Protein AF-0000000086955865 (afdb_homodimer)

Solvent-accessible surface area (backbone atoms only — not comparable to full-atom values): 24052 Å² total; per-residue (Å²): 135,79,81,76,78,78,77,76,78,74,77,73,74,69,71,71,73,63,79,75,82,38,57,42,62,41,65,78,74,35,73,35,49,59,71,34,80,43,72,36,37,38,31,37,49,95,51,57,62,37,54,72,44,47,26,42,66,85,66,43,75,52,41,70,83,42,80,60,44,20,36,39,87,72,57,57,42,32,38,32,40,40,33,45,42,84,50,69,84,70,41,42,48,32,36,41,36,34,41,34,88,88,68,51,70,34,76,37,72,47,60,34,39,48,28,37,68,68,40,70,53,84,82,53,74,42,67,49,76,45,40,47,57,39,74,48,76,40,60,52,54,66,42,36,38,70,72,48,47,68,44,47,31,42,90,93,30,52,33,82,71,43,83,69,48,46,40,75,43,83,86,42,23,38,36,31,48,60,32,45,71,85,67,39,44,63,35,35,40,37,35,33,35,72,95,74,72,41,76,36,77,45,70,30,39,39,44,55,40,78,57,85,130,134,79,81,75,80,78,78,76,80,75,75,74,74,70,71,72,74,64,80,75,80,38,58,42,61,42,64,79,73,36,73,34,50,60,69,35,78,44,71,36,36,37,30,38,48,96,50,57,61,39,56,71,46,47,26,41,65,87,67,44,74,52,41,69,85,41,80,59,43,20,37,39,88,73,56,56,40,33,37,33,40,38,34,46,41,84,49,69,83,68,41,42,50,33,36,41,37,34,42,35,88,89,68,50,70,36,76,38,73,46,61,34,39,48,29,39,69,68,41,70,52,81,83,54,72,42,68,49,76,44,40,46,57,38,73,47,77,43,59,52,55,66,44,37,38,70,74,49,46,71,44,49,32,43,90,93,31,53,33,83,72,42,84,71,50,48,40,76,44,82,86,42,23,40,35,30,47,60,32,47,72,85,66,39,44,64,35,33,40,38,35,33,35,74,93,74,71,41,76,38,77,45,70,30,38,38,45,56,41,77,58,83,130

Organism: NCBI:txid35019

pLDDT: mean 88.0, std 14.41, range [31.03, 98.81]

Nearest PDB structures (foldseek):
  1qz1-assembly1_A-2  TM=8.028E-01  e=8.408E-19  Rattus norvegicus
  1epf-assembly1_A  TM=7.818E-01  e=1.696E-18  Rattus norvegicus
  2xy2-assembly1_A  TM=8.234E-01  e=2.262E-17  Homo sapiens
  1ya5-assembly1_B  TM=4.597E-01  e=4.326E-14  Homo sapiens
  7ok5-assembly1_A  TM=5.515E-01  e=6.202E-12  Mus musculus

InterPro domains:
  IPR003598 Immunoglobulin subtype 2 [SM00408] (131-196)
  IPR003599 Immunoglobulin domain subtype [SM00409] (27-115)
  IPR003599 Immunoglobulin domain subtype [SM00409] (125-209)
  IPR007110 Immunoglobulin-like domain [PS50835] (118-200)
  IPR013098 Immunoglobulin I-set [PF07679] (119-197)
  IPR013783 Immunoglobulin-like fold [G3DSA:2.60.40.10] (21-111)
  IPR013783 Immunoglobulin-like fold [G3DSA:2.60.40.10] (112-210)
  IPR036179 Immunoglobulin-like domain superfamily [SSF48726] (25-195)
  IPR050958 Cell Adhesion and Cytoskeletal Organization [PTHR45080] (31-205)

Radius of gyration: 32.23 Å; Cα contacts (8 Å, |Δi|>4): 957; chains: 2; bounding box: 70×123×67 Å

Secondary structure (DSSP, 8-state):
----------------------EEEESS--EEETTSEEEEEEEETTS--EEEEEE-TTSPBP-TT-SSEEEEEEETTEEEEEEE--SGGG-EEEEEEEEETTS-EEEEEEEEEEEEEEEE-TT---EEEEETT--EEEE--EEEESPPEEEEEETTEEGGG--SSEEEEGGGEEEE-S--GGG-EEEEEEEEEGGGTEEEEEEEEEEEEPPP-/----------------------EEEESS--EEETTSEEEEEEEETTS--EEEEEE-TTSPBP-TT-SSEEEEEEETTEEEEEEE--SGGG-EEEEEEEEETTS-EEEEEEEEEEEEEEEE-TT---EEEEETT--EEEE--EEEESPPEEEEEETTEEGGG--SSEEEEGGGEEEE-S--GGG-EEEEEEEEEGGGTEEEEEEEEEEEEPPP-

Foldseek 3Di:
DDPPPPPPPPPPPPPPPPDPWEKDKPPQDQEDEAQDKDKIKIFTPPDAFWDKWKAAQVGDTADQPDPQKHKDDDDRGMIMIMGHHHDQVRWAKMKMKTAHPVRDIYMDIHGHGYWYAKDWDPPFQQEDEEEAQDKDKGATHIDIVVFWDKFKDDPNDTVVPVPDQWDQDPRRMIIGGRDDQVNFDKMKIWTADVVVGGIDIDIHGYHYDYDDD/DDDPPPPPPPPPPPPPPPDPWEKDKPPQDQEDEAQDKDKIKIFTPPDAFWDKWKAAQVGHTADQPDPQKHKDDDDRGMIMIMGHHHDQVRWAKMKMKIAHPVRDIYMDIHGHGYWYAKDWDPPFQQEDEDEAQDKDKGATHIDIVVFWDKFKDDPNDTVVPVPDQWDQDPRRMIIGGRDDQVNFDKMKIWTADVVVGGIDIDIHGYHYDYDDD

Structure (mmCIF, N/CA/C/O backbone):
data_AF-0000000086955865-model_v1
#
loop_
_entity.id
_entity.type
_entity.pdbx_description
1 polymer 'Neural cell adhesion molecule 1-like'
#
loop_
_atom_site.group_PDB
_atom_site.id
_atom_site.type_symbol
_atom_site.label_atom_id
_atom_site.label_alt_id
_atom_site.label_comp_id
_atom_site.label_asym_id
_atom_site.label_entity_id
_atom_site.label_seq_id
_atom_site.pdbx_PDB_ins_code
_atom_site.Cartn_x
_atom_site.Cartn_y
_atom_site.Cartn_z
_atom_site.occupancy
_atom_site.B_iso_or_equiv
_atom_site.auth_seq_id
_atom_site.auth_comp_id
_atom_site.auth_asym_id
_atom_site.auth_atom_id
_atom_site.pdbx_PDB_model_num
ATOM 1 N N . MET A 1 1 ? 32.344 75.438 33.469 1 31.03 1 MET A N 1
ATOM 2 C CA . MET A 1 1 ? 31.125 75.25 32.688 1 31.03 1 MET A CA 1
ATOM 3 C C . MET A 1 1 ? 31.141 73.875 31.984 1 31.03 1 MET A C 1
ATOM 5 O O . MET A 1 1 ? 31.938 73.688 31.062 1 31.03 1 MET A O 1
ATOM 9 N N . GLY A 1 2 ? 31.031 72.75 32.719 1 37.47 2 GLY A N 1
ATOM 10 C CA . GLY A 1 2 ? 31.172 71.375 32.375 1 37.47 2 GLY A CA 1
ATOM 11 C C . GLY A 1 2 ? 30.094 70.875 31.422 1 37.47 2 GLY A C 1
ATOM 12 O O . GLY A 1 2 ? 28.922 71.25 31.578 1 37.47 2 GLY A O 1
ATOM 13 N N . ALA A 1 3 ? 30.516 70.75 30.109 1 49.88 3 ALA A N 1
ATOM 14 C CA . ALA A 1 3 ? 29.625 70.25 29.062 1 49.88 3 ALA A CA 1
ATOM 15 C C . ALA A 1 3 ? 28.953 68.938 29.469 1 49.88 3 ALA A C 1
ATOM 17 O O . ALA A 1 3 ? 29.641 68 29.812 1 49.88 3 ALA A O 1
ATOM 18 N N . GLY A 1 4 ? 27.719 69 30.094 1 42.34 4 GLY A N 1
ATOM 19 C CA . GLY A 1 4 ? 26.891 67.875 30.391 1 42.34 4 GLY A CA 1
ATOM 20 C C . GLY A 1 4 ? 26.609 67 29.172 1 42.34 4 GLY A C 1
ATOM 21 O O . GLY A 1 4 ? 26.125 67.5 28.156 1 42.34 4 GLY A O 1
ATOM 22 N N . HIS A 1 5 ? 27.453 65.938 28.969 1 50.09 5 HIS A N 1
ATOM 23 C CA . HIS A 1 5 ? 27.219 65 27.906 1 50.09 5 HIS A CA 1
ATOM 24 C C . HIS A 1 5 ? 25.844 64.375 28.031 1 50.09 5 HIS A C 1
ATOM 26 O O . HIS A 1 5 ? 25.516 63.781 29.078 1 50.09 5 HIS A O 1
ATOM 32 N N . PHE A 1 6 ? 24.797 65 27.438 1 50.72 6 PHE A N 1
ATOM 33 C CA . PHE A 1 6 ? 23.484 64.375 27.312 1 50.72 6 PHE A CA 1
ATOM 34 C C . PHE A 1 6 ? 23.594 63.031 26.641 1 50.72 6 PHE A C 1
ATOM 36 O O . PHE A 1 6 ? 24.031 62.906 25.5 1 50.72 6 PHE A O 1
ATOM 43 N N . LEU A 1 7 ? 23.688 61.906 27.422 1 46.28 7 LEU A N 1
ATOM 44 C CA . LEU A 1 7 ? 23.625 60.531 26.922 1 46.28 7 LEU A CA 1
ATOM 45 C C . LEU A 1 7 ? 22.281 60.25 26.281 1 46.28 7 LEU A C 1
ATOM 47 O O . LEU A 1 7 ? 21.25 60.281 26.969 1 46.28 7 LEU A O 1
ATOM 51 N N . ILE A 1 8 ? 22.125 60.562 25.047 1 46.66 8 ILE A N 1
ATOM 52 C CA . ILE A 1 8 ? 20.922 60.156 24.344 1 46.66 8 ILE A CA 1
ATOM 53 C C . ILE A 1 8 ? 20.797 58.625 24.344 1 46.66 8 ILE A C 1
ATOM 55 O O . ILE A 1 8 ? 21.688 57.938 23.859 1 46.66 8 ILE A O 1
ATOM 59 N N . PHE A 1 9 ? 20 58.062 25.266 1 47.19 9 PHE A N 1
ATOM 60 C CA . PHE A 1 9 ? 19.625 56.656 25.203 1 47.19 9 PHE A CA 1
ATOM 61 C C . PHE A 1 9 ? 18.844 56.375 23.922 1 47.19 9 PHE A C 1
ATOM 63 O O . PHE A 1 9 ? 17.703 56.812 23.781 1 47.19 9 PHE A O 1
ATOM 70 N N . LEU A 1 10 ? 19.5 56.156 22.875 1 47.12 10 LEU A N 1
ATOM 71 C CA . LEU A 1 10 ? 18.797 55.656 21.703 1 47.12 10 LEU A CA 1
ATOM 72 C C . LEU A 1 10 ? 18.047 54.375 22.016 1 47.12 10 LEU A C 1
ATOM 74 O O . LEU A 1 10 ? 18.656 53.375 22.406 1 47.12 10 LEU A O 1
ATOM 78 N N . LEU A 1 11 ? 16.781 54.469 22.328 1 53.06 11 LEU A N 1
ATOM 79 C CA . LEU A 1 11 ? 15.93 53.281 22.344 1 53.06 11 LEU A CA 1
ATOM 80 C C . LEU A 1 11 ? 16.031 52.531 21.016 1 53.06 11 LEU A C 1
ATOM 82 O O . LEU A 1 11 ? 15.711 53.062 19.953 1 53.06 11 LEU A O 1
ATOM 86 N N . ALA A 1 12 ? 16.922 51.594 20.938 1 49 12 ALA A N 1
ATOM 87 C CA . ALA A 1 12 ? 16.844 50.625 19.828 1 49 12 ALA A CA 1
ATOM 88 C C . ALA A 1 12 ? 15.445 50.031 19.75 1 49 12 ALA A C 1
ATOM 90 O O . ALA A 1 12 ? 15 49.344 20.688 1 49 12 ALA A O 1
ATOM 91 N N . ALA A 1 13 ? 14.547 50.688 19 1 50.22 13 ALA A N 1
ATOM 92 C CA . ALA A 1 13 ? 13.352 49.906 18.656 1 50.22 13 ALA A CA 1
ATOM 93 C C . ALA A 1 13 ? 13.711 48.531 18.156 1 50.22 13 ALA A C 1
ATOM 95 O O . ALA A 1 13 ? 14.438 48.375 17.156 1 50.22 13 ALA A O 1
ATOM 96 N N . GLY A 1 14 ? 13.82 47.562 19.016 1 47.38 14 GLY A N 1
ATOM 97 C CA . GLY A 1 14 ? 13.961 46.219 18.531 1 47.38 14 GLY A CA 1
ATOM 98 C C . GLY A 1 14 ? 13.031 45.875 17.391 1 47.38 14 GLY A C 1
ATOM 99 O O . GLY A 1 14 ? 11.828 46.125 17.469 1 47.38 14 GLY A O 1
ATOM 100 N N . THR A 1 15 ? 13.453 46.031 16.156 1 47.25 15 THR A N 1
ATOM 101 C CA . THR A 1 15 ? 12.68 45.438 15.062 1 47.25 15 THR A CA 1
ATOM 102 C C . THR A 1 15 ? 12.094 44.094 15.469 1 47.25 15 THR A C 1
ATOM 104 O O . THR A 1 15 ? 12.797 43.25 16.016 1 47.25 15 THR A O 1
ATOM 107 N N . VAL A 1 16 ? 10.977 44.062 16.094 1 46.34 16 VAL A N 1
ATOM 108 C CA . VAL A 1 16 ? 10.297 42.781 16.109 1 46.34 16 VAL A CA 1
ATOM 109 C C . VAL A 1 16 ? 10.578 42.031 14.797 1 46.34 16 VAL A C 1
ATOM 111 O O . VAL A 1 16 ? 10.195 42.5 13.719 1 46.34 16 VAL A O 1
ATOM 114 N N . GLN A 1 17 ? 11.742 41.656 14.508 1 48.28 17 GLN A N 1
ATOM 115 C CA . GLN A 1 17 ? 11.906 40.781 13.336 1 48.28 17 GLN A CA 1
ATOM 116 C C . GLN A 1 17 ? 10.672 39.938 13.102 1 48.28 17 GLN A C 1
ATOM 118 O O . GLN A 1 17 ? 10.391 39 13.883 1 48.28 17 GLN A O 1
ATOM 123 N N . GLY A 1 18 ? 9.586 40.5 12.719 1 50.38 18 GLY A N 1
ATOM 124 C CA . GLY A 1 18 ? 8.312 39.844 12.422 1 50.38 18 GLY A CA 1
ATOM 125 C C . GLY A 1 18 ? 8.461 38.438 11.859 1 50.38 18 GLY A C 1
ATOM 126 O O . GLY A 1 18 ? 9.367 38.188 11.07 1 50.38 18 GLY A O 1
ATOM 127 N N . ALA A 1 19 ? 8.148 37.531 12.602 1 57.31 19 ALA A N 1
ATOM 128 C CA . ALA A 1 19 ? 8.211 36.125 12.18 1 57.31 19 ALA A CA 1
ATOM 129 C C . ALA A 1 19 ? 7.941 36 10.68 1 57.31 19 ALA A C 1
ATOM 131 O O . ALA A 1 19 ? 6.945 36.531 10.18 1 57.31 19 ALA A O 1
ATOM 132 N N . LYS A 1 20 ? 8.969 35.75 9.758 1 72 20 LYS A N 1
ATOM 133 C CA . LYS A 1 20 ? 8.883 35.594 8.312 1 72 20 LYS A CA 1
ATOM 134 C C . LYS A 1 20 ? 7.746 34.656 7.934 1 72 20 LYS A C 1
ATOM 136 O O . LYS A 1 20 ? 7.652 33.531 8.453 1 72 20 LYS A O 1
ATOM 141 N N . GLU A 1 21 ? 6.594 35.281 7.289 1 87.81 21 GLU A N 1
ATOM 142 C CA . GLU A 1 21 ? 5.461 34.531 6.723 1 87.81 21 GLU A CA 1
ATOM 143 C C . GLU A 1 21 ? 5.93 33.406 5.805 1 87.81 21 GLU A C 1
ATOM 145 O O . GLU A 1 21 ? 6.582 33.656 4.789 1 87.81 21 GLU A O 1
ATOM 150 N N . SER A 1 22 ? 5.762 32.188 6.32 1 93.06 22 SER A N 1
ATOM 151 C CA . SER A 1 22 ? 6.184 31.047 5.535 1 93.06 22 SER A CA 1
ATOM 152 C C . SER A 1 22 ? 5.188 29.906 5.656 1 93.06 22 SER A C 1
ATOM 154 O O . SER A 1 22 ? 4.344 29.891 6.555 1 93.06 22 SER A O 1
ATOM 156 N N . LEU A 1 23 ? 5.258 29.062 4.676 1 96.69 23 LEU A N 1
ATOM 157 C CA . LEU A 1 23 ? 4.395 27.891 4.633 1 96.69 23 LEU A CA 1
ATOM 158 C C . LEU A 1 23 ? 5.203 26.609 4.797 1 96.69 23 LEU A C 1
ATOM 160 O O . LEU A 1 23 ? 6.418 26.609 4.578 1 96.69 23 LEU A O 1
ATOM 164 N N . GLU A 1 24 ? 4.52 25.625 5.219 1 95.75 24 GLU A N 1
ATOM 165 C CA . GLU A 1 24 ? 5.113 24.297 5.238 1 95.75 24 GLU A CA 1
ATOM 166 C C . GLU A 1 24 ? 4.105 23.234 4.793 1 95.75 24 GLU A C 1
ATOM 168 O O . GLU A 1 24 ? 2.898 23.406 4.977 1 95.75 24 GLU A O 1
ATOM 173 N N . ILE A 1 25 ? 4.672 22.203 4.18 1 97.06 25 ILE A N 1
ATOM 174 C CA . ILE A 1 25 ? 3.859 21.062 3.771 1 97.06 25 ILE A CA 1
ATOM 175 C C . ILE A 1 25 ? 4.246 19.844 4.59 1 97.06 25 ILE A C 1
ATOM 177 O O . ILE A 1 25 ? 5.43 19.516 4.727 1 97.06 25 ILE A O 1
ATOM 181 N N . ILE A 1 26 ? 3.172 19.172 5.125 1 94.12 26 ILE A N 1
ATOM 182 C CA . ILE A 1 26 ? 3.361 18.016 5.988 1 94.12 26 ILE A CA 1
ATOM 183 C C . ILE A 1 26 ? 2.498 16.859 5.492 1 94.12 26 ILE A C 1
ATOM 185 O O . ILE A 1 26 ? 1.298 17.016 5.266 1 94.12 26 ILE A O 1
ATOM 189 N N . PRO A 1 27 ? 3.078 15.641 5.41 1 94.06 27 PRO A N 1
ATOM 190 C CA . PRO A 1 27 ? 4.477 15.266 5.633 1 94.06 27 PRO A CA 1
ATOM 191 C C . PRO A 1 27 ? 5.402 15.75 4.516 1 94.06 27 PRO A C 1
ATOM 193 O O . PRO A 1 27 ? 4.93 16.203 3.471 1 94.06 27 PRO A O 1
ATOM 196 N N . ILE A 1 28 ? 6.711 15.594 4.781 1 91.94 28 ILE A N 1
ATOM 197 C CA . ILE A 1 28 ? 7.711 16.031 3.814 1 91.94 28 ILE A CA 1
ATOM 198 C C . ILE A 1 28 ? 7.887 14.961 2.734 1 91.94 28 ILE A C 1
ATOM 200 O O . ILE A 1 28 ? 8.141 15.281 1.571 1 91.94 28 ILE A O 1
ATOM 204 N N . ASN A 1 29 ? 7.688 13.781 3.084 1 91.06 29 ASN A N 1
ATOM 205 C CA . ASN A 1 29 ? 7.809 12.68 2.137 1 91.06 29 ASN A CA 1
ATOM 206 C C . ASN A 1 29 ? 6.688 12.703 1.102 1 91.06 29 ASN A C 1
ATOM 208 O O . ASN A 1 29 ? 5.512 12.586 1.452 1 91.06 29 ASN A O 1
ATOM 212 N N . GLY A 1 30 ? 7.004 12.75 -0.131 1 96.31 30 GLY A N 1
ATOM 213 C CA . GLY A 1 30 ? 6.027 12.883 -1.198 1 96.31 30 GLY A CA 1
ATOM 214 C C . GLY A 1 30 ? 5.699 11.562 -1.874 1 96.31 30 GLY A C 1
ATOM 215 O O . GLY A 1 30 ? 5.051 11.547 -2.922 1 96.31 30 GLY A O 1
ATOM 216 N N . ASN A 1 31 ? 6.188 10.461 -1.366 1 94.5 31 ASN A N 1
ATOM 217 C CA . ASN A 1 31 ? 5.844 9.156 -1.934 1 94.5 31 ASN A CA 1
ATOM 218 C C . ASN A 1 31 ? 4.371 8.82 -1.706 1 94.5 31 ASN A C 1
ATOM 220 O O . ASN A 1 31 ? 3.879 8.898 -0.579 1 94.5 31 ASN A O 1
ATOM 224 N N . VAL A 1 32 ? 3.73 8.508 -2.77 1 95.06 32 VAL A N 1
ATOM 225 C CA . VAL A 1 32 ? 2.332 8.094 -2.707 1 95.06 32 VAL A CA 1
ATOM 226 C C . VAL A 1 32 ? 2.168 6.723 -3.359 1 95.06 32 VAL A C 1
ATOM 228 O O . VAL A 1 32 ? 2.428 6.559 -4.555 1 95.06 32 VAL A O 1
ATOM 231 N N . GLU A 1 33 ? 1.716 5.797 -2.559 1 91.44 33 GLU A N 1
ATOM 232 C CA . GLU A 1 33 ? 1.494 4.449 -3.076 1 91.44 33 GLU A CA 1
ATOM 233 C C . GLU A 1 33 ? 0.327 4.422 -4.059 1 91.44 33 GLU A C 1
ATOM 235 O O . GLU A 1 33 ? -0.741 4.969 -3.779 1 91.44 33 GLU A O 1
ATOM 240 N N . LEU A 1 34 ? 0.575 3.719 -5.164 1 91.56 34 LEU A N 1
ATOM 241 C CA . LEU A 1 34 ? -0.445 3.582 -6.199 1 91.56 34 LEU A CA 1
ATOM 242 C C . LEU A 1 34 ? -1.747 3.049 -5.613 1 91.56 34 LEU A C 1
ATOM 244 O O . LEU A 1 34 ? -1.734 2.121 -4.801 1 91.56 34 LEU A O 1
ATOM 248 N N . ASN A 1 35 ? -2.865 3.709 -5.957 1 86.88 35 ASN A N 1
ATOM 249 C CA . ASN A 1 35 ? -4.219 3.297 -5.605 1 86.88 35 ASN A CA 1
ATOM 250 C C . ASN A 1 35 ? -4.473 3.424 -4.105 1 86.88 35 ASN A C 1
ATOM 252 O O . ASN A 1 35 ? -5.383 2.785 -3.57 1 86.88 35 ASN A O 1
ATOM 256 N N . THR A 1 36 ? -3.643 4.137 -3.4 1 87.31 36 THR A N 1
ATOM 257 C CA . THR A 1 36 ? -3.797 4.336 -1.964 1 87.31 36 THR A CA 1
ATOM 258 C C . THR A 1 36 ? -4.035 5.809 -1.644 1 87.31 36 THR A C 1
ATOM 260 O O . THR A 1 36 ? -3.404 6.688 -2.236 1 87.31 36 THR A O 1
ATOM 263 N N . GLN A 1 37 ? -4.891 6.023 -0.782 1 89 37 GLN A N 1
ATOM 264 C CA . GLN A 1 37 ? -5.188 7.402 -0.408 1 89 37 GLN A CA 1
ATOM 265 C C . GLN A 1 37 ? -4.023 8.031 0.352 1 89 37 GLN A C 1
ATOM 267 O O . GLN A 1 37 ? -3.426 7.391 1.221 1 89 37 GLN A O 1
ATOM 272 N N . ALA A 1 38 ? -3.713 9.234 -0.011 1 93.31 38 ALA A N 1
ATOM 273 C CA . ALA A 1 38 ? -2.66 10 0.646 1 93.31 38 ALA A CA 1
ATOM 274 C C . ALA A 1 38 ? -3.145 11.406 0.999 1 93.31 38 ALA A C 1
ATOM 276 O O . ALA A 1 38 ? -4.145 11.875 0.455 1 93.31 38 ALA A O 1
ATOM 277 N N . TYR A 1 39 ? -2.447 12 2.018 1 94.62 39 TYR A N 1
ATOM 278 C CA . TYR A 1 39 ? -2.852 13.305 2.537 1 94.62 39 TYR A CA 1
ATOM 279 C C . TYR A 1 39 ? -1.638 14.188 2.789 1 94.62 39 TYR A C 1
ATOM 281 O O . TYR A 1 39 ? -0.625 13.734 3.324 1 94.62 39 TYR A O 1
ATOM 289 N N . PHE A 1 40 ? -1.816 15.422 2.34 1 97.12 40 PHE A N 1
ATOM 290 C CA . PHE A 1 40 ? -0.811 16.453 2.604 1 97.12 40 PHE A CA 1
ATOM 291 C C . PHE A 1 40 ? -1.455 17.703 3.172 1 97.12 40 PHE A C 1
ATOM 293 O O . PHE A 1 40 ? -2.531 18.109 2.73 1 97.12 40 PHE A O 1
ATOM 300 N N . LEU A 1 41 ? -0.803 18.312 4.105 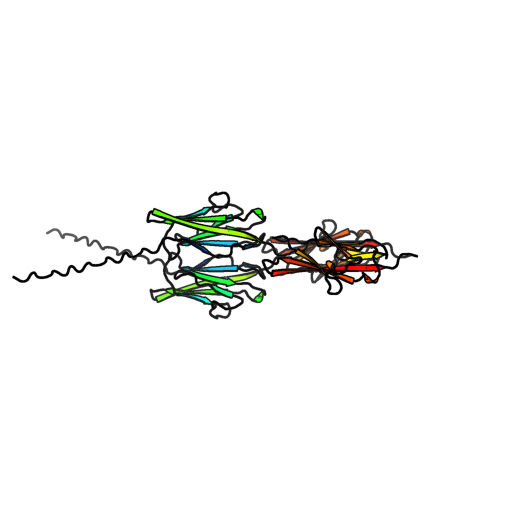1 96.62 41 LEU A N 1
ATOM 301 C CA . LEU A 1 41 ? -1.288 19.531 4.746 1 96.62 41 LEU A CA 1
ATOM 302 C C . LEU A 1 41 ? -0.353 20.703 4.469 1 96.62 41 LEU A C 1
ATOM 304 O O . LEU A 1 41 ? 0.856 20.609 4.688 1 96.62 41 LEU A O 1
ATOM 308 N N . CYS A 1 42 ? -0.874 21.703 3.926 1 97.81 42 CYS A N 1
ATOM 309 C CA . CYS A 1 42 ? -0.18 22.984 3.852 1 97.81 42 CYS A CA 1
ATOM 310 C C . CYS A 1 42 ? -0.595 23.891 5 1 97.81 42 CYS A C 1
ATOM 312 O O . CYS A 1 42 ? -1.783 24.156 5.195 1 97.81 42 CYS A O 1
ATOM 314 N N . LYS A 1 43 ? 0.323 24.375 5.75 1 94.81 43 LYS A N 1
ATOM 315 C CA . LYS A 1 43 ? -0.019 25.219 6.887 1 94.81 43 LYS A CA 1
ATOM 316 C C . LYS A 1 43 ? 0.95 26.391 7.004 1 94.81 43 LYS A C 1
ATOM 318 O O . LYS A 1 43 ? 2.08 26.328 6.516 1 94.81 43 LYS A O 1
ATOM 323 N N . VAL A 1 44 ? 0.493 27.438 7.629 1 93.31 44 VAL A N 1
ATOM 324 C CA . VAL A 1 44 ? 1.338 28.594 7.938 1 93.31 44 VAL A CA 1
ATOM 325 C C . VAL A 1 44 ? 2.293 28.234 9.07 1 93.31 44 VAL A C 1
ATOM 327 O O . VAL A 1 44 ? 1.867 27.75 10.125 1 93.31 44 VAL A O 1
ATOM 330 N N . ARG A 1 45 ? 3.539 28.438 8.766 1 88.06 45 ARG A N 1
ATOM 331 C CA . ARG A 1 45 ? 4.523 28.188 9.812 1 88.06 45 ARG A CA 1
ATOM 332 C C . ARG A 1 45 ? 4.359 29.172 10.961 1 88.06 45 ARG A C 1
ATOM 334 O O . ARG A 1 45 ? 4.258 30.375 10.75 1 88.06 45 ARG A O 1
ATOM 341 N N . GLY A 1 46 ? 4.383 28.688 12.25 1 82.75 46 GLY A N 1
ATOM 342 C CA . GLY A 1 46 ? 4.297 29.547 13.422 1 82.75 46 GLY A CA 1
ATOM 343 C C . GLY A 1 46 ? 2.914 30.125 13.633 1 82.75 46 GLY A C 1
ATOM 344 O O . GLY A 1 46 ? 2.715 30.953 14.523 1 82.75 46 GLY A O 1
ATOM 345 N N . GLY A 1 47 ? 2.053 29.734 12.781 1 81.19 47 GLY A N 1
ATOM 346 C CA . GLY A 1 47 ? 0.694 30.234 12.945 1 81.19 47 GLY A CA 1
ATOM 347 C C . GLY A 1 47 ? 0.427 31.516 12.164 1 81.19 47 GLY A C 1
ATOM 348 O O . GLY A 1 47 ? 1.348 32.094 11.602 1 81.19 47 GLY A O 1
ATOM 349 N N . GLY A 1 48 ? -0.844 31.953 12.07 1 85.88 48 GLY A N 1
ATOM 350 C CA . GLY A 1 48 ? -1.293 33.094 11.305 1 85.88 48 GLY A CA 1
ATOM 351 C C . GLY A 1 48 ? -2.232 32.719 10.172 1 85.88 48 GLY A C 1
ATOM 352 O O . GLY A 1 48 ? -2.236 31.578 9.711 1 85.88 48 GLY A O 1
ATOM 353 N N . GLU A 1 49 ? -2.881 33.719 9.836 1 90.94 49 GLU A N 1
ATOM 354 C CA . GLU A 1 49 ? -3.9 33.469 8.82 1 90.94 49 GLU A CA 1
ATOM 355 C C . GLU A 1 49 ? -3.389 33.781 7.422 1 90.94 49 GLU A C 1
ATOM 357 O O . GLU A 1 49 ? -2.578 34.688 7.25 1 90.94 49 GLU A O 1
ATOM 362 N N . ALA A 1 50 ? -3.781 32.906 6.527 1 95 50 ALA A N 1
ATOM 363 C CA . ALA A 1 50 ? -3.494 33.156 5.113 1 95 50 ALA A CA 1
ATOM 364 C C . ALA A 1 50 ? -4.551 32.5 4.223 1 95 50 ALA A C 1
ATOM 366 O O . ALA A 1 50 ? -5.188 31.531 4.617 1 95 50 ALA A O 1
ATOM 367 N N . THR A 1 51 ? -4.77 33.125 3.113 1 96.44 51 THR A N 1
ATOM 368 C CA . THR A 1 51 ? -5.535 32.438 2.08 1 96.44 51 THR A CA 1
ATOM 369 C C . THR A 1 51 ? -4.66 31.453 1.33 1 96.44 51 THR A C 1
ATOM 371 O O . THR A 1 51 ? -3.729 31.844 0.625 1 96.44 51 THR A O 1
ATOM 374 N N . LEU A 1 52 ? -5.027 30.203 1.472 1 97.88 52 LEU A N 1
ATOM 375 C CA . LEU A 1 52 ? -4.184 29.141 0.917 1 97.88 52 LEU A CA 1
ATOM 376 C C . LEU A 1 52 ? -4.82 28.547 -0.333 1 97.88 52 LEU A C 1
ATOM 378 O O . LEU A 1 52 ? -6.035 28.344 -0.383 1 97.88 52 LEU A O 1
ATOM 382 N N . THR A 1 53 ? -3.939 28.25 -1.322 1 98.12 53 THR A N 1
ATOM 383 C CA . THR A 1 53 ? -4.363 27.656 -2.58 1 98.12 53 THR A CA 1
ATOM 384 C C . THR A 1 53 ? -3.4 26.547 -3.004 1 98.12 53 THR A C 1
ATOM 386 O O . THR A 1 53 ? -2.182 26.719 -2.951 1 98.12 53 THR A O 1
ATOM 389 N N . TRP A 1 54 ? -3.977 25.391 -3.393 1 98.69 54 TRP A N 1
ATOM 390 C CA . TRP A 1 54 ? -3.18 24.312 -3.977 1 98.69 54 TRP A CA 1
ATOM 391 C C . TRP A 1 54 ? -3.242 24.359 -5.5 1 98.69 54 TRP A C 1
ATOM 393 O O . TRP A 1 54 ? -4.312 24.547 -6.078 1 98.69 54 TRP A O 1
ATOM 403 N N . THR A 1 55 ? -2.092 24.156 -6.102 1 98.5 55 THR A N 1
ATOM 404 C CA . THR A 1 55 ? -2.016 24.078 -7.555 1 98.5 55 THR A CA 1
ATOM 405 C C . THR A 1 55 ? -1.371 22.766 -7.988 1 98.5 55 THR A C 1
ATOM 407 O O . THR A 1 55 ? -0.402 22.312 -7.379 1 98.5 55 THR A O 1
ATOM 410 N N . ASP A 1 56 ? -1.896 22.25 -9.062 1 98.19 56 ASP A N 1
ATOM 411 C CA . ASP A 1 56 ? -1.401 20.969 -9.555 1 98.19 56 ASP A CA 1
ATOM 412 C C . ASP A 1 56 ? -0.192 21.156 -10.469 1 98.19 56 ASP A C 1
ATOM 414 O O . ASP A 1 56 ? 0.258 22.297 -10.68 1 98.19 56 ASP A O 1
ATOM 418 N N . PRO A 1 57 ? 0.393 20.094 -10.961 1 97.94 57 PRO A N 1
ATOM 419 C CA . PRO A 1 57 ? 1.606 20.203 -11.773 1 97.94 57 PRO A CA 1
ATOM 420 C C . PRO A 1 57 ? 1.382 20.984 -13.07 1 97.94 57 PRO A C 1
ATOM 422 O O . PRO A 1 57 ? 2.33 21.531 -13.633 1 97.94 57 PRO A O 1
ATOM 425 N N . ASP A 1 58 ? 0.178 21.031 -13.516 1 97.38 58 ASP A N 1
ATOM 426 C CA . ASP A 1 58 ? -0.13 21.75 -14.742 1 97.38 58 ASP A CA 1
ATOM 427 C C . ASP A 1 58 ? -0.396 23.219 -14.469 1 97.38 58 ASP A C 1
ATOM 429 O O . ASP A 1 58 ? -0.646 24 -15.391 1 97.38 58 ASP A O 1
ATOM 433 N N . GLY A 1 59 ? -0.497 23.578 -13.258 1 96.88 59 GLY A N 1
ATOM 434 C CA . GLY A 1 59 ? -0.679 24.969 -12.898 1 96.88 59 GLY A CA 1
ATOM 435 C C . GLY A 1 59 ? -2.123 25.328 -12.594 1 96.88 59 GLY A C 1
ATOM 436 O O . GLY A 1 59 ? -2.451 26.5 -12.406 1 96.88 59 GLY A O 1
ATOM 437 N N . ASN A 1 60 ? -2.91 24.297 -12.508 1 97.75 60 ASN A N 1
ATOM 438 C CA . ASN A 1 60 ? -4.316 24.562 -12.219 1 97.75 60 ASN A CA 1
ATOM 439 C C . ASN A 1 60 ? -4.598 24.516 -10.719 1 97.75 60 ASN A C 1
ATOM 441 O O . ASN A 1 60 ? -4.039 23.688 -10 1 97.75 60 ASN A O 1
ATOM 445 N N . GLU A 1 61 ? -5.465 25.422 -10.344 1 97.88 61 GLU A N 1
ATOM 446 C CA . GLU A 1 61 ? -5.926 25.375 -8.961 1 97.88 61 GLU A CA 1
ATOM 447 C C . GLU A 1 61 ? -6.758 24.125 -8.703 1 97.88 61 GLU A C 1
ATOM 449 O O . GLU A 1 61 ? -7.602 23.75 -9.523 1 97.88 61 GLU A O 1
ATOM 454 N N . ILE A 1 62 ? -6.531 23.531 -7.617 1 98.31 62 ILE A N 1
ATOM 455 C CA . ILE A 1 62 ? -7.238 22.297 -7.266 1 98.31 62 ILE A CA 1
ATOM 456 C C . ILE A 1 62 ? -8.492 22.641 -6.461 1 98.31 62 ILE A C 1
ATOM 458 O O . ILE A 1 62 ? -8.43 23.422 -5.508 1 98.31 62 ILE A O 1
ATOM 462 N N . GLU A 1 63 ? -9.594 21.984 -6.82 1 97 63 GLU A N 1
ATOM 463 C CA . GLU A 1 63 ? -10.875 22.281 -6.188 1 97 63 GLU A CA 1
ATOM 464 C C . GLU A 1 63 ? -11.281 21.172 -5.215 1 97 63 GLU A C 1
ATOM 466 O O . GLU A 1 63 ? -10.664 20.109 -5.191 1 97 63 GLU A O 1
ATOM 471 N N . GLU A 1 64 ? -12.312 21.422 -4.43 1 95.06 64 GLU A N 1
ATOM 472 C CA . GLU A 1 64 ? -12.773 20.516 -3.387 1 95.06 64 GLU A CA 1
ATOM 473 C C . GLU A 1 64 ? -13.414 19.266 -3.988 1 95.06 64 GLU A C 1
ATOM 475 O O . GLU A 1 64 ? -13.461 18.203 -3.344 1 95.06 64 GLU A O 1
ATOM 480 N N . ASP A 1 65 ? -13.82 19.328 -5.215 1 92.88 65 ASP A N 1
ATOM 481 C CA . ASP A 1 65 ? -14.531 18.219 -5.816 1 92.88 65 ASP A CA 1
ATOM 482 C C . ASP A 1 65 ? -13.766 17.656 -7.016 1 92.88 65 ASP A C 1
ATOM 484 O O . ASP A 1 65 ? -14.312 16.891 -7.809 1 92.88 65 ASP A O 1
ATOM 488 N N . SER A 1 66 ? -12.516 17.984 -7.074 1 93.75 66 SER A N 1
ATOM 489 C CA . SER A 1 66 ? -11.719 17.547 -8.219 1 93.75 66 SER A CA 1
ATOM 490 C C . SER A 1 66 ? -11.141 16.156 -7.988 1 93.75 66 SER A C 1
ATOM 492 O O . SER A 1 66 ? -11.047 15.695 -6.848 1 93.75 66 SER A O 1
ATOM 494 N N . GLU A 1 67 ? -10.953 15.43 -9.078 1 93.75 67 GLU A N 1
ATOM 495 C CA . GLU A 1 67 ? -10.25 14.148 -9.102 1 93.75 67 GLU A CA 1
ATOM 496 C C . GLU A 1 67 ? -9.094 14.172 -10.094 1 93.75 67 GLU A C 1
ATOM 498 O O . GLU A 1 67 ? -9.156 14.859 -11.109 1 93.75 67 GLU A O 1
ATOM 503 N N . PRO A 1 68 ? -7.988 13.453 -9.703 1 95.75 68 PRO A N 1
ATOM 504 C CA . PRO A 1 68 ? -7.773 12.5 -8.609 1 95.75 68 PRO A CA 1
ATOM 505 C C . PRO A 1 68 ? -7.266 13.18 -7.336 1 95.75 68 PRO A C 1
ATOM 507 O O . PRO A 1 68 ? -6.926 12.492 -6.367 1 95.75 68 PRO A O 1
ATOM 510 N N . TYR A 1 69 ? -7.059 14.391 -7.312 1 95.62 69 TYR A N 1
ATOM 511 C CA . TYR A 1 69 ? -6.711 15.18 -6.137 1 95.62 69 TYR A CA 1
ATOM 512 C C . TYR A 1 69 ? -7.773 16.234 -5.852 1 95.62 69 TYR A C 1
ATOM 514 O O . TYR A 1 69 ? -8.359 16.797 -6.777 1 95.62 69 TYR A O 1
ATOM 522 N N . ARG A 1 70 ? -7.934 16.516 -4.57 1 97.56 70 ARG A N 1
ATOM 523 C CA . ARG A 1 70 ? -8.898 17.516 -4.137 1 97.56 70 ARG A CA 1
ATOM 524 C C . ARG A 1 70 ? -8.43 18.219 -2.867 1 97.56 70 ARG A C 1
ATOM 526 O O . ARG A 1 70 ? -7.645 17.656 -2.098 1 97.56 70 ARG A O 1
ATOM 533 N N . VAL A 1 71 ? -8.922 19.391 -2.748 1 97.56 71 VAL A N 1
ATOM 534 C CA . VAL A 1 71 ? -8.547 20.172 -1.579 1 97.56 71 VAL A CA 1
ATOM 535 C C . VAL A 1 71 ? -9.531 19.906 -0.441 1 97.56 71 VAL A C 1
ATOM 537 O O . VAL A 1 71 ? -10.727 19.719 -0.676 1 97.56 71 VAL A O 1
ATOM 540 N N . LYS A 1 72 ? -8.953 19.891 0.708 1 94.62 72 LYS A N 1
ATOM 541 C CA . LYS A 1 72 ? -9.742 19.828 1.936 1 94.62 72 LYS A CA 1
ATOM 542 C C . LYS A 1 72 ? -9.57 21.094 2.762 1 94.62 72 LYS A C 1
ATOM 544 O O . LYS A 1 72 ? -8.461 21.406 3.207 1 94.62 72 LYS A O 1
ATOM 549 N N . VAL A 1 73 ? -10.703 21.781 2.924 1 92.69 73 VAL A N 1
ATOM 550 C CA . VAL A 1 73 ? -10.648 22.984 3.736 1 92.69 73 VAL A CA 1
ATOM 551 C C . VAL A 1 73 ? -10.648 22.625 5.219 1 92.69 73 VAL A C 1
ATOM 553 O O . VAL A 1 73 ? -11.547 21.906 5.691 1 92.69 73 VAL A O 1
ATOM 556 N N . ILE A 1 74 ? -9.656 23.094 5.84 1 90.75 74 ILE A N 1
ATOM 557 C CA . ILE A 1 74 ? -9.508 22.781 7.258 1 90.75 74 ILE A CA 1
ATOM 558 C C . ILE A 1 74 ? -9.805 24.031 8.094 1 90.75 74 ILE A C 1
ATOM 560 O O . ILE A 1 74 ? -10.797 24.078 8.82 1 90.75 74 ILE A O 1
ATOM 564 N N . ASP A 1 75 ? -8.961 25.078 8.062 1 88.88 75 ASP A N 1
ATOM 565 C CA . ASP A 1 75 ? -9.125 26.359 8.75 1 88.88 75 ASP A CA 1
ATOM 566 C C . ASP A 1 75 ? -8.312 27.453 8.062 1 88.88 75 ASP A C 1
ATOM 568 O O . ASP A 1 75 ? -7.852 27.281 6.934 1 88.88 75 ASP A O 1
ATOM 572 N N . GLU A 1 76 ? -8.211 28.594 8.766 1 88.56 76 GLU A N 1
ATOM 573 C CA . GLU A 1 76 ? -7.559 29.75 8.164 1 88.56 76 GLU A CA 1
ATOM 574 C C . GLU A 1 76 ? -6.039 29.625 8.219 1 88.56 76 GLU A C 1
ATOM 576 O O . GLU A 1 76 ? -5.316 30.469 7.68 1 88.56 76 GLU A O 1
ATOM 581 N N . LEU A 1 77 ? -5.551 28.516 8.797 1 91.44 77 LEU A N 1
ATOM 582 C CA . LEU A 1 77 ? -4.113 28.375 8.992 1 91.44 77 LEU A CA 1
ATOM 583 C C . LEU A 1 77 ? -3.566 27.234 8.133 1 91.44 77 LEU A C 1
ATOM 585 O O . LEU A 1 77 ? -2.35 27.078 8 1 91.44 77 LEU A O 1
ATOM 589 N N . SER A 1 78 ? -4.535 26.469 7.629 1 94.62 78 SER A N 1
ATOM 590 C CA . SER A 1 78 ? -4.074 25.266 6.93 1 94.62 78 SER A CA 1
ATOM 591 C C . SER A 1 78 ? -5.098 24.812 5.895 1 94.62 78 SER A C 1
ATOM 593 O O . SER A 1 78 ? -6.277 25.141 5.988 1 94.62 78 SER A O 1
ATOM 595 N N . LYS A 1 79 ? -4.66 24.125 4.91 1 96.25 79 LYS A N 1
ATOM 596 C CA . LYS A 1 79 ? -5.465 23.531 3.846 1 96.25 79 LYS A CA 1
ATOM 597 C C . LYS A 1 79 ? -4.898 22.188 3.416 1 96.25 79 LYS A C 1
ATOM 599 O O . LYS A 1 79 ? -3.686 22.047 3.23 1 96.25 79 LYS A O 1
ATOM 604 N N . GLY A 1 80 ? -5.777 21.234 3.271 1 97.12 80 GLY A N 1
ATOM 605 C CA . GLY A 1 80 ? -5.352 19.891 2.947 1 97.12 80 GLY A CA 1
ATOM 606 C C . GLY A 1 80 ? -5.406 19.578 1.463 1 97.12 80 GLY A C 1
ATOM 607 O O . GLY A 1 80 ? -6.09 20.281 0.707 1 97.12 80 GLY A O 1
ATOM 608 N N . LEU A 1 81 ? -4.633 18.609 1.104 1 98.06 81 LEU A N 1
ATOM 609 C CA . LEU A 1 81 ? -4.648 17.984 -0.215 1 98.06 81 LEU A CA 1
ATOM 610 C C . LEU A 1 81 ? -4.801 16.469 -0.099 1 98.06 81 LEU A C 1
ATOM 612 O O . LEU A 1 81 ? -3.955 15.805 0.498 1 98.06 81 LEU A O 1
ATOM 616 N N . GLU A 1 82 ? -5.883 16 -0.622 1 96.69 82 GLU A N 1
ATOM 617 C CA . GLU A 1 82 ? -6.172 14.57 -0.623 1 96.69 82 GLU A CA 1
ATOM 618 C C . GLU A 1 82 ? -6.102 13.992 -2.033 1 96.69 82 GLU A C 1
ATOM 620 O O . GLU A 1 82 ? -6.543 14.633 -2.992 1 96.69 82 GLU A O 1
ATOM 625 N N . MET A 1 83 ? -5.492 12.734 -2.092 1 96.5 83 MET A N 1
ATOM 626 C CA . MET A 1 83 ? -5.387 12.172 -3.436 1 96.5 83 MET A CA 1
ATOM 627 C C . MET A 1 83 ? -5.375 10.648 -3.389 1 96.5 83 MET A C 1
ATOM 629 O O . MET A 1 83 ? -4.98 10.055 -2.383 1 96.5 83 MET A O 1
ATOM 633 N N . THR A 1 84 ? -5.859 10.07 -4.41 1 93.06 84 THR A N 1
ATOM 634 C CA . THR A 1 84 ? -5.703 8.664 -4.777 1 93.06 84 THR A CA 1
ATOM 635 C C . THR A 1 84 ? -5.25 8.531 -6.23 1 93.06 84 THR A C 1
ATOM 637 O O . THR A 1 84 ? -6.055 8.688 -7.152 1 93.06 84 THR A O 1
ATOM 640 N N . LEU A 1 85 ? -3.959 8.172 -6.359 1 96.25 85 LEU A N 1
ATOM 641 C CA . LEU A 1 85 ? -3.391 8.148 -7.703 1 96.25 85 LEU A CA 1
ATOM 642 C C . LEU A 1 85 ? -3.422 6.738 -8.289 1 96.25 85 LEU A C 1
ATOM 644 O O . LEU A 1 85 ? -2.961 5.789 -7.648 1 96.25 85 LEU A O 1
ATOM 648 N N . THR A 1 86 ? -3.934 6.656 -9.555 1 94.19 86 THR A N 1
ATOM 649 C CA . THR A 1 86 ? -4.125 5.348 -10.164 1 94.19 86 THR A CA 1
ATOM 650 C C . THR A 1 86 ? -3.131 5.125 -11.297 1 94.19 86 THR A C 1
ATOM 652 O O . THR A 1 86 ? -3.049 4.027 -11.852 1 94.19 86 THR A O 1
ATOM 655 N N . ARG A 1 87 ? -2.389 6.188 -11.602 1 96.88 87 ARG A N 1
ATOM 656 C CA . ARG A 1 87 ? -1.384 6.105 -12.656 1 96.88 87 ARG A CA 1
ATOM 657 C C . ARG A 1 87 ? -0.084 6.777 -12.227 1 96.88 87 ARG A C 1
ATOM 659 O O . ARG A 1 87 ? -0.106 7.789 -11.523 1 96.88 87 ARG A O 1
ATOM 666 N N . PRO A 1 88 ? 1.007 6.305 -12.789 1 96.19 88 PRO A N 1
ATOM 667 C CA . PRO A 1 88 ? 2.299 6.871 -12.398 1 96.19 88 PRO A CA 1
ATOM 668 C C . PRO A 1 88 ? 2.461 8.328 -12.828 1 96.19 88 PRO A C 1
ATOM 670 O O . PRO A 1 88 ? 3.229 9.078 -12.219 1 96.19 88 PRO A O 1
ATOM 673 N N . ASP A 1 89 ? 1.727 8.773 -13.906 1 96.94 89 ASP A N 1
ATOM 674 C CA . ASP A 1 89 ? 1.938 10.102 -14.469 1 96.94 89 ASP A CA 1
ATOM 675 C C . ASP A 1 89 ? 1.101 11.148 -13.734 1 96.94 89 ASP A C 1
ATOM 677 O O . ASP A 1 89 ? 1.118 12.328 -14.086 1 96.94 89 ASP A O 1
ATOM 681 N N . GLN A 1 90 ? 0.441 10.688 -12.703 1 97.56 90 GLN A N 1
ATOM 682 C CA . GLN A 1 90 ? -0.42 11.594 -11.953 1 97.56 90 GLN A CA 1
ATOM 683 C C . GLN A 1 90 ? 0.364 12.32 -10.867 1 97.56 90 GLN A C 1
ATOM 685 O O . GLN A 1 90 ? -0.18 13.188 -10.172 1 97.56 90 GLN A O 1
ATOM 690 N N . GLY A 1 91 ? 1.646 12 -10.656 1 97.94 91 GLY A N 1
ATOM 691 C CA . GLY A 1 91 ? 2.5 12.719 -9.719 1 97.94 91 GLY A CA 1
ATOM 692 C C . GLY A 1 91 ? 2.992 14.047 -10.266 1 97.94 91 GLY A C 1
ATOM 693 O O . GLY A 1 91 ? 2.344 14.648 -11.125 1 97.94 91 GLY A O 1
ATOM 694 N N . GLY A 1 92 ? 4.062 14.562 -9.648 1 98.31 92 GLY A N 1
ATOM 695 C CA . GLY A 1 92 ? 4.637 15.828 -10.078 1 98.31 92 GLY A CA 1
ATOM 696 C C . GLY A 1 92 ? 4.758 16.844 -8.961 1 98.31 92 GLY A C 1
ATOM 697 O O . GLY A 1 92 ? 4.699 16.484 -7.781 1 98.31 92 GLY A O 1
ATOM 698 N N . ILE A 1 93 ? 4.934 18.094 -9.391 1 98.75 93 ILE A N 1
ATOM 699 C CA . ILE A 1 93 ? 5.152 19.156 -8.414 1 98.75 93 ILE A CA 1
ATOM 700 C C . ILE A 1 93 ? 3.828 19.844 -8.102 1 98.75 93 ILE A C 1
ATOM 702 O O . ILE A 1 93 ? 3.182 20.391 -8.992 1 98.75 93 ILE A O 1
ATOM 706 N N . PHE A 1 94 ? 3.469 19.766 -6.895 1 98.75 94 PHE A N 1
ATOM 707 C CA . PHE A 1 94 ? 2.32 20.5 -6.375 1 98.75 94 PHE A CA 1
ATOM 708 C C . PHE A 1 94 ? 2.773 21.719 -5.566 1 98.75 94 PHE A C 1
ATOM 710 O O . PHE A 1 94 ? 3.781 21.656 -4.859 1 98.75 94 PHE A O 1
ATOM 717 N N . LYS A 1 95 ? 1.974 22.734 -5.672 1 98.75 95 LYS A N 1
ATOM 718 C CA . LYS A 1 95 ? 2.352 23.969 -4.984 1 98.75 95 LYS A CA 1
ATOM 719 C C . LYS A 1 95 ? 1.245 24.422 -4.043 1 98.75 95 LYS A C 1
ATOM 721 O O . LYS A 1 95 ? 0.06 24.312 -4.363 1 98.75 95 LYS A O 1
ATOM 726 N N . CYS A 1 96 ? 1.646 24.891 -2.93 1 98.75 96 CYS A N 1
ATOM 727 C CA . CYS A 1 96 ? 0.774 25.609 -2.006 1 98.75 96 CYS A CA 1
ATOM 728 C C . CYS A 1 96 ? 1.164 27.078 -1.921 1 98.75 96 CYS A C 1
ATOM 730 O O . CYS A 1 96 ? 2.297 27.406 -1.564 1 98.75 96 CYS A O 1
ATOM 732 N N . ASP A 1 97 ? 0.184 27.922 -2.262 1 98.31 97 ASP A N 1
ATOM 733 C CA . ASP A 1 97 ? 0.397 29.359 -2.193 1 98.31 97 ASP A CA 1
ATOM 734 C C . ASP A 1 97 ? -0.423 29.984 -1.065 1 98.31 97 ASP A C 1
ATOM 736 O O . ASP A 1 97 ? -1.58 29.625 -0.855 1 98.31 97 ASP A O 1
ATOM 740 N N . GLY A 1 98 ? 0.268 30.922 -0.414 1 97.5 98 GLY A N 1
ATOM 741 C CA . GLY A 1 98 ? -0.415 31.656 0.646 1 97.5 98 GLY A CA 1
ATOM 742 C C . GLY A 1 98 ? -0.356 33.156 0.471 1 97.5 98 GLY A C 1
ATOM 743 O O . GLY A 1 98 ? 0.687 33.719 0.106 1 97.5 98 GLY A O 1
ATOM 744 N N . GLU A 1 99 ? -1.493 33.781 0.659 1 97.06 99 GLU A N 1
ATOM 745 C CA . GLU A 1 99 ? -1.585 35.25 0.74 1 97.06 99 GLU A CA 1
ATOM 746 C C . GLU A 1 99 ? -1.89 35.719 2.164 1 97.06 99 GLU A C 1
ATOM 748 O O . GLU A 1 99 ? -2.934 35.375 2.723 1 97.06 99 GLU A O 1
ATOM 753 N N . PHE A 1 100 ? -1.014 36.531 2.662 1 95 100 PHE A N 1
ATOM 754 C CA . PHE A 1 100 ? -1.137 36.969 4.055 1 95 100 PHE A CA 1
ATOM 755 C C . PHE A 1 100 ? -1.832 38.312 4.156 1 95 100 PHE A C 1
ATOM 757 O O . PHE A 1 100 ? -1.968 39.031 3.156 1 95 100 PHE A O 1
ATOM 764 N N . GLU A 1 101 ? -2.26 38.656 5.422 1 91.81 101 GLU A N 1
ATOM 765 C CA . GLU A 1 101 ? -2.932 39.906 5.656 1 91.81 101 GLU A CA 1
ATOM 766 C C . GLU A 1 101 ? -1.994 41.094 5.391 1 91.81 101 GLU A C 1
ATOM 768 O O . GLU A 1 101 ? -2.439 42.188 4.988 1 91.81 101 GLU A O 1
ATOM 773 N N . SER A 1 102 ? -0.763 40.938 5.574 1 91.62 102 SER A N 1
ATOM 774 C CA . SER A 1 102 ? 0.25 41.969 5.352 1 91.62 102 SER A CA 1
ATOM 775 C C . SER A 1 102 ? 0.364 42.312 3.871 1 91.62 102 SER A C 1
ATOM 777 O O . SER A 1 102 ? 0.971 43.312 3.514 1 91.62 102 SER A O 1
ATOM 779 N N . GLY A 1 103 ? -0.132 41.438 3.053 1 92.88 103 GLY A N 1
ATOM 780 C CA . GLY A 1 103 ? 0.02 41.594 1.616 1 92.88 103 GLY A CA 1
ATOM 781 C C . GLY A 1 103 ? 1.142 40.75 1.037 1 92.88 103 GLY A C 1
ATOM 782 O O . GLY A 1 103 ? 1.244 40.594 -0.182 1 92.88 103 GLY A O 1
ATOM 783 N N . LYS A 1 104 ? 1.91 40.219 1.91 1 94.62 104 LYS A N 1
ATOM 784 C CA . LYS A 1 104 ? 2.99 39.344 1.453 1 94.62 104 LYS A CA 1
ATOM 785 C C . LYS A 1 104 ? 2.455 37.969 1.014 1 94.62 104 LYS A C 1
ATOM 787 O O . LYS A 1 104 ? 1.365 37.562 1.424 1 94.62 104 LYS A O 1
ATOM 792 N N . THR A 1 105 ? 3.262 37.344 0.149 1 96.44 105 THR A N 1
ATOM 793 C CA . THR A 1 105 ? 2.904 36 -0.319 1 96.44 105 THR A CA 1
ATOM 794 C C . THR A 1 105 ? 4.035 35.031 -0.054 1 96.44 105 THR A C 1
ATOM 796 O O . THR A 1 105 ? 5.188 35.406 0.122 1 96.44 105 THR A O 1
ATOM 799 N N . ALA A 1 106 ? 3.664 33.75 0.117 1 97.19 106 ALA A N 1
ATOM 800 C CA . ALA A 1 106 ? 4.621 32.656 0.238 1 97.19 106 ALA A CA 1
ATOM 801 C C . ALA A 1 106 ? 4.18 31.453 -0.581 1 97.19 106 ALA A C 1
ATOM 803 O O . ALA A 1 106 ? 2.984 31.25 -0.82 1 97.19 106 ALA A O 1
ATOM 804 N N . THR A 1 107 ? 5.215 30.734 -1.053 1 97.75 107 THR A N 1
ATOM 805 C CA . THR A 1 107 ? 4.949 29.5 -1.795 1 97.75 107 THR A CA 1
ATOM 806 C C . THR A 1 107 ? 5.789 28.344 -1.256 1 97.75 107 THR A C 1
ATOM 808 O O . THR A 1 107 ? 6.961 28.531 -0.912 1 97.75 107 THR A O 1
ATOM 811 N N . HIS A 1 108 ? 5.191 27.203 -1.124 1 98.19 108 HIS A N 1
ATOM 812 C CA . HIS A 1 108 ? 5.902 25.969 -0.863 1 98.19 108 HIS A CA 1
ATOM 813 C C . HIS A 1 108 ? 5.473 24.875 -1.834 1 98.19 108 HIS A C 1
ATOM 815 O O . HIS A 1 108 ? 4.363 24.906 -2.373 1 98.19 108 HIS A O 1
ATOM 821 N N . GLN A 1 109 ? 6.402 24 -2.125 1 98.44 109 GLN A N 1
ATOM 822 C CA . GLN A 1 109 ? 6.078 22.953 -3.094 1 98.44 109 GLN A CA 1
ATOM 823 C C . GLN A 1 109 ? 6.453 21.578 -2.562 1 98.44 109 GLN A C 1
ATOM 825 O O . GLN A 1 109 ? 7.266 21.453 -1.645 1 98.44 109 GLN A O 1
ATOM 830 N N . ILE A 1 110 ? 5.812 20.609 -3.072 1 98.5 110 ILE A N 1
ATOM 831 C CA . ILE A 1 110 ? 6.145 19.219 -2.795 1 98.5 110 ILE A CA 1
ATOM 832 C C . ILE A 1 110 ? 6.137 18.422 -4.098 1 98.5 110 ILE A C 1
ATOM 834 O O . ILE A 1 110 ? 5.262 18.609 -4.945 1 98.5 110 ILE A O 1
ATOM 838 N N . GLU A 1 111 ? 7.168 17.641 -4.234 1 98.5 111 GLU A N 1
ATOM 839 C CA . GLU A 1 111 ? 7.195 16.719 -5.363 1 98.5 111 GLU A CA 1
ATOM 840 C C . GLU A 1 111 ? 6.59 15.375 -4.984 1 98.5 111 GLU A C 1
ATOM 842 O O . GLU A 1 111 ? 7.152 14.641 -4.172 1 98.5 111 GLU A O 1
ATOM 847 N N . ILE A 1 112 ? 5.52 15.047 -5.594 1 98.31 112 ILE A N 1
ATOM 848 C CA . ILE A 1 112 ? 4.824 13.789 -5.332 1 98.31 112 ILE A CA 1
ATOM 849 C C . ILE A 1 112 ? 5.32 12.719 -6.297 1 98.31 112 ILE A C 1
ATOM 851 O O . ILE A 1 112 ? 5.344 12.93 -7.512 1 98.31 112 ILE A O 1
ATOM 855 N N . HIS A 1 113 ? 5.703 11.633 -5.723 1 97.38 113 HIS A N 1
ATOM 856 C CA . HIS A 1 113 ? 6.133 10.469 -6.484 1 97.38 113 HIS A CA 1
ATOM 857 C C . HIS A 1 113 ? 5.184 9.297 -6.273 1 97.38 113 HIS A C 1
ATOM 859 O O . HIS A 1 113 ? 5 8.828 -5.148 1 97.38 113 HIS A O 1
ATOM 865 N N . VAL A 1 114 ? 4.688 8.867 -7.426 1 97.25 114 VAL A N 1
ATOM 866 C CA . VAL A 1 114 ? 3.895 7.641 -7.332 1 97.25 114 VAL A CA 1
ATOM 867 C C . VAL A 1 114 ? 4.82 6.43 -7.234 1 97.25 114 VAL A C 1
ATOM 869 O O . VAL A 1 114 ? 5.758 6.297 -8.023 1 97.25 114 VAL A O 1
ATOM 872 N N . ILE A 1 115 ? 4.508 5.625 -6.242 1 95.88 115 ILE A N 1
ATOM 873 C CA . ILE A 1 115 ? 5.363 4.457 -6.062 1 95.88 115 ILE A CA 1
ATOM 874 C C . ILE A 1 115 ? 4.508 3.189 -6.043 1 95.88 115 ILE A C 1
ATOM 876 O O . ILE A 1 115 ? 3.293 3.258 -5.844 1 95.88 115 ILE A O 1
ATOM 880 N N . GLN A 1 116 ? 5.176 2.086 -6.281 1 93.38 116 GLN A N 1
ATOM 881 C CA . GLN A 1 116 ? 4.559 0.766 -6.203 1 93.38 116 GLN A CA 1
ATOM 882 C C . GLN A 1 116 ? 5.59 -0.306 -5.863 1 93.38 116 GLN A C 1
ATOM 884 O O . GLN A 1 116 ? 6.633 -0.398 -6.508 1 93.38 116 GLN A O 1
ATOM 889 N N . ARG A 1 117 ? 5.25 -1.092 -4.887 1 91 117 ARG A N 1
ATOM 890 C CA . ARG A 1 117 ? 6.121 -2.195 -4.496 1 91 117 ARG A CA 1
ATOM 891 C C . ARG A 1 117 ? 6.148 -3.279 -5.57 1 91 117 ARG A C 1
ATOM 893 O O . ARG A 1 117 ? 5.191 -3.428 -6.332 1 91 117 ARG A O 1
ATOM 900 N N . PRO A 1 118 ? 7.211 -4.016 -5.598 1 93.19 118 PRO A N 1
ATOM 901 C CA . PRO A 1 118 ? 7.207 -5.141 -6.531 1 93.19 118 PRO A CA 1
ATOM 902 C C . PRO A 1 118 ? 6.043 -6.098 -6.297 1 93.19 118 PRO A C 1
ATOM 904 O O . PRO A 1 118 ? 5.848 -6.578 -5.18 1 93.19 118 PRO A O 1
ATOM 907 N N . THR A 1 119 ? 5.305 -6.266 -7.34 1 88 119 THR A N 1
ATOM 908 C CA . THR A 1 119 ? 4.137 -7.137 -7.266 1 88 119 THR A CA 1
ATOM 909 C C . THR A 1 119 ? 4.066 -8.047 -8.484 1 88 119 THR A C 1
ATOM 911 O O . THR A 1 119 ? 4.008 -7.574 -9.617 1 88 119 THR A O 1
ATOM 914 N N . PHE A 1 120 ? 4.043 -9.359 -8.258 1 88.69 120 PHE A N 1
ATOM 915 C CA . PHE A 1 120 ? 4.055 -10.32 -9.352 1 88.69 120 PHE A CA 1
ATOM 916 C C . PHE A 1 120 ? 2.678 -10.43 -9.992 1 88.69 120 PHE A C 1
ATOM 918 O O . PHE A 1 120 ? 1.66 -10.406 -9.297 1 88.69 120 PHE A O 1
ATOM 925 N N . VAL A 1 121 ? 2.834 -10.648 -11.305 1 83.44 121 VAL A N 1
ATOM 926 C CA . VAL A 1 121 ? 1.601 -10.883 -12.047 1 83.44 121 VAL A CA 1
ATOM 927 C C . VAL A 1 121 ? 1.069 -12.281 -11.734 1 83.44 121 VAL A C 1
ATOM 929 O O . VAL A 1 121 ? 1.843 -13.227 -11.617 1 83.44 121 VAL A O 1
ATOM 932 N N . LYS A 1 122 ? -0.162 -12.508 -11.742 1 70.94 122 LYS A N 1
ATOM 933 C CA . LYS A 1 122 ? -0.825 -13.719 -11.25 1 70.94 122 LYS A CA 1
ATOM 934 C C . LYS A 1 122 ? -0.858 -14.805 -12.32 1 70.94 122 LYS A C 1
ATOM 936 O O . LYS A 1 122 ? -0.988 -15.984 -12.008 1 70.94 122 LYS A O 1
ATOM 941 N N . THR A 1 123 ? -0.632 -14.438 -13.477 1 73 123 THR A N 1
ATOM 942 C CA . THR A 1 123 ? -0.829 -15.391 -14.562 1 73 123 THR A CA 1
ATOM 943 C C . THR A 1 123 ? 0.495 -16.031 -14.969 1 73 123 THR A C 1
ATOM 945 O O . THR A 1 123 ? 0.592 -16.656 -16.031 1 73 123 THR A O 1
ATOM 948 N N . MET A 1 124 ? 1.412 -15.977 -14.148 1 85.25 124 MET A N 1
ATOM 949 C CA . MET A 1 124 ? 2.707 -16.562 -14.492 1 85.25 124 MET A CA 1
ATOM 950 C C . MET A 1 124 ? 2.652 -18.094 -14.414 1 85.25 124 MET A C 1
ATOM 952 O O . MET A 1 124 ? 1.999 -18.641 -13.531 1 85.25 124 MET A O 1
ATOM 956 N N . ASP A 1 125 ? 3.367 -18.672 -15.359 1 85.38 125 ASP A N 1
ATOM 957 C CA . ASP A 1 125 ? 3.537 -20.125 -15.32 1 85.38 125 ASP A CA 1
ATOM 958 C C . ASP A 1 125 ? 4.68 -20.516 -14.383 1 85.38 125 ASP A C 1
ATOM 960 O O . ASP A 1 125 ? 5.848 -20.484 -14.773 1 85.38 125 ASP A O 1
ATOM 964 N N . LEU A 1 126 ? 4.281 -21.078 -13.219 1 86.94 126 LEU A N 1
ATOM 965 C CA . LEU A 1 126 ? 5.281 -21.266 -12.172 1 86.94 126 LEU A CA 1
ATOM 966 C C . LEU A 1 126 ? 5.832 -22.688 -12.195 1 86.94 126 LEU A C 1
ATOM 968 O O . LEU A 1 126 ? 6.863 -22.969 -11.578 1 86.94 126 LEU A O 1
ATOM 972 N N . VAL A 1 127 ? 5.156 -23.562 -12.859 1 85.56 127 VAL A N 1
ATOM 973 C CA . VAL A 1 127 ? 5.594 -24.953 -12.93 1 85.56 127 VAL A CA 1
ATOM 974 C C . VAL A 1 127 ? 5.586 -25.422 -14.383 1 85.56 127 VAL A C 1
ATOM 976 O O . VAL A 1 127 ? 4.586 -25.25 -15.094 1 85.56 127 VAL A O 1
ATOM 979 N N . LYS A 1 128 ? 6.68 -26.016 -14.82 1 91.06 128 LYS A N 1
ATOM 980 C CA . LYS A 1 128 ? 6.77 -26.578 -16.156 1 91.06 128 LYS A CA 1
ATOM 981 C C . LYS A 1 128 ? 7.398 -27.969 -16.125 1 91.06 128 LYS A C 1
ATOM 983 O O . LYS A 1 128 ? 8.242 -28.25 -15.273 1 91.06 128 LYS A O 1
ATOM 988 N N . GLU A 1 129 ? 6.898 -28.766 -16.938 1 91.06 129 GLU A N 1
ATOM 989 C CA . GLU A 1 129 ? 7.441 -30.109 -17.156 1 91.06 129 GLU A CA 1
ATOM 990 C C . GLU A 1 129 ? 7.863 -30.297 -18.609 1 91.06 129 GLU A C 1
ATOM 992 O O . GLU A 1 129 ? 7.074 -30.062 -19.531 1 91.06 129 GLU A O 1
ATOM 997 N N . VAL A 1 130 ? 9.102 -30.734 -18.766 1 94.31 130 VAL A N 1
ATOM 998 C CA . VAL A 1 130 ? 9.609 -30.906 -20.125 1 94.31 130 VAL A CA 1
ATOM 999 C C . VAL A 1 130 ? 10.406 -32.188 -20.219 1 94.31 130 VAL A C 1
ATOM 1001 O O . VAL A 1 130 ? 10.727 -32.812 -19.188 1 94.31 130 VAL A O 1
ATOM 1004 N N . HIS A 1 131 ? 10.602 -32.594 -21.469 1 93.69 131 HIS A N 1
ATOM 1005 C CA . HIS A 1 131 ? 11.508 -33.719 -21.703 1 93.69 131 HIS A CA 1
ATOM 1006 C C . HIS A 1 131 ? 12.938 -33.219 -21.875 1 93.69 131 HIS A C 1
ATOM 1008 O O . HIS A 1 131 ? 13.172 -32.094 -22.312 1 93.69 131 HIS A O 1
ATOM 1014 N N . GLU A 1 132 ? 13.734 -34.125 -21.547 1 92.75 132 GLU A N 1
ATOM 1015 C CA . GLU A 1 132 ? 15.141 -33.812 -21.766 1 92.75 132 GLU A CA 1
ATOM 1016 C C . GLU A 1 132 ? 15.383 -33.375 -23.203 1 92.75 132 GLU A C 1
ATOM 1018 O O . GLU A 1 132 ? 14.812 -33.938 -24.141 1 92.75 132 GLU A O 1
ATOM 1023 N N . GLY A 1 133 ? 16.219 -32.375 -23.344 1 92.06 133 GLY A N 1
ATOM 1024 C CA . GLY A 1 133 ? 16.578 -31.875 -24.672 1 92.06 133 GLY A CA 1
ATOM 1025 C C . GLY A 1 133 ? 15.688 -30.734 -25.156 1 92.06 133 GLY A C 1
ATOM 1026 O O . GLY A 1 133 ? 16.047 -30.016 -26.078 1 92.06 133 GLY A O 1
ATOM 1027 N N . GLN A 1 134 ? 14.602 -30.547 -24.531 1 93.75 134 GLN A N 1
ATOM 1028 C CA . GLN A 1 134 ? 13.648 -29.531 -24.953 1 93.75 134 GLN A CA 1
ATOM 1029 C C . GLN A 1 134 ? 14.008 -28.172 -24.375 1 93.75 134 GLN A C 1
ATOM 1031 O O . GLN A 1 134 ? 14.672 -28.078 -23.344 1 93.75 134 GLN A O 1
ATOM 1036 N N . LYS A 1 135 ? 13.562 -27.172 -25.125 1 93.62 135 LYS A N 1
ATOM 1037 C CA . LYS A 1 135 ? 13.727 -25.812 -24.641 1 93.62 135 LYS A CA 1
ATOM 1038 C C . LYS A 1 135 ? 12.578 -25.406 -23.734 1 93.62 135 LYS A C 1
ATOM 1040 O O . LYS A 1 135 ? 11.422 -25.75 -23.984 1 93.62 135 LYS A O 1
ATOM 1045 N N . VAL A 1 136 ? 13.031 -24.672 -22.656 1 94.81 136 VAL A N 1
ATOM 1046 C CA . VAL A 1 136 ? 11.992 -24.188 -21.75 1 94.81 136 VAL A CA 1
ATOM 1047 C C . VAL A 1 136 ? 12.258 -22.719 -21.391 1 94.81 136 VAL A C 1
ATOM 1049 O O . VAL A 1 136 ? 13.414 -22.297 -21.328 1 94.81 136 VAL A O 1
ATOM 1052 N N . GLU A 1 137 ? 11.086 -21.984 -21.266 1 94.75 137 GLU A N 1
ATOM 1053 C CA . GLU A 1 137 ? 11.195 -20.562 -20.906 1 94.75 137 GLU A CA 1
ATOM 1054 C C . GLU A 1 137 ? 10.281 -20.219 -19.75 1 94.75 137 GLU A C 1
ATOM 1056 O O . GLU A 1 137 ? 9.109 -20.594 -19.734 1 94.75 137 GLU A O 1
ATOM 1061 N N . PHE A 1 138 ? 10.898 -19.562 -18.75 1 94.5 138 PHE A N 1
ATOM 1062 C CA . PHE A 1 138 ? 10.125 -18.953 -17.688 1 94.5 138 PHE A CA 1
ATOM 1063 C C . PHE A 1 138 ? 10.102 -17.438 -17.828 1 94.5 138 PHE A C 1
ATOM 1065 O O . PHE A 1 138 ? 11.094 -16.828 -18.25 1 94.5 138 PHE A O 1
ATOM 1072 N N . SER A 1 139 ? 8.977 -16.859 -17.469 1 94.19 139 SER A N 1
ATOM 1073 C CA . SER A 1 139 ? 8.852 -15.406 -17.484 1 94.19 139 SER A CA 1
ATOM 1074 C C . SER A 1 139 ? 8.492 -14.867 -16.109 1 94.19 139 SER A C 1
ATOM 1076 O O . SER A 1 139 ? 7.465 -15.242 -15.539 1 94.19 139 SER A O 1
ATOM 1078 N N . CYS A 1 140 ? 9.359 -14.086 -15.633 1 94.25 140 CYS A N 1
ATOM 1079 C CA . CYS A 1 140 ? 9.094 -13.391 -14.375 1 94.25 140 CYS A CA 1
ATOM 1080 C C . CYS A 1 140 ? 8.438 -12.039 -14.6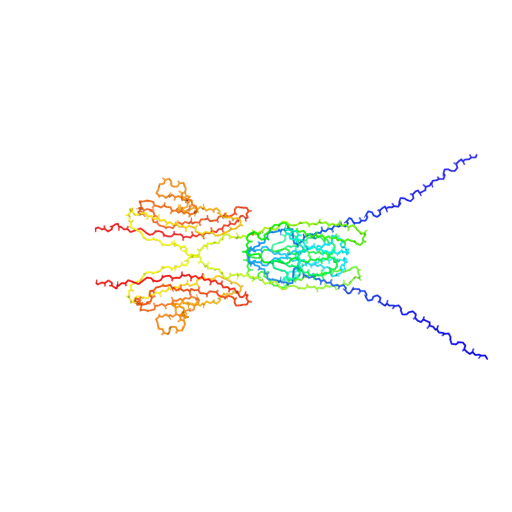33 1 94.25 140 CYS A C 1
ATOM 1082 O O . CYS A 1 140 ? 9.117 -11.062 -14.953 1 94.25 140 CYS A O 1
ATOM 1084 N N . LEU A 1 141 ? 7.148 -12.055 -14.43 1 93.31 141 LEU A N 1
ATOM 1085 C CA . LEU A 1 141 ? 6.363 -10.852 -14.68 1 93.31 141 LEU A CA 1
ATOM 1086 C C . LEU A 1 141 ? 6.051 -10.125 -13.383 1 93.31 141 LEU A C 1
ATOM 1088 O O . LEU A 1 141 ? 5.23 -10.586 -12.586 1 93.31 141 LEU A O 1
ATOM 1092 N N . VAL A 1 142 ? 6.68 -8.945 -13.227 1 93.5 142 VAL A N 1
ATOM 1093 C CA . VAL A 1 142 ? 6.555 -8.211 -11.977 1 93.5 142 VAL A CA 1
ATOM 1094 C C . VAL A 1 142 ? 6.27 -6.738 -12.273 1 93.5 142 VAL A C 1
ATOM 1096 O O . VAL A 1 142 ? 6.836 -6.164 -13.203 1 93.5 142 VAL A O 1
ATOM 1099 N N . LYS A 1 143 ? 5.305 -6.215 -11.477 1 91.5 143 LYS A N 1
ATOM 1100 C CA . LYS A 1 143 ? 5.004 -4.789 -11.531 1 91.5 143 LYS A CA 1
ATOM 1101 C C . LYS A 1 143 ? 5.719 -4.031 -10.414 1 91.5 143 LYS A C 1
ATOM 1103 O O . LYS A 1 143 ? 6.133 -4.629 -9.422 1 91.5 143 LYS A O 1
ATOM 1108 N N . GLY A 1 144 ? 5.918 -2.732 -10.688 1 94.94 144 GLY A N 1
ATOM 1109 C CA . GLY A 1 144 ? 6.527 -1.843 -9.711 1 94.94 144 GLY A CA 1
ATOM 1110 C C . GLY A 1 144 ? 6.836 -0.466 -10.273 1 94.94 144 GLY A C 1
ATOM 1111 O O . GLY A 1 144 ? 6.969 -0.299 -11.484 1 94.94 144 GLY A O 1
ATOM 1112 N N . ILE A 1 145 ? 6.926 0.471 -9.359 1 96 145 ILE A N 1
ATOM 1113 C CA . ILE A 1 145 ? 7.316 1.826 -9.727 1 96 145 ILE A CA 1
ATOM 1114 C C . ILE A 1 145 ? 8.398 2.332 -8.773 1 96 145 ILE A C 1
ATOM 1116 O O . ILE A 1 145 ? 8.125 2.594 -7.602 1 96 145 ILE A O 1
ATOM 1120 N N . PRO A 1 146 ? 9.609 2.625 -9.281 1 96.06 146 PRO A N 1
ATOM 1121 C CA . PRO A 1 146 ? 10.055 2.318 -10.641 1 96.06 146 PRO A CA 1
ATOM 1122 C C . PRO A 1 146 ? 10.062 0.819 -10.938 1 96.06 146 PRO A C 1
ATOM 1124 O O . PRO A 1 146 ? 9.812 0.009 -10.047 1 96.06 146 PRO A O 1
ATOM 1127 N N . PRO A 1 147 ? 10.32 0.449 -12.203 1 95.94 147 PRO A N 1
ATOM 1128 C CA . PRO A 1 147 ? 10.352 -0.978 -12.531 1 95.94 147 PRO A CA 1
ATOM 1129 C C . PRO A 1 147 ? 11.438 -1.733 -11.773 1 95.94 147 PRO A C 1
ATOM 1131 O O . PRO A 1 147 ? 12.586 -1.28 -11.711 1 95.94 147 PRO A O 1
ATOM 1134 N N . PRO A 1 148 ? 11.086 -2.857 -11.195 1 96.81 148 PRO A N 1
ATOM 1135 C CA . PRO A 1 148 ? 12.078 -3.625 -10.438 1 96.81 148 PRO A CA 1
ATOM 1136 C C . PRO A 1 148 ? 13.133 -4.262 -11.336 1 96.81 148 PRO A C 1
ATOM 1138 O O . PRO A 1 148 ? 12.867 -4.555 -12.5 1 96.81 148 PRO A O 1
ATOM 1141 N N . THR A 1 149 ? 14.258 -4.438 -10.734 1 95.81 149 THR A N 1
ATOM 1142 C CA . THR A 1 149 ? 15.273 -5.262 -11.375 1 95.81 149 THR A CA 1
ATOM 1143 C C . THR A 1 149 ? 15.039 -6.738 -11.078 1 95.81 149 THR A C 1
ATOM 1145 O O . THR A 1 149 ? 14.648 -7.102 -9.969 1 95.81 149 THR A O 1
ATOM 1148 N N . ILE A 1 150 ? 15.352 -7.57 -12.07 1 95.44 150 ILE A N 1
ATOM 1149 C CA . ILE A 1 150 ? 15.055 -8.992 -11.938 1 95.44 150 ILE A CA 1
ATOM 1150 C C . ILE A 1 150 ? 16.359 -9.797 -11.938 1 95.44 150 ILE A C 1
ATOM 1152 O O . ILE A 1 150 ? 17.25 -9.547 -12.758 1 95.44 150 ILE A O 1
ATOM 1156 N N . ARG A 1 151 ? 16.406 -10.688 -11.023 1 93.38 151 ARG A N 1
ATOM 1157 C CA . ARG A 1 151 ? 17.484 -11.672 -10.961 1 93.38 151 ARG A CA 1
ATOM 1158 C C . ARG A 1 151 ? 16.938 -13.078 -10.773 1 93.38 151 ARG A C 1
ATOM 1160 O O . ARG A 1 151 ? 15.922 -13.266 -10.094 1 93.38 151 ARG A O 1
ATOM 1167 N N . TRP A 1 152 ? 17.656 -14.031 -11.422 1 94.88 152 TRP A N 1
ATOM 1168 C CA . TRP A 1 152 ? 17.281 -15.43 -11.258 1 94.88 152 TRP A CA 1
ATOM 1169 C C . TRP A 1 152 ? 18.328 -16.188 -10.453 1 94.88 152 TRP A C 1
ATOM 1171 O O . TRP A 1 152 ? 19.531 -16.047 -10.703 1 94.88 152 TRP A O 1
ATOM 1181 N N . ILE A 1 153 ? 17.766 -16.969 -9.508 1 93.31 153 ILE A N 1
ATOM 1182 C CA . ILE A 1 153 ? 18.656 -17.766 -8.656 1 93.31 153 ILE A CA 1
ATOM 1183 C C . ILE A 1 153 ? 18.312 -19.25 -8.789 1 93.31 153 ILE A C 1
ATOM 1185 O O . ILE A 1 153 ? 17.141 -19.625 -8.758 1 93.31 153 ILE A O 1
ATOM 1189 N N . PHE A 1 154 ? 19.344 -20 -9.031 1 92.56 154 PHE A N 1
ATOM 1190 C CA . PHE A 1 154 ? 19.234 -21.453 -9.055 1 92.56 154 PHE A CA 1
ATOM 1191 C C . PHE A 1 154 ? 20.375 -22.078 -8.242 1 92.56 154 PHE A C 1
ATOM 1193 O O . PHE A 1 154 ? 21.547 -21.766 -8.461 1 92.56 154 PHE A O 1
ATOM 1200 N N . GLY A 1 155 ? 19.938 -23 -7.355 1 87.75 155 GLY A N 1
ATOM 1201 C CA . GLY A 1 155 ? 20.953 -23.609 -6.508 1 87.75 155 GLY A CA 1
ATOM 1202 C C . GLY A 1 155 ? 21.766 -22.594 -5.727 1 87.75 155 GLY A C 1
ATOM 1203 O O . GLY A 1 155 ? 23 -22.641 -5.707 1 87.75 155 GLY A O 1
ATOM 1204 N N . ASN A 1 156 ? 21.297 -21.531 -5.285 1 87.69 156 ASN A N 1
ATOM 1205 C CA . ASN A 1 156 ? 21.891 -20.469 -4.469 1 87.69 156 ASN A CA 1
ATOM 1206 C C . ASN A 1 156 ? 22.844 -19.609 -5.281 1 87.69 156 ASN A C 1
ATOM 1208 O O . ASN A 1 156 ? 23.672 -18.875 -4.711 1 87.69 156 ASN A O 1
ATOM 1212 N N . GLN A 1 157 ? 22.703 -19.812 -6.59 1 88.62 157 GLN A N 1
ATOM 1213 C CA . GLN A 1 157 ? 23.562 -19 -7.453 1 88.62 157 GLN A CA 1
ATOM 1214 C C . GLN A 1 157 ? 22.75 -18.203 -8.453 1 88.62 157 GLN A C 1
ATOM 1216 O O . GLN A 1 157 ? 21.719 -18.672 -8.938 1 88.62 157 GLN A O 1
ATOM 1221 N N . ASP A 1 158 ? 23.344 -17.047 -8.766 1 91.31 158 ASP A N 1
ATOM 1222 C CA . ASP A 1 158 ? 22.781 -16.25 -9.852 1 91.31 158 ASP A CA 1
ATOM 1223 C C . ASP A 1 158 ? 22.922 -16.969 -11.195 1 91.31 158 ASP A C 1
ATOM 1225 O O . ASP A 1 158 ? 24.031 -17.375 -11.57 1 91.31 158 ASP A O 1
ATOM 1229 N N . VAL A 1 159 ? 21.891 -17.109 -11.867 1 89.31 159 VAL A N 1
ATOM 1230 C CA . VAL A 1 159 ? 21.891 -17.828 -13.133 1 89.31 159 VAL A CA 1
ATOM 1231 C C . VAL A 1 159 ? 22.844 -17.141 -14.117 1 89.31 159 VAL A C 1
ATOM 1233 O O . VAL A 1 159 ? 23.438 -17.797 -14.977 1 89.31 159 VAL A O 1
ATOM 1236 N N . LYS A 1 160 ? 22.938 -15.859 -13.984 1 84.06 160 LYS A N 1
ATOM 1237 C CA . LYS A 1 160 ? 23.844 -15.117 -14.859 1 84.06 160 LYS A CA 1
ATOM 1238 C C . LYS A 1 160 ? 25.281 -15.625 -14.734 1 84.06 160 LYS A C 1
ATOM 1240 O O . LYS A 1 160 ? 26.078 -15.469 -15.656 1 84.06 160 LYS A O 1
ATOM 1245 N N . ASN A 1 161 ? 25.453 -16.203 -13.625 1 78.25 161 ASN A N 1
ATOM 1246 C CA . ASN A 1 161 ? 26.812 -16.672 -13.367 1 78.25 161 ASN A CA 1
ATOM 1247 C C . ASN A 1 161 ? 26.984 -18.125 -13.758 1 78.25 161 ASN A C 1
ATOM 1249 O O . ASN A 1 161 ? 28.094 -18.672 -13.695 1 78.25 161 ASN A O 1
ATOM 1253 N N . ILE A 1 162 ? 25.797 -18.703 -14.078 1 71.06 162 ILE A N 1
ATOM 1254 C CA . ILE A 1 162 ? 25.875 -20.109 -14.43 1 71.06 162 ILE A CA 1
ATOM 1255 C C . ILE A 1 162 ? 26.078 -20.266 -15.938 1 71.06 162 ILE A C 1
ATOM 1257 O O . ILE A 1 162 ? 25.344 -19.656 -16.719 1 71.06 162 ILE A O 1
ATOM 1261 N N . LYS A 1 163 ? 27.141 -19.875 -16.531 1 61.66 163 LYS A N 1
ATOM 1262 C CA . LYS A 1 163 ? 27.547 -19.859 -17.938 1 61.66 163 LYS A CA 1
ATOM 1263 C C . LYS A 1 163 ? 27.078 -21.109 -18.672 1 61.66 163 LYS A C 1
ATOM 1265 O O . LYS A 1 163 ? 27.562 -21.422 -19.75 1 61.66 163 LYS A O 1
ATOM 1270 N N . GLU A 1 164 ? 26 -21.703 -18.359 1 67.56 164 GLU A N 1
ATOM 1271 C CA . GLU A 1 164 ? 25.812 -22.938 -19.125 1 67.56 164 GLU A CA 1
ATOM 1272 C C . GLU A 1 164 ? 24.5 -22.906 -19.906 1 67.56 164 GLU A C 1
ATOM 1274 O O . GLU A 1 164 ? 24.391 -22.234 -20.922 1 67.56 164 GLU A O 1
ATOM 1279 N N . ARG A 1 165 ? 23.438 -23.547 -19.516 1 78.44 165 ARG A N 1
ATOM 1280 C CA . ARG A 1 165 ? 22.203 -23.797 -20.266 1 78.44 165 ARG A CA 1
ATOM 1281 C C . ARG A 1 165 ? 21.109 -22.812 -19.844 1 78.44 165 ARG A C 1
ATOM 1283 O O . ARG A 1 165 ? 20.109 -22.672 -20.547 1 78.44 165 ARG A O 1
ATOM 1290 N N . GLN A 1 166 ? 21.422 -22.094 -18.844 1 78.81 166 GLN A N 1
ATOM 1291 C CA . GLN A 1 166 ? 20.453 -21.109 -18.344 1 78.81 166 GLN A CA 1
ATOM 1292 C C . GLN A 1 166 ? 20.844 -19.703 -18.766 1 78.81 166 GLN A C 1
ATOM 1294 O O . GLN A 1 166 ? 21.906 -19.203 -18.406 1 78.81 166 GLN A O 1
ATOM 1299 N N . ILE A 1 167 ? 19.938 -19.078 -19.516 1 78.25 167 ILE A N 1
ATOM 1300 C CA . ILE A 1 167 ? 20.234 -17.75 -20.062 1 78.25 167 ILE A CA 1
ATOM 1301 C C . ILE A 1 167 ? 19.156 -16.766 -19.625 1 78.25 167 ILE A C 1
ATOM 1303 O O . ILE A 1 167 ? 17.969 -17 -19.859 1 78.25 167 ILE A O 1
ATOM 1307 N N . LEU A 1 168 ? 19.672 -15.828 -18.891 1 78.31 168 LEU A N 1
ATOM 1308 C CA . LEU A 1 168 ? 18.766 -14.727 -18.609 1 78.31 168 LEU A CA 1
ATOM 1309 C C . LEU A 1 168 ? 18.531 -13.875 -19.844 1 78.31 168 LEU A C 1
ATOM 1311 O O . LEU A 1 168 ? 19.484 -13.398 -20.469 1 78.31 168 LEU A O 1
ATOM 1315 N N . VAL A 1 169 ? 17.266 -13.758 -20.156 1 78 169 VAL A N 1
ATOM 1316 C CA . VAL A 1 169 ? 16.891 -12.961 -21.312 1 78 169 VAL A CA 1
ATOM 1317 C C . VAL A 1 169 ? 16.266 -11.648 -20.844 1 78 169 VAL A C 1
ATOM 1319 O O . VAL A 1 169 ? 16 -11.461 -19.656 1 78 169 VAL A O 1
ATOM 1322 N N . GLU A 1 170 ? 16.125 -10.703 -21.781 1 82.31 170 GLU A N 1
ATOM 1323 C CA . GLU A 1 170 ? 15.547 -9.398 -21.5 1 82.31 170 GLU A CA 1
ATOM 1324 C C . GLU A 1 170 ? 14.133 -9.539 -20.938 1 82.31 170 GLU A C 1
ATOM 1326 O O . GLU A 1 170 ? 13.469 -10.555 -21.172 1 82.31 170 GLU A O 1
ATOM 1331 N N . ASN A 1 171 ? 13.766 -8.664 -20.062 1 86.12 171 ASN A N 1
ATOM 1332 C CA . ASN A 1 171 ? 12.398 -8.5 -19.578 1 86.12 171 ASN A CA 1
ATOM 1333 C C . ASN A 1 171 ? 12.039 -9.594 -18.562 1 86.12 171 ASN A C 1
ATOM 1335 O O . ASN A 1 171 ? 10.898 -10.055 -18.531 1 86.12 171 ASN A O 1
ATOM 1339 N N . GLY A 1 172 ? 13.094 -10.188 -17.906 1 91.56 172 GLY A N 1
ATOM 1340 C CA . GLY A 1 172 ? 12.844 -11.086 -16.797 1 91.56 172 GLY A CA 1
ATOM 1341 C C . GLY A 1 172 ? 12.594 -12.516 -17.219 1 91.56 172 GLY A C 1
ATOM 1342 O O . GLY A 1 172 ? 12.031 -13.312 -16.469 1 91.56 172 GLY A O 1
ATOM 1343 N N . ARG A 1 173 ? 13.086 -12.852 -18.406 1 94 173 ARG A N 1
ATOM 1344 C CA . ARG A 1 173 ? 12.891 -14.203 -18.906 1 94 173 ARG A CA 1
ATOM 1345 C C . ARG A 1 173 ? 14.117 -15.07 -18.641 1 94 173 ARG A C 1
ATOM 1347 O O . ARG A 1 173 ? 15.25 -14.594 -18.75 1 94 173 ARG A O 1
ATOM 1354 N N . LEU A 1 174 ? 13.789 -16.297 -18.344 1 94.62 174 LEU A N 1
ATOM 1355 C CA . LEU A 1 174 ? 14.82 -17.312 -18.172 1 94.62 174 LEU A CA 1
ATOM 1356 C C . LEU A 1 174 ? 14.664 -18.422 -19.203 1 94.62 174 LEU A C 1
ATOM 1358 O O . LEU A 1 174 ? 13.625 -19.078 -19.266 1 94.62 174 LEU A O 1
ATOM 1362 N N . LEU A 1 175 ? 15.711 -18.531 -20.031 1 93.38 175 LEU A N 1
ATOM 1363 C CA . LEU A 1 175 ? 15.703 -19.562 -21.062 1 93.38 175 LEU A CA 1
ATOM 1364 C C . LEU A 1 175 ? 16.656 -20.688 -20.719 1 93.38 175 LEU A C 1
ATOM 1366 O O . LEU A 1 175 ? 17.797 -20.438 -20.312 1 93.38 175 LEU A O 1
ATOM 1370 N N . ILE A 1 176 ? 16.156 -21.875 -20.75 1 91.94 176 ILE A N 1
ATOM 1371 C CA . ILE A 1 176 ? 17 -23.062 -20.609 1 91.94 176 ILE A CA 1
ATOM 1372 C C . ILE A 1 176 ? 16.984 -23.859 -21.922 1 91.94 176 ILE A C 1
ATOM 1374 O O . ILE A 1 176 ? 15.938 -24.391 -22.312 1 91.94 176 ILE A O 1
ATOM 1378 N N . GLU A 1 177 ? 18.094 -23.812 -22.422 1 89.38 177 GLU A N 1
ATOM 1379 C CA . GLU A 1 177 ? 18.234 -24.562 -23.672 1 89.38 177 GLU A CA 1
ATOM 1380 C C . GLU A 1 177 ? 18.734 -25.984 -23.406 1 89.38 177 GLU A C 1
ATOM 1382 O O . GLU A 1 177 ? 19.453 -26.219 -22.422 1 89.38 177 GLU A O 1
ATOM 1387 N N . ASP A 1 178 ? 18.359 -26.969 -24.234 1 89.56 178 ASP A N 1
ATOM 1388 C CA . ASP A 1 178 ? 18.828 -28.359 -24.125 1 89.56 178 ASP A CA 1
ATOM 1389 C C . ASP A 1 178 ? 18.766 -28.859 -22.688 1 89.56 178 ASP A C 1
ATOM 1391 O O . ASP A 1 178 ? 19.781 -29.281 -22.125 1 89.56 178 ASP A O 1
ATOM 1395 N N . THR A 1 179 ? 17.578 -28.828 -22.188 1 92.69 179 THR A N 1
ATOM 1396 C CA . THR A 1 179 ? 17.328 -29.109 -20.781 1 92.69 179 THR A CA 1
ATOM 1397 C C . THR A 1 179 ? 17.891 -30.484 -20.391 1 92.69 179 THR A C 1
ATOM 1399 O O . THR A 1 179 ? 17.75 -31.438 -21.156 1 92.69 179 THR A O 1
ATOM 1402 N N . GLN A 1 180 ? 18.562 -30.547 -19.266 1 92.5 180 GLN A N 1
ATOM 1403 C CA . GLN A 1 180 ? 19.094 -31.781 -18.672 1 92.5 180 GLN A CA 1
ATOM 1404 C C . GLN A 1 180 ? 18.438 -32.062 -17.312 1 92.5 180 GLN A C 1
ATOM 1406 O O . GLN A 1 180 ? 17.781 -31.188 -16.734 1 92.5 180 GLN A O 1
ATOM 1411 N N . PHE A 1 181 ? 18.609 -33.281 -16.797 1 92.19 181 PHE A N 1
ATOM 1412 C CA . PHE A 1 181 ? 18.031 -33.656 -15.523 1 92.19 181 PHE A CA 1
ATOM 1413 C C . PHE A 1 181 ? 18.562 -32.781 -14.398 1 92.19 181 PHE A C 1
ATOM 1415 O O . PHE A 1 181 ? 17.844 -32.5 -13.438 1 92.19 181 PHE A O 1
ATOM 1422 N N . SER A 1 182 ? 19.797 -32.312 -14.57 1 89.81 182 SER A N 1
ATOM 1423 C CA . SER A 1 182 ? 20.422 -31.469 -13.555 1 89.81 182 SER A CA 1
ATOM 1424 C C . SER A 1 182 ? 19.766 -30.094 -13.508 1 89.81 182 SER A C 1
ATOM 1426 O O . SER A 1 182 ? 19.969 -29.328 -12.555 1 89.81 182 SER A O 1
ATOM 1428 N N . ASP A 1 183 ? 19.016 -29.781 -14.547 1 92.44 183 ASP A N 1
ATOM 1429 C CA . ASP A 1 183 ? 18.359 -28.484 -14.609 1 92.44 183 ASP A CA 1
ATOM 1430 C C . ASP A 1 183 ? 17.062 -28.469 -13.805 1 92.44 183 ASP A C 1
ATOM 1432 O O . ASP A 1 183 ? 16.516 -27.391 -13.539 1 92.44 183 ASP A O 1
ATOM 1436 N N . ALA A 1 184 ? 16.609 -29.609 -13.406 1 93.19 184 ALA A N 1
ATOM 1437 C CA . ALA A 1 184 ? 15.352 -29.688 -12.656 1 93.19 184 ALA A CA 1
ATOM 1438 C C . ALA A 1 184 ? 15.5 -29.062 -11.273 1 93.19 184 ALA A C 1
ATOM 1440 O O . ALA A 1 184 ? 16.562 -29.156 -10.648 1 93.19 184 ALA A O 1
ATOM 1441 N N . GLY A 1 185 ? 14.438 -28.453 -10.773 1 93.25 185 GLY A N 1
ATOM 1442 C CA . GLY A 1 185 ? 14.445 -27.859 -9.445 1 93.25 185 GLY A CA 1
ATOM 1443 C C . GLY A 1 185 ? 13.711 -26.531 -9.375 1 93.25 185 GLY A C 1
ATOM 1444 O O . GLY A 1 185 ? 12.828 -26.266 -10.195 1 93.25 185 GLY A O 1
ATOM 1445 N N . VAL A 1 186 ? 14.07 -25.797 -8.344 1 92.81 186 VAL A N 1
ATOM 1446 C CA . VAL A 1 186 ? 13.375 -24.531 -8.086 1 92.81 186 VAL A CA 1
ATOM 1447 C C . VAL A 1 186 ? 14.258 -23.359 -8.508 1 92.81 186 VAL A C 1
ATOM 1449 O O . VAL A 1 186 ? 15.414 -23.266 -8.086 1 92.81 186 VAL A O 1
ATOM 1452 N N . TYR A 1 187 ? 13.68 -22.609 -9.391 1 93.25 187 TYR A N 1
ATOM 1453 C CA . TYR A 1 187 ? 14.281 -21.344 -9.773 1 93.25 187 TYR A CA 1
ATOM 1454 C C . TYR A 1 187 ? 13.578 -20.172 -9.078 1 93.25 187 TYR A C 1
ATOM 1456 O O . TYR A 1 187 ? 12.344 -20.078 -9.102 1 93.25 187 TYR A O 1
ATOM 1464 N N . VAL A 1 188 ? 14.414 -19.281 -8.547 1 93.81 188 VAL A N 1
ATOM 1465 C CA . VAL A 1 188 ? 13.836 -18.156 -7.809 1 93.81 188 VAL A CA 1
ATOM 1466 C C . VAL A 1 188 ? 14.016 -16.859 -8.594 1 93.81 188 VAL A C 1
ATOM 1468 O O . VAL A 1 188 ? 15.133 -16.516 -8.977 1 93.81 188 VAL A O 1
ATOM 1471 N N . CYS A 1 189 ? 12.906 -16.281 -8.898 1 95.06 189 CYS A N 1
ATOM 1472 C CA . CYS A 1 189 ? 12.953 -14.93 -9.445 1 95.06 189 CYS A CA 1
ATOM 1473 C C . CYS A 1 189 ? 12.953 -13.891 -8.32 1 95.06 189 CYS A C 1
ATOM 1475 O O . CYS A 1 189 ? 12.047 -13.867 -7.492 1 95.06 189 CYS A O 1
ATOM 1477 N N . GLU A 1 190 ? 13.977 -13.086 -8.305 1 94.81 190 GLU A N 1
ATOM 1478 C CA . GLU A 1 190 ? 14.094 -12 -7.332 1 94.81 190 GLU A CA 1
ATOM 1479 C C . GLU A 1 190 ? 13.867 -10.641 -7.988 1 94.81 190 GLU A C 1
ATOM 1481 O O . GLU A 1 190 ? 14.602 -10.266 -8.906 1 94.81 190 GLU A O 1
ATOM 1486 N N . ALA A 1 191 ? 12.836 -9.961 -7.559 1 96.25 191 ALA A N 1
ATOM 1487 C CA . ALA A 1 191 ? 12.539 -8.609 -8.031 1 96.25 191 ALA A CA 1
ATOM 1488 C C . ALA A 1 191 ? 12.898 -7.57 -6.977 1 96.25 191 ALA A C 1
ATOM 1490 O O . ALA A 1 191 ? 12.445 -7.656 -5.832 1 96.25 191 ALA A O 1
ATOM 1491 N N . THR A 1 192 ? 13.75 -6.539 -7.414 1 96 192 THR A N 1
ATOM 1492 C CA . THR A 1 192 ? 14.258 -5.598 -6.418 1 96 192 THR A CA 1
ATOM 1493 C C . THR A 1 192 ? 14.07 -4.16 -6.891 1 96 192 THR A C 1
ATOM 1495 O O . THR A 1 192 ? 14.305 -3.852 -8.062 1 96 192 THR A O 1
ATOM 1498 N N . ILE A 1 193 ? 13.57 -3.385 -5.984 1 95.94 193 ILE A N 1
ATOM 1499 C CA . ILE A 1 193 ? 13.688 -1.938 -6.133 1 95.94 193 ILE A CA 1
ATOM 1500 C C . ILE A 1 193 ? 14.719 -1.398 -5.148 1 95.94 193 ILE A C 1
ATOM 1502 O O . ILE A 1 193 ? 14.422 -1.204 -3.967 1 95.94 193 ILE A O 1
ATOM 1506 N N . GLU A 1 194 ? 15.844 -1.125 -5.648 1 95.75 194 GLU A N 1
ATOM 1507 C CA . GLU A 1 194 ? 17 -0.808 -4.82 1 95.75 194 GLU A CA 1
ATOM 1508 C C . GLU A 1 194 ? 16.797 0.492 -4.051 1 95.75 194 GLU A C 1
ATOM 1510 O O . GLU A 1 194 ? 17.156 0.588 -2.875 1 95.75 194 GLU A O 1
ATOM 1515 N N . GLU A 1 195 ? 16.219 1.479 -4.684 1 93 195 GLU A N 1
ATOM 1516 C CA . GLU A 1 195 ? 16.062 2.809 -4.098 1 93 195 GLU A CA 1
ATOM 1517 C C . GLU A 1 195 ? 15.312 2.744 -2.775 1 93 195 GLU A C 1
ATOM 1519 O O . GLU A 1 195 ? 15.555 3.547 -1.872 1 93 195 GLU A O 1
ATOM 1524 N N . ARG A 1 196 ? 14.406 1.803 -2.699 1 90.75 196 ARG A N 1
ATOM 1525 C CA . ARG A 1 196 ? 13.586 1.714 -1.491 1 90.75 196 ARG A CA 1
ATOM 1526 C C . ARG A 1 196 ? 13.875 0.422 -0.732 1 90.75 196 ARG A C 1
ATOM 1528 O O . ARG A 1 196 ? 13.156 0.083 0.214 1 90.75 196 ARG A O 1
ATOM 1535 N N . ASN A 1 197 ? 14.836 -0.297 -1.145 1 91.62 197 ASN A N 1
ATOM 1536 C CA . ASN A 1 197 ? 15.227 -1.558 -0.523 1 91.62 197 ASN A CA 1
ATOM 1537 C C . ASN A 1 197 ? 14.047 -2.518 -0.413 1 91.62 197 ASN A C 1
ATOM 1539 O O . ASN A 1 197 ? 13.781 -3.066 0.659 1 91.62 197 ASN A O 1
ATOM 1543 N N . GLU A 1 198 ? 13.336 -2.582 -1.497 1 92 198 GLU A N 1
ATOM 1544 C CA . GLU A 1 198 ? 12.203 -3.492 -1.565 1 92 198 GLU A CA 1
ATOM 1545 C C . GLU A 1 198 ? 12.508 -4.699 -2.445 1 92 198 GLU A C 1
ATOM 1547 O O . GLU A 1 198 ? 13.109 -4.559 -3.512 1 92 198 GLU A O 1
ATOM 1552 N N . VAL A 1 199 ? 12.062 -5.891 -1.871 1 93.44 199 VAL A N 1
ATOM 1553 C CA . VAL A 1 199 ? 12.352 -7.121 -2.6 1 93.44 199 VAL A CA 1
ATOM 1554 C C . VAL A 1 199 ? 11.133 -8.031 -2.586 1 93.44 199 VAL A C 1
ATOM 1556 O O . VAL A 1 199 ? 10.367 -8.047 -1.615 1 93.44 199 VAL A O 1
ATOM 1559 N N . ALA A 1 200 ? 10.945 -8.711 -3.658 1 91.88 200 ALA A N 1
ATOM 1560 C CA . ALA A 1 200 ? 9.93 -9.75 -3.766 1 91.88 200 ALA A CA 1
ATOM 1561 C C . ALA A 1 200 ? 10.492 -10.992 -4.453 1 91.88 200 ALA A C 1
ATOM 1563 O O . ALA A 1 200 ? 11.445 -10.898 -5.234 1 91.88 200 ALA A O 1
ATOM 1564 N N . PHE A 1 201 ? 9.859 -12.141 -4.109 1 91.12 201 PHE A N 1
ATOM 1565 C CA . PHE A 1 201 ? 10.352 -13.406 -4.648 1 91.12 201 PHE A CA 1
ATOM 1566 C C . PHE A 1 201 ? 9.211 -14.219 -5.254 1 91.12 201 PHE A C 1
ATOM 1568 O O . PHE A 1 201 ? 8.07 -14.156 -4.773 1 91.12 201 PHE A O 1
ATOM 1575 N N . ALA A 1 202 ? 9.57 -14.938 -6.312 1 91.31 202 ALA A N 1
ATOM 1576 C CA . ALA A 1 202 ? 8.68 -15.945 -6.875 1 91.31 202 ALA A CA 1
ATOM 1577 C C . ALA A 1 202 ? 9.438 -17.234 -7.211 1 91.31 202 ALA A C 1
ATOM 1579 O O . ALA A 1 202 ? 10.555 -17.172 -7.715 1 91.31 202 ALA A O 1
ATOM 1580 N N . ASN A 1 203 ? 8.789 -18.359 -6.891 1 90.06 203 ASN A N 1
ATOM 1581 C CA . ASN A 1 203 ? 9.398 -19.656 -7.148 1 90.06 203 ASN A CA 1
ATOM 1582 C C . ASN A 1 203 ? 8.852 -20.297 -8.422 1 90.06 203 ASN A C 1
ATOM 1584 O O . ASN A 1 203 ? 7.633 -20.375 -8.602 1 90.06 203 ASN A O 1
ATOM 1588 N N . PHE A 1 204 ? 9.797 -20.734 -9.25 1 91.75 204 PHE A N 1
ATOM 1589 C CA . PHE A 1 204 ? 9.477 -21.469 -10.469 1 91.75 204 PHE A CA 1
ATOM 1590 C C . PHE A 1 204 ? 10.023 -22.875 -10.406 1 91.75 204 PHE A C 1
ATOM 1592 O O . PHE A 1 204 ? 11.195 -23.094 -10.086 1 91.75 204 PHE A O 1
ATOM 1599 N N . THR A 1 205 ? 9.188 -23.859 -10.727 1 92.19 205 THR A N 1
ATOM 1600 C CA . THR A 1 205 ? 9.617 -25.25 -10.648 1 92.19 205 THR A CA 1
ATOM 1601 C C . THR A 1 205 ? 9.742 -25.859 -12.039 1 92.19 205 THR A C 1
ATOM 1603 O O . THR A 1 205 ? 8.82 -25.766 -12.852 1 92.19 205 THR A O 1
ATOM 1606 N N . LEU A 1 206 ? 10.883 -26.453 -12.289 1 94.19 206 LEU A N 1
ATOM 1607 C CA . LEU A 1 206 ? 11.109 -27.203 -13.523 1 94.19 206 LEU A CA 1
ATOM 1608 C C . LEU A 1 206 ? 11.234 -28.688 -13.242 1 94.19 206 LEU A C 1
ATOM 1610 O O . LEU A 1 206 ? 12.086 -29.109 -12.461 1 94.19 206 LEU A O 1
ATOM 1614 N N . ASN A 1 207 ? 10.312 -29.391 -13.82 1 93.75 207 ASN A N 1
ATOM 1615 C CA . ASN A 1 207 ? 10.406 -30.844 -13.82 1 93.75 207 ASN A CA 1
ATOM 1616 C C . ASN A 1 207 ? 10.906 -31.375 -15.164 1 93.75 207 ASN A C 1
ATOM 1618 O O . ASN A 1 207 ? 10.43 -30.953 -16.219 1 93.75 207 ASN A O 1
ATOM 1622 N N . VAL A 1 208 ? 11.859 -32.25 -15.125 1 94.06 208 VAL A N 1
ATOM 1623 C CA . VAL A 1 208 ? 12.422 -32.812 -16.344 1 94.06 208 VAL A CA 1
ATOM 1624 C C . VAL A 1 208 ? 12.18 -34.344 -16.375 1 94.06 208 VAL A C 1
ATOM 1626 O O . VAL A 1 208 ? 12.461 -35.031 -15.391 1 94.06 208 VAL A O 1
ATOM 1629 N N . GLN A 1 209 ? 11.602 -34.75 -17.422 1 9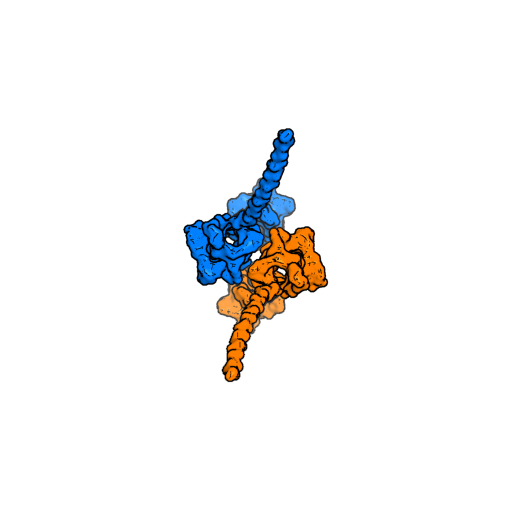2.5 209 GLN A N 1
ATOM 1630 C CA . GLN A 1 209 ? 11.367 -36.188 -17.625 1 92.5 209 GLN A CA 1
ATOM 1631 C C . GLN A 1 209 ? 12.297 -36.75 -18.703 1 92.5 209 GLN A C 1
ATOM 1633 O O . GLN A 1 209 ? 12.828 -36 -19.516 1 92.5 209 GLN A O 1
ATOM 1638 N N . PHE A 1 210 ? 12.469 -38.094 -18.656 1 87.69 210 PHE A N 1
ATOM 1639 C CA . PHE A 1 210 ? 13.273 -38.75 -19.688 1 87.69 210 PHE A CA 1
ATOM 1640 C C . PHE A 1 210 ? 12.578 -38.656 -21.047 1 87.69 210 PHE A C 1
ATOM 1642 O O . PHE A 1 210 ? 11.352 -38.719 -21.125 1 87.69 210 PHE A O 1
ATOM 1649 N N . ALA A 1 211 ? 13.453 -38.438 -22.109 1 78.44 211 ALA A N 1
ATOM 1650 C CA . ALA A 1 211 ? 12.906 -38.438 -23.469 1 78.44 211 ALA A CA 1
ATOM 1651 C C . ALA A 1 211 ? 12.195 -39.75 -23.781 1 78.44 211 ALA A C 1
ATOM 1653 O O . ALA A 1 211 ? 12.633 -40.812 -23.344 1 78.44 211 ALA A O 1
ATOM 1654 N N . PRO A 1 212 ? 10.953 -39.594 -24.312 1 66.94 212 PRO A N 1
ATOM 1655 C CA . PRO A 1 212 ? 10.312 -40.875 -24.688 1 66.94 212 PRO A CA 1
ATOM 1656 C C . PRO A 1 212 ? 11.211 -41.75 -25.547 1 66.94 212 PRO A C 1
ATOM 1658 O O . PRO A 1 212 ? 12.008 -41.25 -26.328 1 66.94 212 PRO A O 1
ATOM 1661 N N . LYS A 1 213 ? 11.391 -43.031 -25.203 1 57.53 213 LYS A N 1
ATOM 1662 C CA . LYS A 1 213 ? 12.055 -44.031 -26.078 1 57.53 213 LYS A CA 1
ATOM 1663 C C . LYS A 1 213 ? 11.273 -44.219 -27.359 1 57.53 213 LYS A C 1
ATOM 1665 O O . LYS A 1 213 ? 10.039 -44.219 -27.359 1 57.53 213 LYS A O 1
ATOM 1670 N N . MET B 1 1 ? -39.594 68.688 40.781 1 31.67 1 MET B N 1
ATOM 1671 C CA . MET B 1 1 ? -38.25 68.125 40.875 1 31.67 1 MET B CA 1
ATOM 1672 C C . MET B 1 1 ? -38.219 66.75 40.188 1 31.67 1 MET B C 1
ATOM 1674 O O . MET B 1 1 ? -38.875 65.812 40.625 1 31.67 1 MET B O 1
ATOM 1678 N N . GLY B 1 2 ? -38.219 66.75 38.844 1 36.84 2 GLY B N 1
ATOM 1679 C CA . GLY B 1 2 ? -38.312 65.562 37.938 1 36.84 2 GLY B CA 1
ATOM 1680 C C . GLY B 1 2 ? -37.125 64.625 38.031 1 36.84 2 GLY B C 1
ATOM 1681 O O . GLY B 1 2 ? -35.969 65.125 38.125 1 36.84 2 GLY B O 1
ATOM 1682 N N . ALA B 1 3 ? -37.375 63.469 38.688 1 50.31 3 ALA B N 1
ATOM 1683 C CA . ALA B 1 3 ? -36.375 62.406 38.812 1 50.31 3 ALA B CA 1
ATOM 1684 C C . ALA B 1 3 ? -35.75 62.031 37.469 1 50.31 3 ALA B C 1
ATOM 1686 O O . ALA B 1 3 ? -36.469 61.688 36.531 1 50.31 3 ALA B O 1
ATOM 1687 N N . GLY B 1 4 ? -34.594 62.688 37.094 1 42.59 4 GLY B N 1
ATOM 1688 C CA . GLY B 1 4 ? -33.812 62.312 35.906 1 42.59 4 GLY B CA 1
ATOM 1689 C C . GLY B 1 4 ? -33.406 60.844 35.906 1 42.59 4 GLY B C 1
ATOM 1690 O O . GLY B 1 4 ? -32.844 60.344 36.875 1 42.59 4 GLY B O 1
ATOM 1691 N N . HIS B 1 5 ? -34.188 60.031 35.156 1 50.38 5 HIS B N 1
ATOM 1692 C CA . HIS B 1 5 ? -33.844 58.625 34.906 1 50.38 5 HIS B CA 1
ATOM 1693 C C . HIS B 1 5 ? -32.438 58.469 34.312 1 50.38 5 HIS B C 1
ATOM 1695 O O . HIS B 1 5 ? -32.188 59.031 33.25 1 50.38 5 HIS B O 1
ATOM 1701 N N . PHE B 1 6 ? -31.406 58.406 35.156 1 48.69 6 PHE B N 1
ATOM 1702 C CA . PHE B 1 6 ? -30.078 58.062 34.688 1 48.69 6 PHE B CA 1
ATOM 1703 C C . PHE B 1 6 ? -30.094 56.719 33.969 1 48.69 6 PHE B C 1
ATOM 1705 O O . PHE B 1 6 ? -30.438 55.688 34.562 1 48.69 6 PHE B O 1
ATOM 1712 N N . LEU B 1 7 ? -30.141 56.719 32.594 1 46.38 7 LEU B N 1
ATOM 1713 C CA . LEU B 1 7 ? -30 55.531 31.766 1 46.38 7 LEU B CA 1
ATOM 1714 C C . LEU B 1 7 ? -28.609 54.906 31.922 1 46.38 7 LEU B C 1
ATOM 1716 O O . LEU B 1 7 ? -27.609 55.562 31.578 1 46.38 7 LEU B O 1
ATOM 1720 N N . ILE B 1 8 ? -28.422 54.062 32.844 1 47.94 8 ILE B N 1
ATOM 1721 C CA . ILE B 1 8 ? -27.172 53.312 32.969 1 47.94 8 ILE B CA 1
ATOM 1722 C C . ILE B 1 8 ? -26.969 52.469 31.719 1 47.94 8 ILE B C 1
ATOM 1724 O O . ILE B 1 8 ? -27.812 51.625 31.375 1 47.94 8 ILE B O 1
ATOM 1728 N N . PHE B 1 9 ? -26.141 52.969 30.734 1 48.34 9 PHE B N 1
ATOM 1729 C CA . PHE B 1 9 ? -25.703 52.125 29.641 1 48.34 9 PHE B CA 1
ATOM 1730 C C . PHE B 1 9 ? -24.844 50.969 30.156 1 48.34 9 PHE B C 1
ATOM 1732 O O . PHE B 1 9 ? -23.719 51.188 30.625 1 48.34 9 PHE B O 1
ATOM 1739 N N . LEU B 1 10 ? -25.469 49.938 30.562 1 48.12 10 LEU B N 1
ATOM 1740 C CA . LEU B 1 10 ? -24.688 48.719 30.828 1 48.12 10 LEU B CA 1
ATOM 1741 C C . LEU B 1 10 ? -23.906 48.312 29.594 1 48.12 10 LEU B C 1
ATOM 1743 O O . LEU B 1 10 ? -24.484 48 28.547 1 48.12 10 LEU B O 1
ATOM 1747 N N . LEU B 1 11 ? -22.672 48.719 29.5 1 53.28 11 LEU B N 1
ATOM 1748 C CA . LEU B 1 11 ? -21.781 48.094 28.531 1 53.28 11 LEU B CA 1
ATOM 1749 C C . LEU B 1 11 ? -21.766 46.562 28.703 1 53.28 11 LEU B C 1
ATOM 1751 O O . LEU B 1 11 ? -21.391 46.062 29.766 1 53.28 11 LEU B O 1
ATOM 1755 N N . ALA B 1 12 ? -22.594 45.875 27.984 1 49.62 12 ALA B N 1
ATOM 1756 C CA . ALA B 1 12 ? -22.391 44.438 27.875 1 49.62 12 ALA B CA 1
ATOM 1757 C C . ALA B 1 12 ? -20.953 44.125 27.438 1 49.62 12 ALA B C 1
ATOM 1759 O O . ALA B 1 12 ? -20.531 44.5 26.359 1 49.62 12 ALA B O 1
ATOM 1760 N N . ALA B 1 13 ? -20.047 44 28.406 1 50.06 13 ALA B N 1
ATOM 1761 C CA . ALA B 1 13 ? -18.797 43.344 28.016 1 50.06 13 ALA B CA 1
ATOM 1762 C C . ALA B 1 13 ? -19.047 42.094 27.203 1 50.06 13 ALA B C 1
ATOM 1764 O O . ALA B 1 13 ? -19.656 41.125 27.703 1 50.06 13 ALA B O 1
ATOM 1765 N N . GLY B 1 14 ? -19.172 42.188 25.938 1 47.31 14 GLY B N 1
ATOM 1766 C CA . GLY B 1 14 ? -19.203 40.969 25.156 1 47.31 14 GLY B CA 1
ATOM 1767 C C . GLY B 1 14 ? -18.156 39.969 25.578 1 47.31 14 GLY B C 1
ATOM 1768 O O . GLY B 1 14 ? -16.969 40.312 25.719 1 47.31 14 GLY B O 1
ATOM 1769 N N . THR B 1 15 ? -18.484 39 26.391 1 47.41 15 THR B N 1
ATOM 1770 C CA . THR B 1 15 ? -17.578 37.906 26.609 1 47.41 15 THR B CA 1
ATOM 1771 C C . THR B 1 15 ? -16.906 37.469 25.297 1 47.41 15 THR B C 1
ATOM 1773 O O . THR B 1 15 ? -17.578 37.312 24.266 1 47.41 15 THR B O 1
ATOM 1776 N N . VAL B 1 16 ? -15.859 38.094 24.922 1 46.78 16 VAL B N 1
ATOM 1777 C CA . VAL B 1 16 ? -15.086 37.406 23.891 1 46.78 16 VAL B CA 1
ATOM 1778 C C . VAL B 1 16 ? -15.188 35.875 24.094 1 46.78 16 VAL B C 1
ATOM 1780 O O . VAL B 1 16 ? -14.758 35.344 25.125 1 46.78 16 VAL B O 1
ATOM 1783 N N . GLN B 1 17 ? -16.281 35.281 23.938 1 48.03 17 GLN B N 1
ATOM 1784 C CA . GLN B 1 17 ? -16.281 33.812 23.969 1 48.03 17 GLN B CA 1
ATOM 1785 C C . GLN B 1 17 ? -14.961 33.25 23.438 1 48.03 17 GLN B C 1
ATOM 1787 O O . GLN B 1 17 ? -14.664 33.375 22.25 1 48.03 17 GLN B O 1
ATOM 1792 N N . GLY B 1 18 ? -13.906 33.375 24.125 1 50.31 18 GLY B N 1
ATOM 1793 C CA . GLY B 1 18 ? -12.57 32.906 23.812 1 50.31 18 GLY B CA 1
ATOM 1794 C C . GLY B 1 18 ? -12.578 31.609 23.016 1 50.31 18 GLY B C 1
ATOM 1795 O O . GLY B 1 18 ? -13.414 30.734 23.25 1 50.31 18 GLY B O 1
ATOM 1796 N N . ALA B 1 19 ? -12.234 31.672 21.844 1 57.16 19 ALA B N 1
ATOM 1797 C CA . ALA B 1 19 ? -12.172 30.5 20.969 1 57.16 19 ALA B CA 1
ATOM 1798 C C . ALA B 1 19 ? -11.812 29.25 21.766 1 57.16 19 ALA B C 1
ATOM 1800 O O . ALA B 1 19 ? -10.844 29.25 22.531 1 57.16 19 ALA B O 1
ATOM 1801 N N . LYS B 1 20 ? -12.781 28.266 22.078 1 71.38 20 LYS B N 1
ATOM 1802 C CA . LYS B 1 20 ? -12.602 27.016 22.812 1 71.38 20 LYS B CA 1
ATOM 1803 C C . LYS B 1 20 ? -11.367 26.266 22.328 1 71.38 20 LYS B C 1
ATOM 1805 O O . LYS B 1 20 ? -11.195 26.031 21.141 1 71.38 20 LYS B O 1
ATOM 1810 N N . GLU B 1 21 ? -10.25 26.234 23.266 1 87.81 21 GLU B N 1
ATOM 1811 C CA . GLU B 1 21 ? -9.031 25.453 23.062 1 87.81 21 GLU B CA 1
ATOM 1812 C C . GLU B 1 21 ? -9.344 24.016 22.688 1 87.81 21 GLU B C 1
ATOM 1814 O O . GLU B 1 21 ? -9.977 23.281 23.453 1 87.81 21 GLU B O 1
ATOM 1819 N N . SER B 1 22 ? -9.086 23.734 21.406 1 93.06 22 SER B N 1
ATOM 1820 C CA . SER B 1 22 ? -9.359 22.391 20.922 1 93.06 22 SER B CA 1
ATOM 1821 C C . SER B 1 22 ? -8.266 21.906 19.984 1 93.06 22 SER B C 1
ATOM 1823 O O . SER B 1 22 ? -7.469 22.703 19.484 1 93.06 22 SER B O 1
ATOM 1825 N N . LEU B 1 23 ? -8.211 20.625 19.891 1 96.69 23 LEU B N 1
ATOM 1826 C CA . LEU B 1 23 ? -7.238 19.969 19.016 1 96.69 23 LEU B CA 1
ATOM 1827 C C . LEU B 1 23 ? -7.934 19.281 17.859 1 96.69 23 LEU B C 1
ATOM 1829 O O . LEU B 1 23 ? -9.133 18.984 17.922 1 96.69 23 LEU B O 1
ATOM 1833 N N . GLU B 1 24 ? -7.168 19.078 16.844 1 95.69 24 GLU B N 1
ATOM 1834 C CA . GLU B 1 24 ? -7.633 18.266 15.734 1 95.69 24 GLU B CA 1
ATOM 1835 C C . GLU B 1 24 ? -6.512 17.375 15.195 1 95.69 24 GLU B C 1
ATOM 1837 O O . GLU B 1 24 ? -5.336 17.734 15.273 1 95.69 24 GLU B O 1
ATOM 1842 N N . ILE B 1 25 ? -6.953 16.219 14.711 1 97.12 25 ILE B N 1
ATOM 1843 C CA . ILE B 1 25 ? -6.02 15.297 14.078 1 97.12 25 ILE B CA 1
ATOM 1844 C C . ILE B 1 25 ? -6.328 15.188 12.586 1 97.12 25 ILE B C 1
ATOM 1846 O O . ILE B 1 25 ? -7.48 15 12.203 1 97.12 25 ILE B O 1
ATOM 1850 N N . ILE B 1 26 ? -5.223 15.336 11.789 1 94.06 26 ILE B N 1
ATOM 1851 C CA . ILE B 1 26 ? -5.348 15.32 10.336 1 94.06 26 ILE B CA 1
ATOM 1852 C C . ILE B 1 26 ? -4.352 14.328 9.742 1 94.06 26 ILE B C 1
ATOM 1854 O O . ILE B 1 26 ? -3.164 14.352 10.07 1 94.06 26 ILE B O 1
ATOM 1858 N N . PRO B 1 27 ? -4.805 13.492 8.789 1 94 27 PRO B N 1
ATOM 1859 C CA . PRO B 1 27 ? -6.172 13.32 8.297 1 94 27 PRO B CA 1
ATOM 1860 C C . PRO B 1 27 ? -7.082 12.625 9.305 1 94 27 PRO B C 1
ATOM 1862 O O . PRO B 1 27 ? -6.605 12.102 10.312 1 94 27 PRO B O 1
ATOM 1865 N N . ILE B 1 28 ? -8.391 12.609 8.961 1 91.81 28 ILE B N 1
ATOM 1866 C CA . ILE B 1 28 ? -9.383 12 9.844 1 91.81 28 ILE B CA 1
ATOM 1867 C C . ILE B 1 28 ? -9.406 10.492 9.625 1 91.81 28 ILE B C 1
ATOM 1869 O O . ILE B 1 28 ? -9.641 9.719 10.562 1 91.81 28 ILE B O 1
ATOM 1873 N N . ASN B 1 29 ? -9.102 10.078 8.477 1 90.81 29 ASN B N 1
ATOM 1874 C CA . ASN B 1 29 ? -9.07 8.656 8.148 1 90.81 29 ASN B CA 1
ATOM 1875 C C . ASN B 1 29 ? -7.91 7.949 8.844 1 90.81 29 ASN B C 1
ATOM 1877 O O . ASN B 1 29 ? -6.746 8.266 8.586 1 90.81 29 ASN B O 1
ATOM 1881 N N . GLY B 1 30 ? -8.18 6.961 9.594 1 96.38 30 GLY B N 1
ATOM 1882 C CA . GLY B 1 30 ? -7.168 6.273 10.383 1 96.38 30 GLY B CA 1
ATOM 1883 C C . GLY B 1 30 ? -6.688 4.984 9.742 1 96.38 30 GLY B C 1
ATOM 1884 O O . GLY B 1 30 ? -5.988 4.195 10.383 1 96.38 30 GLY B O 1
ATOM 1885 N N . ASN B 1 31 ? -7.098 4.695 8.531 1 94.56 31 ASN B N 1
ATOM 1886 C CA . ASN B 1 31 ? -6.605 3.504 7.848 1 94.56 31 ASN B CA 1
ATOM 1887 C C . ASN B 1 31 ? -5.121 3.627 7.508 1 94.56 31 ASN B C 1
ATOM 1889 O O . ASN B 1 31 ? -4.695 4.617 6.914 1 94.56 31 ASN B O 1
ATOM 1893 N N . VAL B 1 32 ? -4.398 2.646 7.922 1 95.06 32 VAL B N 1
ATOM 1894 C CA . VAL B 1 32 ? -2.973 2.584 7.621 1 95.06 32 VAL B CA 1
ATOM 1895 C C . VAL B 1 32 ? -2.65 1.267 6.918 1 95.06 32 VAL B C 1
ATOM 1897 O O . VAL B 1 32 ? -2.838 0.189 7.488 1 95.06 32 VAL B O 1
ATOM 1900 N N . GLU B 1 33 ? -2.154 1.408 5.727 1 91.38 33 GLU B N 1
ATOM 1901 C CA . GLU B 1 33 ? -1.781 0.218 4.965 1 91.38 33 GLU B CA 1
ATOM 1902 C C . GLU B 1 33 ? -0.573 -0.477 5.586 1 91.38 33 GLU B C 1
ATOM 1904 O O . GLU B 1 33 ? 0.425 0.171 5.906 1 91.38 33 GLU B O 1
ATOM 1909 N N . LEU B 1 34 ? -0.697 -1.799 5.676 1 91.56 34 LEU B N 1
ATOM 1910 C CA . LEU B 1 34 ? 0.377 -2.613 6.23 1 91.56 34 LEU B CA 1
ATOM 1911 C C . LEU B 1 34 ? 1.694 -2.34 5.516 1 91.56 34 LEU B C 1
ATOM 1913 O O . LEU B 1 34 ? 1.729 -2.242 4.285 1 91.56 34 LEU B O 1
ATOM 1917 N N . ASN B 1 35 ? 2.758 -2.117 6.293 1 86.88 35 ASN B N 1
ATOM 1918 C CA . ASN B 1 35 ? 4.129 -1.956 5.816 1 86.88 35 ASN B CA 1
ATOM 1919 C C . ASN B 1 35 ? 4.301 -0.654 5.043 1 86.88 35 ASN B C 1
ATOM 1921 O O . ASN B 1 35 ? 5.25 -0.511 4.266 1 86.88 35 ASN B O 1
ATOM 1925 N N . THR B 1 36 ? 3.369 0.252 5.145 1 87.12 36 THR B N 1
ATOM 1926 C CA . THR B 1 36 ? 3.443 1.536 4.453 1 87.12 36 THR B CA 1
ATOM 1927 C C . THR B 1 36 ? 3.525 2.684 5.457 1 87.12 36 THR B C 1
ATOM 1929 O O . THR B 1 36 ? 2.838 2.67 6.48 1 87.12 36 THR B O 1
ATOM 1932 N N . GLN B 1 37 ? 4.312 3.594 5.152 1 88.94 37 GLN B N 1
ATOM 1933 C CA . GLN B 1 37 ? 4.461 4.738 6.047 1 88.94 37 GLN B CA 1
ATOM 1934 C C . GLN B 1 37 ? 3.203 5.602 6.043 1 88.94 37 GLN B C 1
ATOM 1936 O O . GLN B 1 37 ? 2.621 5.859 4.988 1 88.94 37 GLN B O 1
ATOM 1941 N N . ALA B 1 38 ? 2.785 6.004 7.191 1 93.31 38 ALA B N 1
ATOM 1942 C CA . ALA B 1 38 ? 1.632 6.883 7.367 1 93.31 38 ALA B CA 1
ATOM 1943 C C . ALA B 1 38 ? 1.963 8.039 8.305 1 93.31 38 ALA B C 1
ATOM 1945 O O . ALA B 1 38 ? 2.936 7.973 9.062 1 93.31 38 ALA B O 1
ATOM 1946 N N . TYR B 1 39 ? 1.205 9.133 8.195 1 94.38 39 TYR B N 1
ATOM 1947 C CA . TYR B 1 39 ? 1.464 10.352 8.953 1 94.38 39 TYR B CA 1
ATOM 1948 C C . TYR B 1 39 ? 0.165 10.961 9.453 1 94.38 39 TYR B C 1
ATOM 1950 O O . TYR B 1 39 ? -0.824 11.031 8.719 1 94.38 39 TYR B O 1
ATOM 1958 N N . PHE B 1 40 ? 0.209 11.352 10.68 1 97.12 40 PHE B N 1
ATOM 1959 C CA . PHE B 1 40 ? -0.9 12.07 11.289 1 97.12 40 PHE B CA 1
ATOM 1960 C C . PHE B 1 40 ? -0.405 13.336 11.992 1 97.12 40 PHE B C 1
ATOM 1962 O O . PHE B 1 40 ? 0.648 13.32 12.633 1 97.12 40 PHE B O 1
ATOM 1969 N N . LEU B 1 41 ? -1.136 14.375 11.891 1 96.62 41 LEU B N 1
ATOM 1970 C CA . LEU B 1 41 ? -0.796 15.656 12.508 1 96.62 41 LEU B CA 1
ATOM 1971 C C . LEU B 1 41 ? -1.821 16.031 13.562 1 96.62 41 LEU B C 1
ATOM 1973 O O . LEU B 1 41 ? -3.025 16.047 13.297 1 96.62 41 LEU B O 1
ATOM 1977 N N . CYS B 1 42 ? -1.382 16.234 14.711 1 97.81 42 CYS B N 1
ATOM 1978 C CA . CYS B 1 42 ? -2.186 16.875 15.75 1 97.81 42 CYS B CA 1
ATOM 1979 C C . CYS B 1 42 ? -1.913 18.375 15.812 1 97.81 42 CYS B C 1
ATOM 1981 O O . CYS B 1 42 ? -0.764 18.79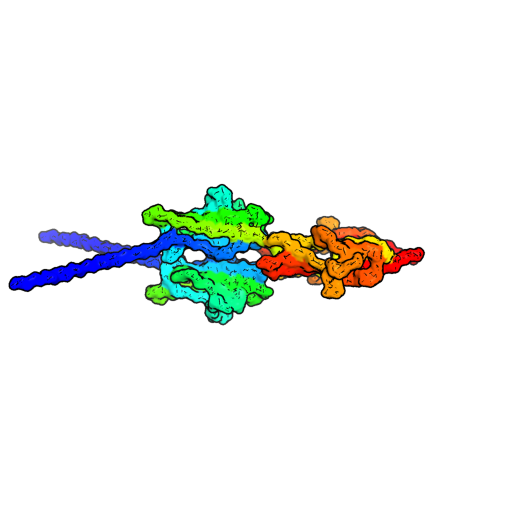7 15.953 1 97.81 42 CYS B O 1
ATOM 1983 N N . LYS B 1 43 ? -2.902 19.172 15.719 1 94.88 43 LYS B N 1
ATOM 1984 C CA . LYS B 1 43 ? -2.695 20.609 15.742 1 94.88 43 LYS B CA 1
ATOM 1985 C C . LYS B 1 43 ? -3.771 21.312 16.562 1 94.88 43 LYS B C 1
ATOM 1987 O O . LYS B 1 43 ? -4.867 20.781 16.75 1 94.88 43 LYS B O 1
ATOM 1992 N N . VAL B 1 44 ? -3.445 22.469 17.062 1 93.25 44 VAL B N 1
ATOM 1993 C CA . VAL B 1 44 ? -4.406 23.312 17.75 1 93.25 44 VAL B CA 1
ATOM 1994 C C . VAL B 1 44 ? -5.379 23.922 16.75 1 93.25 44 VAL B C 1
ATOM 1996 O O . VAL B 1 44 ? -4.961 24.516 15.75 1 93.25 44 VAL B O 1
ATOM 1999 N N . ARG B 1 45 ? -6.617 23.672 17.047 1 88.19 45 ARG B N 1
ATOM 2000 C CA . ARG B 1 45 ? -7.621 24.266 16.172 1 88.19 45 ARG B CA 1
ATOM 2001 C C . ARG B 1 45 ? -7.613 25.797 16.281 1 88.19 45 ARG B C 1
ATOM 2003 O O . ARG B 1 45 ? -7.617 26.344 17.391 1 88.19 45 ARG B O 1
ATOM 2010 N N . GLY B 1 46 ? -7.652 26.547 15.117 1 82.81 46 GLY B N 1
ATOM 2011 C CA . GLY B 1 46 ? -7.707 28 15.109 1 82.81 46 GLY B CA 1
ATOM 2012 C C . GLY B 1 46 ? -6.398 28.641 15.516 1 82.81 46 GLY B C 1
ATOM 2013 O O . GLY B 1 46 ? -6.324 29.859 15.664 1 82.81 46 GLY B O 1
ATOM 2014 N N . GLY B 1 47 ? -5.465 27.812 15.758 1 81.25 47 GLY B N 1
ATOM 2015 C CA . GLY B 1 47 ? -4.168 28.359 16.125 1 81.25 47 GLY B CA 1
ATOM 2016 C C . GLY B 1 47 ? -3.982 28.5 17.625 1 81.25 47 GLY B C 1
ATOM 2017 O O . GLY B 1 47 ? -4.922 28.281 18.391 1 81.25 47 GLY B O 1
ATOM 2018 N N . GLY B 1 48 ? -2.762 28.844 18.078 1 85.81 48 GLY B N 1
ATOM 2019 C CA . GLY B 1 48 ? -2.389 28.938 19.484 1 85.81 48 GLY B CA 1
ATOM 2020 C C . GLY B 1 48 ? -1.368 27.906 19.906 1 85.81 48 GLY B C 1
ATOM 2021 O O . GLY B 1 48 ? -1.242 26.859 19.266 1 85.81 48 GLY B O 1
ATOM 2022 N N . GLU B 1 49 ? -0.799 28.281 20.938 1 90.88 49 GLU B N 1
ATOM 2023 C CA . GLU B 1 49 ? 0.286 27.406 21.375 1 90.88 49 GLU B CA 1
ATOM 2024 C C . GLU B 1 49 ? -0.19 26.422 22.453 1 90.88 49 GLU B C 1
ATOM 2026 O O . GLU B 1 49 ? -1.073 26.75 23.25 1 90.88 49 GLU B O 1
ATOM 2031 N N . ALA B 1 50 ? 0.335 25.234 22.297 1 95 50 ALA B N 1
ATOM 2032 C CA . ALA B 1 50 ? 0.096 24.219 23.312 1 95 50 ALA B CA 1
ATOM 2033 C C . ALA B 1 50 ? 1.249 23.219 23.359 1 95 50 ALA B C 1
ATOM 2035 O O . ALA B 1 50 ? 1.95 23.016 22.375 1 95 50 ALA B O 1
ATOM 2036 N N . THR B 1 51 ? 1.463 22.719 24.547 1 96.5 51 THR B N 1
ATOM 2037 C CA . THR B 1 51 ? 2.342 21.562 24.641 1 96.5 51 THR B CA 1
ATOM 2038 C C . THR B 1 51 ? 1.603 20.281 24.25 1 96.5 51 THR B C 1
ATOM 2040 O O . THR B 1 51 ? 0.676 19.859 24.953 1 96.5 51 THR B O 1
ATOM 2043 N N . LEU B 1 52 ? 2.07 19.688 23.188 1 97.88 52 LEU B N 1
ATOM 2044 C CA . LEU B 1 52 ? 1.356 18.547 22.641 1 97.88 52 LEU B CA 1
ATOM 2045 C C . LEU B 1 52 ? 2.105 17.25 22.922 1 97.88 52 LEU B C 1
ATOM 2047 O O . LEU B 1 52 ? 3.336 17.203 22.859 1 97.88 52 LEU B O 1
ATOM 2051 N N . THR B 1 53 ? 1.313 16.203 23.25 1 98.12 53 THR B N 1
ATOM 2052 C CA . THR B 1 53 ? 1.855 14.875 23.531 1 98.12 53 THR B CA 1
ATOM 2053 C C . THR B 1 53 ? 1.02 13.789 22.859 1 98.12 53 THR B C 1
ATOM 2055 O O . THR B 1 53 ? -0.211 13.828 22.906 1 98.12 53 THR B O 1
ATOM 2058 N N . TRP B 1 54 ? 1.718 12.852 22.188 1 98.69 54 TRP B N 1
ATOM 2059 C CA . TRP B 1 54 ? 1.054 11.672 21.641 1 98.69 54 TRP B CA 1
ATOM 2060 C C . TRP B 1 54 ? 1.185 10.484 22.578 1 98.69 54 TRP B C 1
ATOM 2062 O O . TRP B 1 54 ? 2.262 10.227 23.125 1 98.69 54 TRP B O 1
ATOM 2072 N N . THR B 1 55 ? 0.089 9.766 22.734 1 98.5 55 THR B N 1
ATOM 2073 C CA . THR B 1 55 ? 0.087 8.547 23.531 1 98.5 55 THR B CA 1
ATOM 2074 C C . THR B 1 55 ? -0.41 7.359 22.703 1 98.5 55 THR B C 1
ATOM 2076 O O . THR B 1 55 ? -1.359 7.492 21.922 1 98.5 55 THR B O 1
ATOM 2079 N N . ASP B 1 56 ? 0.206 6.254 22.953 1 98.12 56 ASP B N 1
ATOM 2080 C CA . ASP B 1 56 ? -0.143 5.055 22.203 1 98.12 56 ASP B CA 1
ATOM 2081 C C . ASP B 1 56 ? -1.319 4.324 22.844 1 98.12 56 ASP B C 1
ATOM 2083 O O . ASP B 1 56 ? -1.861 4.777 23.859 1 98.12 56 ASP B O 1
ATOM 2087 N N . PRO B 1 57 ? -1.78 3.252 22.25 1 97.94 57 PRO B N 1
ATOM 2088 C CA . PRO B 1 57 ? -2.959 2.549 22.766 1 97.94 57 PRO B CA 1
ATOM 2089 C C . PRO B 1 57 ? -2.748 1.991 24.172 1 97.94 57 PRO B C 1
ATOM 2091 O O . PRO B 1 57 ? -3.715 1.773 24.906 1 97.94 57 PRO B O 1
ATOM 2094 N N . ASP B 1 58 ? -1.531 1.765 24.531 1 97.38 58 ASP B N 1
ATOM 2095 C CA . ASP B 1 58 ? -1.235 1.23 25.859 1 97.38 58 ASP B CA 1
ATOM 2096 C C . ASP B 1 58 ? -1.119 2.352 26.891 1 97.38 58 ASP B C 1
ATOM 2098 O O . ASP B 1 58 ? -0.901 2.092 28.078 1 97.38 58 ASP B O 1
ATOM 2102 N N . GLY B 1 59 ? -1.11 3.541 26.453 1 96.88 59 GLY B N 1
ATOM 2103 C CA . GLY B 1 59 ? -1.077 4.672 27.375 1 96.88 59 GLY B CA 1
ATOM 2104 C C . GLY B 1 59 ? 0.311 5.258 27.547 1 96.88 59 GLY B C 1
ATOM 2105 O O . GLY B 1 59 ? 0.518 6.141 28.375 1 96.88 59 GLY B O 1
ATOM 2106 N N . ASN B 1 60 ? 1.177 4.801 26.688 1 97.75 60 ASN B N 1
ATOM 2107 C CA . ASN B 1 60 ? 2.539 5.312 26.781 1 97.75 60 ASN B CA 1
ATOM 2108 C C . ASN B 1 60 ? 2.748 6.52 25.875 1 97.75 60 ASN B C 1
ATOM 2110 O O . ASN B 1 60 ? 2.23 6.559 24.766 1 97.75 60 ASN B O 1
ATOM 2114 N N . GLU B 1 61 ? 3.514 7.438 26.422 1 97.88 61 GLU B N 1
ATOM 2115 C CA . GLU B 1 61 ? 3.91 8.562 25.578 1 97.88 61 GLU B CA 1
ATOM 2116 C C . GLU B 1 61 ? 4.844 8.102 24.453 1 97.88 61 GLU B C 1
ATOM 2118 O O . GLU B 1 61 ? 5.758 7.312 24.688 1 97.88 61 GLU B O 1
ATOM 2123 N N . ILE B 1 62 ? 4.629 8.602 23.328 1 98.31 62 ILE B N 1
ATOM 2124 C CA . ILE B 1 62 ? 5.434 8.227 22.172 1 98.31 62 ILE B CA 1
ATOM 2125 C C . ILE B 1 62 ? 6.605 9.195 22.031 1 98.31 62 ILE B C 1
ATOM 2127 O O . ILE B 1 62 ? 6.426 10.414 22.078 1 98.31 62 ILE B O 1
ATOM 2131 N N . GLU B 1 63 ? 7.789 8.625 21.75 1 96.94 63 GLU B N 1
ATOM 2132 C CA . GLU B 1 63 ? 9.008 9.43 21.672 1 96.94 63 GLU B CA 1
ATOM 2133 C C . GLU B 1 63 ? 9.461 9.586 20.234 1 96.94 63 GLU B C 1
ATOM 2135 O O . GLU B 1 63 ? 8.945 8.922 19.328 1 96.94 63 GLU B O 1
ATOM 2140 N N . GLU B 1 64 ? 10.438 10.461 20 1 95 64 GLU B N 1
ATOM 2141 C CA . GLU B 1 64 ? 10.938 10.797 18.672 1 95 64 GLU B CA 1
ATOM 2142 C C . GLU B 1 64 ? 11.711 9.641 18.062 1 95 64 GLU B C 1
ATOM 2144 O O . GLU B 1 64 ? 11.82 9.531 16.828 1 95 64 GLU B O 1
ATOM 2149 N N . ASP B 1 65 ? 12.164 8.742 18.875 1 92.94 65 ASP B N 1
ATOM 2150 C CA . ASP B 1 65 ? 13.008 7.66 18.375 1 92.94 65 ASP B CA 1
ATOM 2151 C C . ASP B 1 65 ? 12.359 6.301 18.609 1 92.94 65 ASP B C 1
ATOM 2153 O O . ASP B 1 65 ? 13.016 5.266 18.5 1 92.94 65 ASP B O 1
ATOM 2157 N N . SER B 1 66 ? 11.094 6.332 18.828 1 93.81 66 SER B N 1
ATOM 2158 C CA . SER B 1 66 ? 10.398 5.082 19.125 1 93.81 66 SER B CA 1
ATOM 2159 C C . SER B 1 66 ? 9.938 4.387 17.844 1 93.81 66 SER B C 1
ATOM 2161 O O . SER B 1 66 ? 9.828 5.023 16.797 1 93.81 66 SER B O 1
ATOM 2163 N N . GLU B 1 67 ? 9.859 3.07 17.922 1 93.81 67 GLU B N 1
ATOM 2164 C CA . GLU B 1 67 ? 9.281 2.227 16.875 1 93.81 67 GLU B CA 1
ATOM 2165 C C . GLU B 1 67 ? 8.172 1.342 17.438 1 93.81 67 GLU B C 1
ATOM 2167 O O . GLU B 1 67 ? 8.219 0.941 18.594 1 93.81 67 GLU B O 1
ATOM 2172 N N . PRO B 1 68 ? 7.125 1.111 16.578 1 95.75 68 PRO B N 1
ATOM 2173 C CA . PRO B 1 68 ? 6.945 1.402 15.148 1 95.75 68 PRO B CA 1
ATOM 2174 C C . PRO B 1 68 ? 6.32 2.773 14.898 1 95.75 68 PRO B C 1
ATOM 2176 O O . PRO B 1 68 ? 6.004 3.113 13.758 1 95.75 68 PRO B O 1
ATOM 2179 N N . TYR B 1 69 ? 5.992 3.492 15.852 1 95.69 69 TYR B N 1
ATOM 2180 C CA . TYR B 1 69 ? 5.516 4.871 15.75 1 95.69 69 TYR B CA 1
ATOM 2181 C C . TYR B 1 69 ? 6.453 5.82 16.484 1 95.69 69 TYR B C 1
ATOM 2183 O O . TYR B 1 69 ? 7.02 5.461 17.531 1 95.69 69 TYR B O 1
ATOM 2191 N N . ARG B 1 70 ? 6.539 7.035 15.945 1 97.62 70 ARG B N 1
ATOM 2192 C CA . ARG B 1 70 ? 7.387 8.062 16.531 1 97.62 70 ARG B CA 1
ATOM 2193 C C . ARG B 1 70 ? 6.789 9.453 16.328 1 97.62 70 ARG B C 1
ATOM 2195 O O . ARG B 1 70 ? 6.027 9.664 15.375 1 97.62 70 ARG B O 1
ATOM 2202 N N . VAL B 1 71 ? 7.152 10.281 17.203 1 97.5 71 VAL B N 1
ATOM 2203 C CA . VAL B 1 71 ? 6.652 11.648 17.125 1 97.5 71 VAL B CA 1
ATOM 2204 C C . VAL B 1 71 ? 7.602 12.5 16.281 1 97.5 71 VAL B C 1
ATOM 2206 O O . VAL B 1 71 ? 8.82 12.312 16.328 1 97.5 71 VAL B O 1
ATOM 2209 N N . LYS B 1 72 ? 6.98 13.352 15.555 1 94.62 72 LYS B N 1
ATOM 2210 C CA . LYS B 1 72 ? 7.715 14.375 14.812 1 94.62 72 LYS B CA 1
ATOM 2211 C C . LYS B 1 72 ? 7.383 15.773 15.328 1 94.62 72 LYS B C 1
ATOM 2213 O O . LYS B 1 72 ? 6.234 16.203 15.266 1 94.62 72 LYS B O 1
ATOM 2218 N N . VAL B 1 73 ? 8.453 16.406 15.828 1 92.69 73 VAL B N 1
ATOM 2219 C CA . VAL B 1 73 ? 8.25 17.766 16.312 1 92.69 73 VAL B CA 1
ATOM 2220 C C . VAL B 1 73 ? 8.211 18.734 15.133 1 92.69 73 VAL B C 1
ATOM 2222 O O . VAL B 1 73 ? 9.141 18.781 14.328 1 92.69 73 VAL B O 1
ATOM 2225 N N . ILE B 1 74 ? 7.141 19.438 15.102 1 90.62 74 ILE B N 1
ATOM 2226 C CA . ILE B 1 74 ? 6.961 20.375 14 1 90.62 74 ILE B CA 1
ATOM 2227 C C . ILE B 1 74 ? 7.094 21.797 14.523 1 90.62 74 ILE B C 1
ATOM 2229 O O . ILE B 1 74 ? 8.039 22.516 14.164 1 90.62 74 ILE B O 1
ATOM 2233 N N . ASP B 1 75 ? 6.164 22.312 15.344 1 88.94 75 ASP B N 1
ATOM 2234 C CA . ASP B 1 75 ? 6.176 23.625 15.969 1 88.94 75 ASP B CA 1
ATOM 2235 C C . ASP B 1 75 ? 5.297 23.656 17.219 1 88.94 75 ASP B C 1
ATOM 2237 O O . ASP B 1 75 ? 4.91 22.609 17.734 1 88.94 75 ASP B O 1
ATOM 2241 N N . GLU B 1 76 ? 5.055 24.875 17.703 1 88.62 76 GLU B N 1
ATOM 2242 C CA . GLU B 1 76 ? 4.328 25.016 18.953 1 88.62 76 GLU B CA 1
ATOM 2243 C C . GLU B 1 76 ? 2.826 24.844 18.75 1 88.62 76 GLU B C 1
ATOM 2245 O O . GLU B 1 76 ? 2.055 24.844 19.703 1 88.62 76 GLU B O 1
ATOM 2250 N N . LEU B 1 77 ? 2.41 24.609 17.5 1 91.31 77 LEU B N 1
ATOM 2251 C CA . LEU B 1 77 ? 0.984 24.531 17.203 1 91.31 77 LEU B CA 1
ATOM 2252 C C . LEU B 1 77 ? 0.591 23.125 16.766 1 91.31 77 LEU B C 1
ATOM 2254 O O . LEU B 1 77 ? -0.598 22.812 16.656 1 91.31 77 LEU B O 1
ATOM 2258 N N . SER B 1 78 ? 1.656 22.359 16.5 1 94.56 78 SER B N 1
ATOM 2259 C CA . SER B 1 78 ? 1.344 21.047 15.938 1 94.56 78 SER B CA 1
ATOM 2260 C C . SER B 1 78 ? 2.449 20.047 16.234 1 94.56 78 SER B C 1
ATOM 2262 O O . SER B 1 78 ? 3.59 20.422 16.5 1 94.56 78 SER B O 1
ATOM 2264 N N . LYS B 1 79 ? 2.121 18.812 16.25 1 96.31 79 LYS B N 1
ATOM 2265 C CA . LYS B 1 79 ? 3.027 17.688 16.453 1 96.31 79 LYS B CA 1
ATOM 2266 C C . LYS B 1 79 ? 2.609 16.5 15.602 1 96.31 79 LYS B C 1
ATOM 2268 O O . LYS B 1 79 ? 1.426 16.156 15.539 1 96.31 79 LYS B O 1
ATOM 2273 N N . GLY B 1 80 ? 3.574 15.906 14.969 1 97.06 80 GLY B N 1
ATOM 2274 C CA . GLY B 1 80 ? 3.289 14.805 14.062 1 97.06 80 GLY B CA 1
ATOM 2275 C C . GLY B 1 80 ? 3.443 13.445 14.711 1 97.06 80 GLY B C 1
ATOM 2276 O O . GLY B 1 80 ? 4.098 13.312 15.742 1 97.06 80 GLY B O 1
ATOM 2277 N N . LEU B 1 81 ? 2.785 12.508 14.094 1 98.12 81 LEU B N 1
ATOM 2278 C CA . LEU B 1 81 ? 2.924 11.086 14.383 1 98.12 81 LEU B CA 1
ATOM 2279 C C . LEU B 1 81 ? 3.207 10.297 13.109 1 98.12 81 LEU B C 1
ATOM 2281 O O . LEU B 1 81 ? 2.395 10.297 12.188 1 98.12 81 LEU B O 1
ATOM 2285 N N . GLU B 1 82 ? 4.355 9.711 13.102 1 96.69 82 GLU B N 1
ATOM 2286 C CA . GLU B 1 82 ? 4.773 8.891 11.969 1 96.69 82 GLU B CA 1
ATOM 2287 C C . GLU B 1 82 ? 4.824 7.418 12.344 1 96.69 82 GLU B C 1
ATOM 2289 O O . GLU B 1 82 ? 5.254 7.066 13.453 1 96.69 82 GLU B O 1
ATOM 2294 N N . MET B 1 83 ? 4.344 6.57 11.336 1 96.5 83 MET B N 1
ATOM 2295 C CA . MET B 1 83 ? 4.355 5.152 11.688 1 96.5 83 MET B CA 1
ATOM 2296 C C . MET B 1 83 ? 4.488 4.285 10.438 1 96.5 83 MET B C 1
ATOM 2298 O O . MET B 1 83 ? 4.105 4.703 9.344 1 96.5 83 MET B O 1
ATOM 2302 N N . THR B 1 84 ? 5.066 3.172 10.602 1 93.12 84 THR B N 1
ATOM 2303 C CA . THR B 1 84 ? 5.062 2.033 9.695 1 93.12 84 THR B CA 1
ATOM 2304 C C . THR B 1 84 ? 4.695 0.75 10.438 1 93.12 84 THR B C 1
ATOM 2306 O O . THR B 1 84 ? 5.523 0.173 11.141 1 93.12 84 THR B O 1
ATOM 2309 N N . LEU B 1 85 ? 3.457 0.304 10.156 1 96.25 85 LEU B N 1
ATOM 2310 C CA . LEU B 1 85 ? 2.959 -0.838 10.914 1 96.25 85 LEU B CA 1
ATOM 2311 C C . LEU B 1 85 ? 3.15 -2.135 10.133 1 96.25 85 LEU B C 1
ATOM 2313 O O . LEU B 1 85 ? 2.75 -2.229 8.969 1 96.25 85 LEU B O 1
ATOM 2317 N N . THR B 1 86 ? 3.723 -3.152 10.859 1 94.19 86 THR B N 1
ATOM 2318 C CA . THR B 1 86 ? 4.066 -4.398 10.18 1 94.19 86 THR B CA 1
ATOM 2319 C C . THR B 1 86 ? 3.15 -5.531 10.633 1 94.19 86 THR B C 1
ATOM 2321 O O . THR B 1 86 ? 3.201 -6.633 10.078 1 94.19 86 THR B O 1
ATOM 2324 N N . ARG B 1 87 ? 2.328 -5.219 11.617 1 96.88 87 ARG B N 1
ATOM 2325 C CA . ARG B 1 87 ? 1.387 -6.203 12.133 1 96.88 87 ARG B CA 1
ATOM 2326 C C . ARG B 1 87 ? 0.012 -5.586 12.359 1 96.88 87 ARG B C 1
ATOM 2328 O O . ARG B 1 87 ? -0.093 -4.418 12.75 1 96.88 87 ARG B O 1
ATOM 2335 N N . PRO B 1 88 ? -1.008 -6.414 12.281 1 96.19 88 PRO B N 1
ATOM 2336 C CA . PRO B 1 88 ? -2.365 -5.883 12.438 1 96.19 88 PRO B CA 1
ATOM 2337 C C . PRO B 1 88 ? -2.639 -5.383 13.852 1 96.19 88 PRO B C 1
ATOM 2339 O O . PRO B 1 88 ? -3.504 -4.523 14.055 1 96.19 88 PRO B O 1
ATOM 2342 N N . ASP B 1 89 ? -1.909 -5.914 14.891 1 97 89 ASP B N 1
ATOM 2343 C CA . ASP B 1 89 ? -2.217 -5.594 16.281 1 97 89 ASP B CA 1
ATOM 2344 C C . ASP B 1 89 ? -1.516 -4.312 16.719 1 97 89 ASP B C 1
ATOM 2346 O O . ASP B 1 89 ? -1.621 -3.902 17.875 1 97 89 ASP B O 1
ATOM 2350 N N . GLN B 1 90 ? -0.86 -3.709 15.766 1 97.56 90 GLN B N 1
ATOM 2351 C CA . GLN B 1 90 ? -0.126 -2.49 16.078 1 97.56 90 GLN B CA 1
ATOM 2352 C C . GLN B 1 90 ? -1.026 -1.262 15.977 1 97.56 90 GLN B C 1
ATOM 2354 O O . GLN B 1 90 ? -0.599 -0.145 16.281 1 97.56 90 GLN B O 1
ATOM 2359 N N . GLY B 1 91 ? -2.275 -1.411 15.539 1 97.88 91 GLY B N 1
ATOM 2360 C CA . GLY B 1 91 ? -3.236 -0.319 15.523 1 97.88 91 GLY B CA 1
ATOM 2361 C C . GLY B 1 91 ? -3.822 -0.017 16.891 1 97.88 91 GLY B C 1
ATOM 2362 O O . GLY B 1 91 ? -3.189 -0.284 17.906 1 97.88 91 GLY B O 1
ATOM 2363 N N . GLY B 1 92 ? -4.973 0.674 16.875 1 98.31 92 GLY B N 1
ATOM 2364 C CA . GLY B 1 92 ? -5.637 1.023 18.125 1 98.31 92 GLY B CA 1
ATOM 2365 C C . GLY B 1 92 ? -5.906 2.51 18.266 1 98.31 92 GLY B C 1
ATOM 2366 O O . GLY B 1 92 ? -5.871 3.246 17.266 1 98.31 92 GLY B O 1
ATOM 2367 N N . ILE B 1 93 ? -6.184 2.887 19.5 1 98.75 93 ILE B N 1
ATOM 2368 C CA . ILE B 1 93 ? -6.551 4.273 19.766 1 98.75 93 ILE B CA 1
ATOM 2369 C C . ILE B 1 93 ? -5.312 5.062 20.188 1 98.75 93 ILE B C 1
ATOM 2371 O O . ILE B 1 93 ? -4.68 4.738 21.203 1 98.75 93 ILE B O 1
ATOM 2375 N N . PHE B 1 94 ? -5 6.016 19.422 1 98.81 94 PHE B N 1
ATOM 2376 C CA . PHE B 1 94 ? -3.953 6.973 19.75 1 98.81 94 PHE B CA 1
ATOM 2377 C C . PHE B 1 94 ? -4.555 8.297 20.219 1 98.81 94 PHE B C 1
ATOM 2379 O O . PHE B 1 94 ? -5.582 8.734 19.688 1 98.81 94 PHE B O 1
ATOM 2386 N N . LYS B 1 95 ? -3.85 8.891 21.125 1 98.75 95 LYS B N 1
ATOM 2387 C CA . LYS B 1 95 ? -4.371 10.133 21.703 1 98.75 95 LYS B CA 1
ATOM 2388 C C . LYS B 1 95 ? -3.361 11.266 21.562 1 98.75 95 LYS B C 1
ATOM 2390 O O . LYS B 1 95 ? -2.158 11.055 21.719 1 98.75 95 LYS B O 1
ATOM 2395 N N . CYS B 1 96 ? -3.848 12.391 21.25 1 98.75 96 CYS B N 1
ATOM 2396 C CA . CYS B 1 96 ? -3.092 13.633 21.328 1 98.75 96 CYS B CA 1
ATOM 2397 C C . CYS B 1 96 ? -3.621 14.539 22.422 1 98.75 96 CYS B C 1
ATOM 2399 O O . CYS B 1 96 ? -4.797 14.914 22.422 1 98.75 96 CYS B O 1
ATOM 2401 N N . ASP B 1 97 ? -2.723 14.867 23.344 1 98.38 97 ASP B N 1
ATOM 2402 C CA . ASP B 1 97 ? -3.07 15.758 24.453 1 98.38 97 ASP B CA 1
ATOM 2403 C C . ASP B 1 97 ? -2.371 17.109 24.312 1 98.38 97 ASP B C 1
ATOM 2405 O O . ASP B 1 97 ? -1.195 17.172 23.938 1 98.38 97 ASP B O 1
ATOM 2409 N N . GLY B 1 98 ? -3.164 18.094 24.656 1 97.5 98 GLY B N 1
ATOM 2410 C CA . GLY B 1 98 ? -2.604 19.438 24.625 1 97.5 98 GLY B CA 1
ATOM 2411 C C . GLY B 1 98 ? -2.799 20.188 25.938 1 97.5 98 GLY B C 1
ATOM 2412 O O . GLY B 1 98 ? -3.873 20.125 26.547 1 97.5 98 GLY B O 1
ATOM 2413 N N . GLU B 1 99 ? -1.748 20.828 26.391 1 97.06 99 GLU B N 1
ATOM 2414 C CA . GLU B 1 99 ? -1.798 21.766 27.516 1 97.06 99 GLU B CA 1
ATOM 2415 C C . GLU B 1 99 ? -1.607 23.203 27.047 1 97.06 99 GLU B C 1
ATOM 2417 O O . GLU B 1 99 ? -0.568 23.547 26.469 1 97.06 99 GLU B O 1
ATOM 2422 N N . PHE B 1 100 ? -2.574 24.016 27.375 1 94.94 100 PHE B N 1
ATOM 2423 C CA . PHE B 1 100 ? -2.561 25.375 26.891 1 94.94 100 PHE B CA 1
ATOM 2424 C C . PHE B 1 100 ? -1.998 26.328 27.938 1 94.94 100 PHE B C 1
ATOM 2426 O O . PHE B 1 100 ? -1.881 25.969 29.109 1 94.94 100 PHE B O 1
ATOM 2433 N N . GLU B 1 101 ? -1.666 27.578 27.484 1 91.81 101 GLU B N 1
ATOM 2434 C CA . GLU B 1 101 ? -1.126 28.578 28.391 1 91.81 101 GLU B CA 1
ATOM 2435 C C . GLU B 1 101 ? -2.154 28.984 29.438 1 91.81 101 GLU B C 1
ATOM 2437 O O . GLU B 1 101 ? -1.792 29.344 30.562 1 91.81 101 GLU B O 1
ATOM 2442 N N . SER B 1 102 ? -3.373 28.922 29.141 1 91.62 102 SER B N 1
ATOM 2443 C CA . SER B 1 102 ? -4.465 29.25 30.062 1 91.62 102 SER B CA 1
ATOM 2444 C C . SER B 1 102 ? -4.539 28.266 31.219 1 91.62 102 SER B C 1
ATOM 2446 O O . SER B 1 102 ? -5.223 28.516 32.219 1 91.62 102 SER B O 1
ATOM 2448 N N . GLY B 1 103 ? -3.92 27.125 31.031 1 92.88 103 GLY B N 1
ATOM 2449 C CA . GLY B 1 103 ? -4.016 26.062 32 1 92.88 103 GLY B CA 1
ATOM 2450 C C . GLY B 1 103 ? -5.023 25 31.625 1 92.88 103 GLY B C 1
ATOM 2451 O O . GLY B 1 103 ? -5.047 23.906 32.219 1 92.88 103 GLY B O 1
ATOM 2452 N N . LYS B 1 104 ? -5.781 25.312 30.625 1 94.69 104 LYS B N 1
ATOM 2453 C CA . LYS B 1 104 ? -6.75 24.328 30.156 1 94.69 104 LYS B CA 1
ATOM 2454 C C . LYS B 1 104 ? -6.066 23.219 29.359 1 94.69 104 LYS B C 1
ATOM 2456 O O . LYS B 1 104 ? -4.965 23.406 28.844 1 94.69 104 LYS B O 1
ATOM 2461 N N . THR B 1 105 ? -6.793 22.062 29.312 1 96.44 105 THR B N 1
ATOM 2462 C CA . THR B 1 105 ? -6.289 20.938 28.547 1 96.44 105 THR B CA 1
ATOM 2463 C C . THR B 1 105 ? -7.332 20.453 27.547 1 96.44 105 THR B C 1
ATOM 2465 O O . THR B 1 105 ? -8.523 20.734 27.703 1 96.44 105 THR B O 1
ATOM 2468 N N . ALA B 1 106 ? -6.844 19.891 26.438 1 97.19 106 ALA B N 1
ATOM 2469 C CA . ALA B 1 106 ? -7.699 19.25 25.453 1 97.19 106 ALA B CA 1
ATOM 2470 C C . ALA B 1 106 ? -7.105 17.922 24.984 1 97.19 106 ALA B C 1
ATOM 2472 O O . ALA B 1 106 ? -5.887 17.719 25.031 1 97.19 106 ALA B O 1
ATOM 2473 N N . THR B 1 107 ? -8.047 17 24.641 1 97.75 107 THR B N 1
ATOM 2474 C CA . THR B 1 107 ? -7.629 15.711 24.109 1 97.75 107 THR B CA 1
ATOM 2475 C C . THR B 1 107 ? -8.383 15.383 22.828 1 97.75 107 THR B C 1
ATOM 2477 O O . THR B 1 107 ? -9.586 15.656 22.719 1 97.75 107 THR B O 1
ATOM 2480 N N . HIS B 1 108 ? -7.691 14.883 21.875 1 98.19 108 HIS B N 1
ATOM 2481 C CA . HIS B 1 108 ? -8.297 14.297 20.688 1 98.19 108 HIS B CA 1
ATOM 2482 C C . HIS B 1 108 ? -7.719 12.914 20.406 1 98.19 108 HIS B C 1
ATOM 2484 O O . HIS B 1 108 ? -6.59 12.609 20.797 1 98.19 108 HIS B O 1
ATOM 2490 N N . GLN B 1 109 ? -8.539 12.062 19.828 1 98.44 109 GLN B N 1
ATOM 2491 C CA . GLN B 1 109 ? -8.078 10.703 19.594 1 98.44 109 GLN B CA 1
ATOM 2492 C C . GLN B 1 109 ? -8.344 10.281 18.156 1 98.44 109 GLN B C 1
ATOM 2494 O O . GLN B 1 109 ? -9.18 10.867 17.469 1 98.44 109 GLN B O 1
ATOM 2499 N N . ILE B 1 110 ? -7.602 9.359 17.719 1 98.5 110 ILE B N 1
ATOM 2500 C CA . ILE B 1 110 ? -7.812 8.727 16.422 1 98.5 110 ILE B CA 1
ATOM 2501 C C . ILE B 1 110 ? -7.668 7.211 16.547 1 98.5 110 ILE B C 1
ATOM 2503 O O . ILE B 1 110 ? -6.773 6.727 17.25 1 98.5 110 ILE B O 1
ATOM 2507 N N . GLU B 1 111 ? -8.609 6.551 15.977 1 98.5 111 GLU B N 1
ATOM 2508 C CA . GLU B 1 111 ? -8.492 5.094 15.898 1 98.5 111 GLU B CA 1
ATOM 2509 C C . GLU B 1 111 ? -7.781 4.66 14.625 1 98.5 111 GLU B C 1
ATOM 2511 O O . GLU B 1 111 ? -8.312 4.836 13.523 1 98.5 111 GLU B O 1
ATOM 2516 N N . ILE B 1 112 ? -6.66 4.082 14.766 1 98.31 112 ILE B N 1
ATOM 2517 C CA . ILE B 1 112 ? -5.863 3.611 13.633 1 98.31 112 ILE B CA 1
ATOM 2518 C C . ILE B 1 112 ? -6.211 2.156 13.328 1 98.31 112 ILE B C 1
ATOM 2520 O O . ILE B 1 112 ? -6.191 1.306 14.219 1 98.31 112 ILE B O 1
ATOM 2524 N N . HIS B 1 113 ? -6.508 1.95 12.109 1 97.44 113 HIS B N 1
ATOM 2525 C CA . HIS B 1 113 ? -6.789 0.61 11.609 1 97.44 113 HIS B CA 1
ATOM 2526 C C . HIS B 1 113 ? -5.746 0.173 10.586 1 97.44 113 HIS B C 1
ATOM 2528 O O . HIS B 1 113 ? -5.578 0.821 9.547 1 97.44 113 HIS B O 1
ATOM 2534 N N . VAL B 1 114 ? -5.16 -0.964 10.945 1 97.19 114 VAL B N 1
ATOM 2535 C CA . VAL B 1 114 ? -4.266 -1.536 9.945 1 97.19 114 VAL B CA 1
ATOM 2536 C C . VAL B 1 114 ? -5.082 -2.26 8.875 1 97.19 114 VAL B C 1
ATOM 2538 O O . VAL B 1 114 ? -5.969 -3.057 9.195 1 97.19 114 VAL B O 1
ATOM 2541 N N . ILE B 1 115 ? -4.734 -1.914 7.652 1 95.94 115 ILE B N 1
ATOM 2542 C CA . ILE B 1 115 ? -5.484 -2.541 6.57 1 95.94 115 ILE B CA 1
ATOM 2543 C C . ILE B 1 115 ? -4.52 -3.193 5.582 1 95.94 115 ILE B C 1
ATOM 2545 O O . ILE B 1 115 ? -3.326 -2.879 5.574 1 95.94 115 ILE B O 1
ATOM 2549 N N . GLN B 1 116 ? -5.07 -4.098 4.816 1 93.44 116 GLN B N 1
ATOM 2550 C CA . GLN B 1 116 ? -4.332 -4.762 3.746 1 93.44 116 GLN B CA 1
ATOM 2551 C C . GLN B 1 116 ? -5.27 -5.223 2.635 1 93.44 116 GLN B C 1
ATOM 2553 O O . GLN B 1 116 ? -6.266 -5.898 2.898 1 93.44 116 GLN B O 1
ATOM 2558 N N . ARG B 1 117 ? -4.918 -4.867 1.44 1 91.12 117 ARG B N 1
ATOM 2559 C CA . ARG B 1 117 ? -5.699 -5.297 0.283 1 91.12 117 ARG B CA 1
ATOM 2560 C C . ARG B 1 117 ? -5.566 -6.797 0.058 1 91.12 117 ARG B C 1
ATOM 2562 O O . ARG B 1 117 ? -4.562 -7.402 0.437 1 91.12 117 ARG B O 1
ATOM 2569 N N . PRO B 1 118 ? -6.555 -7.367 -0.564 1 93.25 118 PRO B N 1
ATOM 2570 C CA . PRO B 1 118 ? -6.395 -8.781 -0.915 1 93.25 118 PRO B CA 1
ATOM 2571 C C . PRO B 1 118 ? -5.156 -9.039 -1.767 1 93.25 118 PRO B C 1
ATOM 2573 O O . PRO B 1 118 ? -4.973 -8.406 -2.809 1 93.25 118 PRO B O 1
ATOM 2576 N N . THR B 1 119 ? -4.348 -9.906 -1.251 1 88 119 THR B N 1
ATOM 2577 C CA . THR B 1 119 ? -3.107 -10.242 -1.938 1 88 119 THR B CA 1
ATOM 2578 C C . THR B 1 119 ? -2.883 -11.75 -1.942 1 88 119 THR B C 1
ATOM 2580 O O . THR B 1 119 ? -2.809 -12.383 -0.883 1 88 119 THR B O 1
ATOM 2583 N N . PHE B 1 120 ? -2.721 -12.336 -3.127 1 88.56 120 PHE B N 1
ATOM 2584 C CA . PHE B 1 120 ? -2.582 -13.781 -3.25 1 88.56 120 PHE B CA 1
ATOM 2585 C C . PHE B 1 120 ? -1.167 -14.219 -2.891 1 88.56 120 PHE B C 1
ATOM 2587 O O . PHE B 1 120 ? -0.194 -13.547 -3.24 1 88.56 120 PHE B O 1
ATOM 2594 N N . VAL B 1 121 ? -1.236 -15.422 -2.258 1 83.69 121 VAL B N 1
ATOM 2595 C CA . VAL B 1 121 ? 0.052 -16.031 -1.94 1 83.69 121 VAL B CA 1
ATOM 2596 C C . VAL B 1 121 ? 0.702 -16.562 -3.217 1 83.69 121 VAL B C 1
ATOM 2598 O O . VAL B 1 121 ? 0.024 -17.125 -4.078 1 83.69 121 VAL B O 1
ATOM 2601 N N . LYS B 1 122 ? 1.946 -16.516 -3.281 1 71.69 122 LYS B N 1
ATOM 2602 C CA . LYS B 1 122 ? 2.695 -16.766 -4.508 1 71.69 122 LYS B CA 1
ATOM 2603 C C . LYS B 1 122 ? 2.893 -18.266 -4.738 1 71.69 122 LYS B C 1
ATOM 2605 O O . LYS B 1 122 ? 3.123 -18.703 -5.867 1 71.69 122 LYS B O 1
ATOM 2610 N N . THR B 1 123 ? 2.686 -19.078 -3.818 1 73.62 123 THR B N 1
ATOM 2611 C CA . THR B 1 123 ? 3.029 -20.484 -3.932 1 73.62 123 THR B CA 1
ATOM 2612 C C . THR B 1 123 ? 1.795 -21.328 -4.266 1 73.62 123 THR B C 1
ATOM 2614 O O . THR B 1 123 ? 1.814 -22.547 -4.145 1 73.62 123 THR B O 1
ATOM 2617 N N . MET B 1 124 ? 0.823 -20.703 -4.754 1 85 124 MET B N 1
ATOM 2618 C CA . MET B 1 124 ? -0.388 -21.453 -5.074 1 85 124 MET B CA 1
ATOM 2619 C C . MET B 1 124 ? -0.192 -22.297 -6.332 1 85 124 MET B C 1
ATOM 2621 O O . MET B 1 124 ? 0.461 -21.859 -7.281 1 85 124 MET B O 1
ATOM 2625 N N . ASP B 1 125 ? -0.791 -23.453 -6.289 1 85.5 125 ASP B N 1
ATOM 2626 C CA . ASP B 1 125 ? -0.822 -24.297 -7.48 1 85.5 125 ASP B CA 1
ATOM 2627 C C . ASP B 1 125 ? -1.969 -23.906 -8.406 1 85.5 125 ASP B C 1
ATOM 2629 O O . ASP B 1 125 ? -3.115 -24.312 -8.195 1 85.5 125 ASP B O 1
ATOM 2633 N N . LEU B 1 126 ? -1.585 -23.281 -9.539 1 87.12 126 LEU B N 1
ATOM 2634 C CA . LEU B 1 126 ? -2.615 -22.656 -10.359 1 87.12 126 LEU B CA 1
ATOM 2635 C C . LEU B 1 126 ? -3.027 -23.578 -11.508 1 87.12 126 LEU B C 1
ATOM 2637 O O . LEU B 1 126 ? -4.055 -23.344 -12.148 1 87.12 126 LEU B O 1
ATOM 2641 N N . VAL B 1 127 ? -2.23 -24.562 -11.773 1 85.94 127 VAL B N 1
ATOM 2642 C CA . VAL B 1 127 ? -2.529 -25.484 -12.859 1 85.94 127 VAL B CA 1
ATOM 2643 C C . VAL B 1 127 ? -2.406 -26.922 -12.367 1 85.94 127 VAL B C 1
ATOM 2645 O O . VAL B 1 127 ? -1.397 -27.297 -11.766 1 85.94 127 VAL B O 1
ATOM 2648 N N . LYS B 1 128 ? -3.416 -27.719 -12.617 1 91.25 128 LYS B N 1
ATOM 2649 C CA . LYS B 1 128 ? -3.385 -29.125 -12.273 1 91.25 128 LYS B CA 1
ATOM 2650 C C . LYS B 1 128 ? -3.883 -29.984 -13.43 1 91.25 128 LYS B C 1
ATOM 2652 O O . LYS B 1 128 ? -4.738 -29.562 -14.211 1 91.25 128 LYS B O 1
ATOM 2657 N N . GLU B 1 129 ? -3.279 -31.078 -13.555 1 91.31 129 GLU B N 1
ATOM 2658 C CA . GLU B 1 129 ? -3.676 -32.094 -14.523 1 91.31 129 GLU B CA 1
ATOM 2659 C C . GLU B 1 129 ? -4.004 -33.406 -13.82 1 91.31 129 GLU B C 1
ATOM 2661 O O . GLU B 1 129 ? -3.199 -33.938 -13.047 1 91.31 129 GLU B O 1
ATOM 2666 N N . VAL B 1 130 ? -5.188 -33.906 -14.148 1 94.44 130 VAL B N 1
ATOM 2667 C CA . VAL B 1 130 ? -5.605 -35.156 -13.5 1 94.44 130 VAL B CA 1
ATOM 2668 C C . VAL B 1 130 ? -6.27 -36.062 -14.516 1 94.44 130 VAL B C 1
ATOM 2670 O O . VAL B 1 130 ? -6.582 -35.656 -15.633 1 94.44 130 VAL B O 1
ATOM 2673 N N . HIS B 1 131 ? -6.375 -37.312 -14.086 1 93.81 131 HIS B N 1
ATOM 2674 C CA . HIS B 1 131 ? -7.156 -38.25 -14.883 1 93.81 131 HIS B CA 1
ATOM 2675 C C . HIS B 1 131 ? -8.617 -38.25 -14.453 1 93.81 131 HIS B C 1
ATOM 2677 O O . HIS B 1 131 ? -8.938 -37.938 -13.305 1 93.81 131 HIS B O 1
ATOM 2683 N N . GLU B 1 132 ? -9.328 -38.625 -15.406 1 92.75 132 GLU B N 1
ATOM 2684 C CA . GLU B 1 132 ? -10.742 -38.75 -15.078 1 92.75 132 GLU B CA 1
ATOM 2685 C C . GLU B 1 132 ? -10.953 -39.656 -13.867 1 92.75 132 GLU B C 1
ATOM 2687 O O . GLU B 1 132 ? -10.281 -40.688 -13.734 1 92.75 132 GLU B O 1
ATOM 2692 N N . GLY B 1 133 ? -11.883 -39.25 -13.023 1 92.12 133 GLY B N 1
ATOM 2693 C CA . GLY B 1 133 ? -12.219 -40.031 -11.859 1 92.12 133 GLY B CA 1
ATOM 2694 C C . GLY B 1 133 ? -11.422 -39.656 -10.625 1 92.12 133 GLY B C 1
ATOM 2695 O O . GLY B 1 133 ? -11.805 -40 -9.5 1 92.12 133 GLY B O 1
ATOM 2696 N N . GLN B 1 134 ? -10.391 -38.938 -10.789 1 93.81 134 GLN B N 1
ATOM 2697 C CA . GLN B 1 134 ? -9.516 -38.562 -9.68 1 93.81 134 GLN B CA 1
ATOM 2698 C C . GLN B 1 134 ? -10.039 -37.344 -8.945 1 93.81 134 GLN B C 1
ATOM 2700 O O . GLN B 1 134 ? -10.766 -36.531 -9.523 1 93.81 134 GLN B O 1
ATOM 2705 N N . LYS B 1 135 ? -9.656 -37.312 -7.703 1 93.69 135 LYS B N 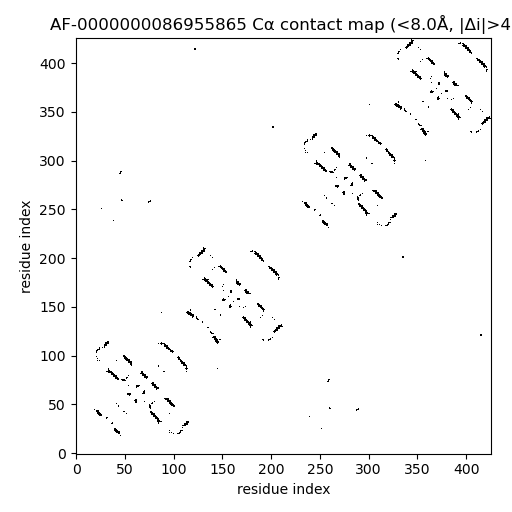1
ATOM 2706 C CA . LYS B 1 135 ? -9.977 -36.125 -6.898 1 93.69 135 LYS B CA 1
ATOM 2707 C C . LYS B 1 135 ? -8.906 -35.031 -7.066 1 93.69 135 LYS B C 1
ATOM 2709 O O . LYS B 1 135 ? -7.715 -35.344 -7.141 1 93.69 135 LYS B O 1
ATOM 2714 N N . VAL B 1 136 ? -9.469 -33.781 -7.145 1 94.88 136 VAL B N 1
ATOM 2715 C CA . VAL B 1 136 ? -8.523 -32.688 -7.246 1 94.88 136 VAL B CA 1
ATOM 2716 C C . VAL B 1 136 ? -8.945 -31.562 -6.312 1 94.88 136 VAL B C 1
ATOM 2718 O O . VAL B 1 136 ? -10.133 -31.359 -6.062 1 94.88 136 VAL B O 1
ATOM 2721 N N . GLU B 1 137 ? -7.867 -30.891 -5.746 1 94.81 137 GLU B N 1
ATOM 2722 C CA . GLU B 1 137 ? -8.125 -29.781 -4.832 1 94.81 137 GLU B CA 1
ATOM 2723 C C . GLU B 1 137 ? -7.309 -28.562 -5.211 1 94.81 137 GLU B C 1
ATOM 2725 O O . GLU B 1 137 ? -6.105 -28.656 -5.465 1 94.81 137 GLU B O 1
ATOM 2730 N N . PHE B 1 138 ? -8.047 -27.438 -5.309 1 94.56 138 PHE B N 1
ATOM 2731 C CA . PHE B 1 138 ? -7.383 -26.141 -5.422 1 94.56 138 PHE B CA 1
ATOM 2732 C C . PHE B 1 138 ? -7.5 -25.359 -4.121 1 94.56 138 PHE B C 1
ATOM 2734 O O . PHE B 1 138 ? -8.516 -25.438 -3.43 1 94.56 138 PHE B O 1
ATOM 2741 N N . SER B 1 139 ? -6.445 -24.625 -3.826 1 94.38 139 SER B N 1
ATOM 2742 C CA . SER B 1 139 ? -6.461 -23.766 -2.648 1 94.38 139 SER B CA 1
ATOM 2743 C C . SER B 1 139 ? -6.223 -22.312 -3.025 1 94.38 139 SER B C 1
ATOM 2745 O O . SER B 1 139 ? -5.191 -21.969 -3.613 1 94.38 139 SER B O 1
ATOM 2747 N N . CYS B 1 140 ? -7.199 -21.547 -2.727 1 94.25 140 CYS B N 1
ATOM 2748 C CA . CYS B 1 140 ? -7.066 -20.109 -2.906 1 94.25 140 CYS B CA 1
ATOM 2749 C C . CYS B 1 140 ? -6.523 -19.453 -1.644 1 94.25 140 CYS B C 1
ATOM 2751 O O . CYS B 1 140 ? -7.27 -19.203 -0.696 1 94.25 140 CYS B O 1
ATOM 2753 N N . LEU B 1 141 ? -5.258 -19.172 -1.73 1 93.56 141 LEU B N 1
ATOM 2754 C CA . LEU B 1 141 ? -4.574 -18.594 -0.579 1 93.56 141 LEU B CA 1
ATOM 2755 C C . LEU B 1 141 ? -4.402 -17.078 -0.752 1 93.56 141 LEU B C 1
ATOM 2757 O O . LEU B 1 141 ? -3.582 -16.641 -1.559 1 93.56 141 LEU B O 1
ATOM 2761 N N . VAL B 1 142 ? -5.145 -16.328 0.054 1 93.69 142 VAL B N 1
ATOM 2762 C CA . VAL B 1 142 ? -5.16 -14.875 -0.091 1 93.69 142 VAL B CA 1
ATOM 2763 C C . VAL B 1 142 ? -5 -14.219 1.278 1 93.69 142 VAL B C 1
ATOM 2765 O O . VAL B 1 142 ? -5.57 -14.68 2.268 1 93.69 142 VAL B O 1
ATOM 2768 N N . LYS B 1 143 ? -4.145 -13.188 1.266 1 91.88 143 LYS B N 1
ATOM 2769 C CA . LYS B 1 143 ? -3.979 -12.359 2.457 1 91.88 143 LYS B CA 1
ATOM 2770 C C . LYS B 1 143 ? -4.824 -11.094 2.363 1 91.88 143 LYS B C 1
ATOM 2772 O O . LYS B 1 143 ? -5.234 -10.695 1.272 1 91.88 143 LYS B O 1
ATOM 2777 N N . GLY B 1 144 ? -5.109 -10.555 3.561 1 94.94 144 GLY B N 1
ATOM 2778 C CA . GLY B 1 144 ? -5.848 -9.305 3.66 1 94.94 144 GLY B CA 1
ATOM 2779 C C . GLY B 1 144 ? -6.258 -8.969 5.082 1 94.94 144 GLY B C 1
ATOM 2780 O O . GLY B 1 144 ? -6.34 -9.852 5.938 1 94.94 144 GLY B O 1
ATOM 2781 N N . ILE B 1 145 ? -6.5 -7.684 5.273 1 96.12 145 ILE B N 1
ATOM 2782 C CA . ILE B 1 145 ? -7 -7.219 6.562 1 96.12 145 ILE B CA 1
ATOM 2783 C C . ILE B 1 145 ? -8.164 -6.258 6.348 1 96.12 145 ILE B C 1
ATOM 2785 O O . ILE B 1 145 ? -7.977 -5.137 5.871 1 96.12 145 ILE B O 1
ATOM 2789 N N . PRO B 1 146 ? -9.367 -6.613 6.82 1 96.12 146 PRO B N 1
ATOM 2790 C CA . PRO B 1 146 ? -9.719 -7.922 7.371 1 96.12 146 PRO B CA 1
ATOM 2791 C C . PRO B 1 146 ? -9.57 -9.047 6.352 1 96.12 146 PRO B C 1
ATOM 2793 O O . PRO B 1 146 ? -9.281 -8.797 5.18 1 96.12 146 PRO B O 1
ATOM 2796 N N . PRO B 1 147 ? -9.734 -10.297 6.809 1 96 147 PRO B N 1
ATOM 2797 C CA . PRO B 1 147 ? -9.609 -11.414 5.863 1 96 147 PRO B CA 1
ATOM 2798 C C . PRO B 1 147 ? -10.656 -11.359 4.754 1 96 147 PRO B C 1
ATOM 2800 O O . PRO B 1 147 ? -11.844 -11.156 5.027 1 96 147 PRO B O 1
ATOM 2803 N N . PRO B 1 148 ? -10.242 -11.531 3.531 1 96.88 148 PRO B N 1
ATOM 2804 C CA . PRO B 1 148 ? -11.188 -11.477 2.418 1 96.88 148 PRO B CA 1
ATOM 2805 C C . PRO B 1 148 ? -12.141 -12.672 2.393 1 96.88 148 PRO B C 1
ATOM 2807 O O . PRO B 1 148 ? -11.797 -13.75 2.877 1 96.88 148 PRO B O 1
ATOM 2810 N N . THR B 1 149 ? -13.25 -12.406 1.828 1 95.81 149 THR B N 1
ATOM 2811 C CA . THR B 1 149 ? -14.156 -13.5 1.501 1 95.81 149 THR B CA 1
ATOM 2812 C C . THR B 1 149 ? -13.789 -14.117 0.151 1 95.81 149 THR B C 1
ATOM 2814 O O . THR B 1 149 ? -13.43 -13.398 -0.786 1 95.81 149 THR B O 1
ATOM 2817 N N . ILE B 1 150 ? -13.969 -15.438 0.069 1 95.5 150 ILE B N 1
ATOM 2818 C CA . ILE B 1 150 ? -13.539 -16.141 -1.134 1 95.5 150 ILE B CA 1
ATOM 2819 C C . ILE B 1 150 ? -14.758 -16.75 -1.836 1 95.5 150 ILE B C 1
ATOM 2821 O O . ILE B 1 150 ? -15.625 -17.344 -1.19 1 95.5 150 ILE B O 1
ATOM 2825 N N . ARG B 1 151 ? -14.766 -16.547 -3.102 1 93.44 151 ARG B N 1
ATOM 2826 C CA . ARG B 1 151 ? -15.742 -17.188 -3.977 1 93.44 151 ARG B CA 1
ATOM 2827 C C . ARG B 1 151 ? -15.062 -17.812 -5.188 1 93.44 151 ARG B C 1
ATOM 2829 O O . ARG B 1 151 ? -14.07 -17.281 -5.691 1 93.44 151 ARG B O 1
ATOM 2836 N N . TRP B 1 152 ? -15.656 -18.969 -5.59 1 95 152 TRP B N 1
ATOM 2837 C CA . TRP B 1 152 ? -15.156 -19.625 -6.789 1 95 152 TRP B CA 1
ATOM 2838 C C . TRP B 1 152 ? -16.172 -19.547 -7.922 1 95 152 TRP B C 1
ATOM 2840 O O . TRP B 1 152 ? -17.359 -19.766 -7.719 1 95 152 TRP B O 1
ATOM 2850 N N . ILE B 1 153 ? -15.586 -19.203 -9.102 1 93.38 153 ILE B N 1
ATOM 2851 C CA . ILE B 1 153 ? -16.438 -19.062 -10.281 1 93.38 153 ILE B CA 1
ATOM 2852 C C . ILE B 1 153 ? -15.953 -20.016 -11.375 1 93.38 153 ILE B C 1
ATOM 2854 O O . ILE B 1 153 ? -14.75 -20.094 -11.648 1 93.38 153 ILE B O 1
ATOM 2858 N N . PHE B 1 154 ? -16.891 -20.75 -11.891 1 92.75 154 PHE B N 1
ATOM 2859 C CA . PHE B 1 154 ? -16.656 -21.625 -13.039 1 92.75 154 PHE B CA 1
ATOM 2860 C C . PHE B 1 154 ? -17.75 -21.453 -14.078 1 92.75 154 PHE B C 1
ATOM 2862 O O . PHE B 1 154 ? -18.938 -21.547 -13.75 1 92.75 154 PHE B O 1
ATOM 2869 N N . GLY B 1 155 ? -17.281 -21.25 -15.312 1 87.69 155 GLY B N 1
ATOM 2870 C CA . GLY B 1 155 ? -18.281 -21.031 -16.344 1 87.69 155 GLY B CA 1
ATOM 2871 C C . GLY B 1 155 ? -19.219 -19.875 -16.031 1 87.69 155 GLY B C 1
ATOM 2872 O O . GLY B 1 155 ? -20.438 -20.016 -16.156 1 87.69 155 GLY B O 1
ATOM 2873 N N . ASN B 1 156 ? -18.891 -18.859 -15.422 1 87.56 156 ASN B N 1
ATOM 2874 C CA . ASN B 1 156 ? -19.609 -17.641 -15.086 1 87.56 156 ASN B CA 1
ATOM 2875 C C . ASN B 1 156 ? -20.609 -17.859 -13.953 1 87.56 156 ASN B C 1
ATOM 2877 O O . ASN B 1 156 ? -21.516 -17.062 -13.75 1 87.56 156 ASN B O 1
ATOM 2881 N N . GLN B 1 157 ? -20.391 -19.031 -13.328 1 88.75 157 GLN B N 1
ATOM 2882 C CA . GLN B 1 157 ? -21.266 -19.328 -12.203 1 88.75 157 GLN B CA 1
ATOM 2883 C C . GLN B 1 157 ? -20.469 -19.562 -10.922 1 88.75 157 GLN B C 1
ATOM 2885 O O . GLN B 1 157 ? -19.375 -20.125 -10.961 1 88.75 157 GLN B O 1
ATOM 2890 N N . ASP B 1 158 ? -21.156 -19.188 -9.859 1 91.25 158 ASP B N 1
ATOM 2891 C CA . ASP B 1 158 ? -20.625 -19.531 -8.547 1 91.25 158 ASP B CA 1
ATOM 2892 C C . ASP B 1 158 ? -20.625 -21.047 -8.32 1 91.25 158 ASP B C 1
ATOM 2894 O O . ASP B 1 158 ? -21.672 -21.688 -8.477 1 91.25 158 ASP B O 1
ATOM 2898 N N . VAL B 1 159 ? -19.547 -21.562 -7.98 1 89.25 159 VAL B N 1
ATOM 2899 C CA . VAL B 1 159 ? -19.422 -23 -7.805 1 89.25 159 VAL B CA 1
ATOM 2900 C C . VAL B 1 159 ? -20.375 -23.484 -6.711 1 89.25 159 VAL B C 1
ATOM 2902 O O . VAL B 1 159 ? -20.859 -24.609 -6.746 1 89.25 159 VAL B O 1
ATOM 2905 N N . LYS B 1 160 ? -20.594 -22.609 -5.781 1 84.19 160 LYS B N 1
ATOM 2906 C CA . LYS B 1 160 ? -21.516 -22.969 -4.703 1 84.19 160 LYS B CA 1
ATOM 2907 C C . LYS B 1 160 ? -22.906 -23.312 -5.254 1 84.19 160 LYS B C 1
ATOM 2909 O O . LYS B 1 160 ? -23.672 -24.031 -4.609 1 84.19 160 LYS B O 1
ATOM 2914 N N . ASN B 1 161 ? -23.078 -22.781 -6.391 1 78.19 161 ASN B N 1
ATOM 2915 C CA . ASN B 1 161 ? -24.406 -22.984 -6.977 1 78.19 161 ASN B CA 1
ATOM 2916 C C . ASN B 1 161 ? -24.406 -24.188 -7.918 1 78.19 161 ASN B C 1
ATOM 2918 O O . ASN B 1 161 ? -25.469 -24.578 -8.43 1 78.19 161 ASN B O 1
ATOM 2922 N N . ILE B 1 162 ? -23.156 -24.656 -8.133 1 71.06 162 ILE B N 1
ATOM 2923 C CA . ILE B 1 162 ? -23.062 -25.781 -9.047 1 71.06 162 ILE B CA 1
ATOM 2924 C C . ILE B 1 162 ? -23.172 -27.094 -8.266 1 71.06 162 ILE B C 1
ATOM 2926 O O . ILE B 1 162 ? -22.438 -27.297 -7.293 1 71.06 162 ILE B O 1
ATOM 2930 N N . LYS B 1 163 ? -24.25 -27.469 -7.684 1 61.84 163 LYS B N 1
ATOM 2931 C CA . LYS B 1 163 ? -24.578 -28.609 -6.836 1 61.84 163 LYS B CA 1
ATOM 2932 C C . LYS B 1 163 ? -23.969 -29.906 -7.391 1 61.84 163 LYS B C 1
ATOM 2934 O O . LYS B 1 163 ? -24.422 -31 -7.039 1 61.84 163 LYS B O 1
ATOM 2939 N N . GLU B 1 164 ? -22.859 -29.906 -8 1 67.31 164 GLU B N 1
ATOM 2940 C CA . GLU B 1 164 ? -22.547 -31.234 -8.508 1 67.31 164 GLU B CA 1
ATOM 2941 C C . GLU B 1 164 ? -21.219 -31.734 -7.969 1 67.31 164 GLU B C 1
ATOM 2943 O O . GLU B 1 164 ? -21.156 -32.344 -6.891 1 67.31 164 GLU B O 1
ATOM 2948 N N . ARG B 1 165 ? -20.109 -31.625 -8.625 1 78.81 165 ARG B N 1
ATOM 2949 C CA . ARG B 1 165 ? -18.828 -32.25 -8.312 1 78.81 165 ARG B CA 1
ATOM 2950 C C . ARG B 1 165 ? -17.844 -31.234 -7.73 1 78.81 165 ARG B C 1
ATOM 2952 O O . ARG B 1 165 ? -16.828 -31.609 -7.133 1 78.81 165 ARG B O 1
ATOM 2959 N N . GLN B 1 166 ? -18.25 -30.047 -7.762 1 79.25 166 GLN B N 1
ATOM 2960 C CA . GLN B 1 166 ? -17.422 -28.969 -7.23 1 79.25 166 GLN B CA 1
ATOM 2961 C C . GLN B 1 166 ? -17.922 -28.516 -5.863 1 79.25 166 GLN B C 1
ATOM 2963 O O . GLN B 1 166 ? -19.047 -28.031 -5.734 1 79.25 166 GLN B O 1
ATOM 2968 N N . ILE B 1 167 ? -17.047 -28.656 -4.879 1 78.62 167 ILE B N 1
ATOM 2969 C CA . ILE B 1 167 ? -17.422 -28.328 -3.512 1 78.62 167 ILE B CA 1
ATOM 2970 C C . ILE B 1 167 ? -16.469 -27.281 -2.938 1 78.62 167 ILE B C 1
ATOM 2972 O O . ILE B 1 167 ? -15.258 -27.5 -2.922 1 78.62 167 ILE B O 1
ATOM 2976 N N . LEU B 1 168 ? -17.109 -26.188 -2.648 1 78.62 168 LEU B N 1
ATOM 2977 C CA . LEU B 1 168 ? -16.328 -25.219 -1.895 1 78.62 168 LEU B CA 1
ATOM 2978 C C . LEU B 1 168 ? -16.109 -25.688 -0.461 1 78.62 168 LEU B C 1
ATOM 2980 O O . LEU B 1 168 ? -17.078 -25.984 0.248 1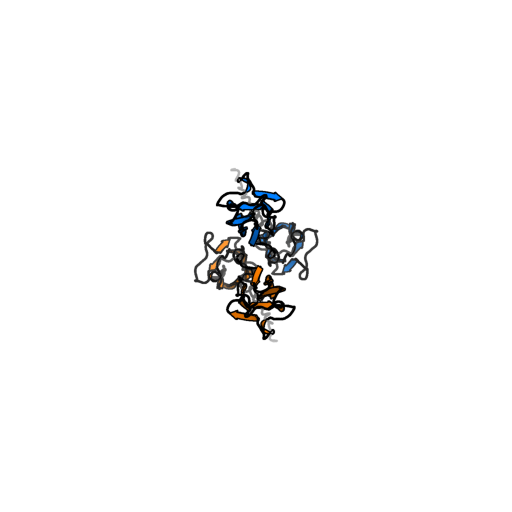 78.62 168 LEU B O 1
ATOM 2984 N N . VAL B 1 169 ? -14.852 -25.75 -0.125 1 78.5 169 VAL B N 1
ATOM 2985 C CA . VAL B 1 169 ? -14.5 -26.172 1.227 1 78.5 169 VAL B CA 1
ATOM 2986 C C . VAL B 1 169 ? -14.023 -24.969 2.031 1 78.5 169 VAL B C 1
ATOM 2988 O O . VAL B 1 169 ? -13.852 -23.875 1.482 1 78.5 169 VAL B O 1
ATOM 2991 N N . GLU B 1 170 ? -13.938 -25.141 3.348 1 82.56 170 GLU B N 1
ATOM 2992 C CA . GLU B 1 170 ? -13.492 -24.094 4.25 1 82.56 170 GLU B CA 1
ATOM 2993 C C . GLU B 1 170 ? -12.109 -23.578 3.871 1 82.56 170 GLU B C 1
ATOM 2995 O O . GLU B 1 170 ? -11.336 -24.297 3.217 1 82.56 170 GLU B O 1
ATOM 3000 N N . ASN B 1 171 ? -11.867 -22.328 4.066 1 86.38 171 ASN B N 1
ATOM 3001 C CA . ASN B 1 171 ? -10.555 -21.703 3.961 1 86.38 171 ASN B CA 1
ATOM 3002 C C . ASN B 1 171 ? -10.133 -21.516 2.506 1 86.38 171 ASN B C 1
ATOM 3004 O O . ASN B 1 171 ? -8.961 -21.656 2.166 1 86.38 171 ASN B O 1
ATOM 3008 N N . GLY B 1 172 ? -11.164 -21.438 1.59 1 91.56 172 GLY B N 1
ATOM 3009 C CA . GLY B 1 172 ? -10.883 -21.047 0.216 1 91.56 172 GLY B CA 1
ATOM 3010 C C . GLY B 1 172 ? -10.477 -22.219 -0.663 1 91.56 172 GLY B C 1
ATOM 3011 O O . GLY B 1 172 ? -9.883 -22.016 -1.727 1 91.56 172 GLY B O 1
ATOM 3012 N N . ARG B 1 173 ? -10.852 -23.406 -0.242 1 94.06 173 ARG B N 1
ATOM 3013 C CA . ARG B 1 173 ? -10.508 -24.594 -1.015 1 94.06 173 ARG B CA 1
ATOM 3014 C C . ARG B 1 173 ? -11.656 -25.016 -1.919 1 94.06 173 ARG B C 1
ATOM 3016 O O . ARG B 1 173 ? -12.828 -24.922 -1.529 1 94.06 173 ARG B O 1
ATOM 3023 N N . LEU B 1 174 ? -11.242 -25.469 -3.074 1 94.69 174 LEU B N 1
ATOM 3024 C CA . LEU B 1 174 ? -12.18 -26.031 -4.035 1 94.69 174 LEU B CA 1
ATOM 3025 C C . LEU B 1 174 ? -11.867 -27.5 -4.305 1 94.69 174 LEU B C 1
ATOM 3027 O O . LEU B 1 174 ? -10.766 -27.828 -4.75 1 94.69 174 LEU B O 1
ATOM 3031 N N . LEU B 1 175 ? -12.852 -28.328 -3.951 1 93.38 175 LEU B N 1
ATOM 3032 C CA . LEU B 1 175 ? -12.695 -29.766 -4.156 1 93.38 175 LEU B CA 1
ATOM 3033 C C . LEU B 1 175 ? -13.555 -30.25 -5.32 1 93.38 175 LEU B C 1
ATOM 3035 O O . LEU B 1 175 ? -14.734 -29.891 -5.418 1 93.38 175 LEU B O 1
ATOM 3039 N N . ILE B 1 176 ? -12.953 -30.938 -6.215 1 92.06 176 ILE B N 1
ATOM 3040 C CA . ILE B 1 176 ? -13.672 -31.609 -7.289 1 92.06 176 ILE B CA 1
ATOM 3041 C C . ILE B 1 176 ? -13.516 -33.125 -7.156 1 92.06 176 ILE B C 1
ATOM 3043 O O . ILE B 1 176 ? -12.406 -33.656 -7.289 1 92.06 176 ILE B O 1
ATOM 3047 N N . GLU B 1 177 ? -14.586 -33.625 -6.852 1 89.56 177 GLU B N 1
ATOM 3048 C CA . GLU B 1 177 ? -14.586 -35.062 -6.723 1 89.56 177 GLU B CA 1
ATOM 3049 C C . GLU B 1 177 ? -14.977 -35.75 -8.031 1 89.56 177 GLU B C 1
ATOM 3051 O O . GLU B 1 177 ? -15.711 -35.156 -8.836 1 89.56 177 GLU B O 1
ATOM 3056 N N . ASP B 1 178 ? -14.484 -36.938 -8.32 1 89.69 178 ASP B N 1
ATOM 3057 C CA . ASP B 1 178 ? -14.836 -37.719 -9.5 1 89.69 178 ASP B CA 1
ATOM 3058 C C . ASP B 1 178 ? -14.789 -36.875 -10.758 1 89.69 178 ASP B C 1
ATOM 3060 O O . ASP B 1 178 ? -15.789 -36.75 -11.484 1 89.69 178 ASP B O 1
ATOM 3064 N N . THR B 1 179 ? -13.641 -36.344 -10.984 1 92.81 179 THR B N 1
ATOM 3065 C CA . THR B 1 179 ? -13.438 -35.344 -12.047 1 92.81 179 THR B CA 1
ATOM 3066 C C . THR B 1 179 ? -13.875 -35.938 -13.398 1 92.81 179 THR B C 1
ATOM 3068 O O . THR B 1 179 ? -13.609 -37.094 -13.703 1 92.81 179 THR B O 1
ATOM 3071 N N . GLN B 1 180 ? -14.586 -35.125 -14.164 1 92.44 180 GLN B N 1
ATOM 3072 C CA . GLN B 1 180 ? -15.016 -35.438 -15.531 1 92.44 180 GLN B CA 1
ATOM 3073 C C . GLN B 1 180 ? -14.406 -34.469 -16.531 1 92.44 180 GLN B C 1
ATOM 3075 O O . GLN B 1 180 ? -13.875 -33.406 -16.141 1 92.44 180 GLN B O 1
ATOM 3080 N N . PHE B 1 181 ? -14.484 -34.812 -17.812 1 92.19 181 PHE B N 1
ATOM 3081 C CA . PHE B 1 181 ? -13.938 -33.969 -18.859 1 92.19 181 PHE B CA 1
ATOM 3082 C C . PHE B 1 181 ? -14.602 -32.594 -18.859 1 92.19 181 PHE B C 1
ATOM 3084 O O . PHE B 1 181 ? -13.969 -31.578 -19.172 1 92.19 181 PHE B O 1
ATOM 3091 N N . SER B 1 182 ? -15.875 -32.531 -18.438 1 89.81 182 SER B N 1
ATOM 3092 C CA . SER B 1 182 ? -16.625 -31.297 -18.406 1 89.81 182 SER B CA 1
ATOM 3093 C C . SER B 1 182 ? -16.109 -30.375 -17.297 1 89.81 182 SER B C 1
ATOM 3095 O O . SER B 1 182 ? -16.438 -29.188 -17.281 1 89.81 182 SER B O 1
ATOM 3097 N N . ASP B 1 183 ? -15.336 -30.938 -16.406 1 92.44 183 ASP B N 1
ATOM 3098 C CA . ASP B 1 183 ? -14.82 -30.156 -15.281 1 92.44 183 ASP B CA 1
ATOM 3099 C C . ASP B 1 183 ? -13.57 -29.375 -15.688 1 92.44 183 ASP B C 1
ATOM 3101 O O . ASP B 1 183 ? -13.133 -28.469 -14.969 1 92.44 183 ASP B O 1
ATOM 3105 N N . ALA B 1 184 ? -13.016 -29.703 -16.812 1 93.25 184 ALA B N 1
ATOM 3106 C CA . ALA B 1 184 ? -11.805 -29.031 -17.281 1 93.25 184 ALA B CA 1
ATOM 3107 C C . ALA B 1 184 ? -12.086 -27.562 -17.609 1 93.25 184 ALA B C 1
ATOM 3109 O O . ALA B 1 184 ? -13.164 -27.234 -18.109 1 93.25 184 ALA B O 1
ATOM 3110 N N . GLY B 1 185 ? -11.102 -26.703 -17.359 1 93.44 185 GLY B N 1
ATOM 3111 C CA . GLY B 1 185 ? -11.242 -25.281 -17.688 1 93.44 185 GLY B CA 1
ATOM 3112 C C . GLY B 1 185 ? -10.641 -24.375 -16.641 1 93.44 185 GLY B C 1
ATOM 3113 O O . GLY B 1 185 ? -9.75 -24.781 -15.883 1 93.44 185 GLY B O 1
ATOM 3114 N N . VAL B 1 186 ? -11.109 -23.125 -16.672 1 93.06 186 VAL B N 1
ATOM 3115 C CA . VAL B 1 186 ? -10.555 -22.109 -15.781 1 93.06 186 VAL B CA 1
ATOM 3116 C C . VAL B 1 186 ? -11.523 -21.844 -14.633 1 93.06 186 VAL B C 1
ATOM 3118 O O . VAL B 1 186 ? -12.703 -21.562 -14.867 1 93.06 186 VAL B O 1
ATOM 3121 N N . TYR B 1 187 ? -10.984 -22.047 -13.477 1 93.44 187 TYR B N 1
ATOM 3122 C CA . TYR B 1 187 ? -11.688 -21.656 -12.258 1 93.44 187 TYR B CA 1
ATOM 3123 C C . TYR B 1 187 ? -11.133 -20.344 -11.703 1 93.44 187 TYR B C 1
ATOM 3125 O O . TYR B 1 187 ? -9.922 -20.188 -11.555 1 93.44 187 TYR B O 1
ATOM 3133 N N . VAL B 1 188 ? -12.078 -19.469 -11.344 1 93.88 188 VAL B N 1
ATOM 3134 C CA . VAL B 1 188 ? -11.648 -18.156 -10.867 1 93.88 188 VAL B CA 1
ATOM 3135 C C . VAL B 1 188 ? -11.914 -18.031 -9.367 1 93.88 188 VAL B C 1
ATOM 3137 O O . VAL B 1 188 ? -13.039 -18.25 -8.914 1 93.88 188 VAL B O 1
ATOM 3140 N N . CYS B 1 189 ? -10.859 -17.812 -8.664 1 95.12 189 CYS B N 1
ATOM 3141 C CA . CYS B 1 189 ? -11.008 -17.453 -7.262 1 95.12 189 CYS B CA 1
ATOM 3142 C C . CYS B 1 189 ? -11.164 -15.945 -7.102 1 95.12 189 CYS B C 1
ATOM 3144 O O . CYS B 1 189 ? -10.305 -15.172 -7.535 1 95.12 189 CYS B O 1
ATOM 3146 N N . GLU B 1 190 ? -12.258 -15.547 -6.516 1 94.94 190 GLU B N 1
ATOM 3147 C CA . GLU B 1 190 ? -12.523 -14.141 -6.238 1 94.94 190 GLU B CA 1
ATOM 3148 C C . GLU B 1 190 ? -12.398 -13.836 -4.75 1 94.94 190 GLU B C 1
ATOM 3150 O O . GLU B 1 190 ? -13.117 -14.414 -3.93 1 94.94 190 GLU B O 1
ATOM 3155 N N . ALA B 1 191 ? -11.477 -12.992 -4.41 1 96.31 191 ALA B N 1
ATOM 3156 C CA . ALA B 1 191 ? -11.289 -12.539 -3.035 1 96.31 191 ALA B CA 1
ATOM 3157 C C . ALA B 1 191 ? -11.797 -11.117 -2.85 1 96.31 191 ALA B C 1
ATOM 3159 O O . ALA B 1 191 ? -11.398 -10.203 -3.58 1 96.31 191 ALA B O 1
ATOM 3160 N N . THR B 1 192 ? -12.711 -10.93 -1.811 1 96.12 192 THR B N 1
ATOM 3161 C CA . THR B 1 192 ? -13.352 -9.625 -1.676 1 96.12 192 THR B CA 1
ATOM 3162 C C . THR B 1 192 ? -13.281 -9.133 -0.233 1 96.12 192 THR B C 1
ATOM 3164 O O . THR B 1 192 ? -13.484 -9.914 0.703 1 96.12 192 THR B O 1
ATOM 3167 N N . ILE B 1 193 ? -12.914 -7.902 -0.141 1 96 193 ILE B N 1
ATOM 3168 C CA . ILE B 1 193 ? -13.156 -7.176 1.1 1 96 193 ILE B CA 1
ATOM 3169 C C . ILE B 1 193 ? -14.281 -6.168 0.896 1 96 193 ILE B C 1
ATOM 3171 O O . ILE B 1 193 ? -14.062 -5.082 0.355 1 96 193 ILE B O 1
ATOM 3175 N N . GLU B 1 194 ? -15.391 -6.523 1.36 1 95.88 194 GLU B N 1
ATOM 3176 C CA . GLU B 1 194 ? -16.609 -5.785 1.065 1 95.88 194 GLU B CA 1
ATOM 3177 C C . GLU B 1 194 ? -16.562 -4.379 1.658 1 95.88 194 GLU B C 1
ATOM 3179 O O . GLU B 1 194 ? -16.984 -3.416 1.017 1 95.88 194 GLU B O 1
ATOM 3184 N N . GLU B 1 195 ? -16.062 -4.234 2.852 1 93.12 195 GLU B N 1
ATOM 3185 C CA . GLU B 1 195 ? -16.078 -2.965 3.57 1 93.12 195 GLU B CA 1
ATOM 3186 C C . GLU B 1 195 ? -15.383 -1.869 2.762 1 93.12 195 GLU B C 1
ATOM 3188 O O . GLU B 1 195 ? -15.758 -0.698 2.85 1 93.12 195 GLU B O 1
ATOM 3193 N N . ARG B 1 196 ? -14.383 -2.279 2.016 1 90.88 196 ARG B N 1
ATOM 3194 C CA . ARG B 1 196 ? -13.633 -1.286 1.255 1 90.88 196 ARG B CA 1
ATOM 3195 C C . ARG B 1 196 ? -13.836 -1.477 -0.245 1 90.88 196 ARG B C 1
ATOM 3197 O O . ARG B 1 196 ? -13.148 -0.844 -1.054 1 90.88 196 ARG B O 1
ATOM 3204 N N . ASN B 1 197 ? -14.703 -2.326 -0.614 1 91.62 197 ASN B N 1
ATOM 3205 C CA . ASN B 1 197 ? -15 -2.619 -2.012 1 91.62 197 ASN B CA 1
ATOM 3206 C C . ASN B 1 197 ? -13.742 -2.986 -2.791 1 91.62 197 ASN B C 1
ATOM 3208 O O . ASN B 1 197 ? -13.492 -2.434 -3.863 1 91.62 197 ASN B O 1
ATOM 3212 N N . GLU B 1 198 ? -12.969 -3.83 -2.158 1 92.06 198 GLU B N 1
ATOM 3213 C CA . GLU B 1 198 ? -11.75 -4.312 -2.795 1 92.06 198 GLU B CA 1
ATOM 3214 C C . GLU B 1 198 ? -11.898 -5.762 -3.252 1 92.06 198 GLU B C 1
ATOM 3216 O O . GLU B 1 198 ? -12.461 -6.59 -2.529 1 92.06 198 GLU B O 1
ATOM 3221 N N . VAL B 1 199 ? -11.375 -5.961 -4.527 1 93.5 199 VAL B N 1
ATOM 3222 C CA . VAL B 1 199 ? -11.508 -7.301 -5.094 1 93.5 199 VAL B CA 1
ATOM 3223 C C . VAL B 1 199 ? -10.203 -7.711 -5.773 1 93.5 199 VAL B C 1
ATOM 3225 O O . VAL B 1 199 ? -9.5 -6.871 -6.332 1 93.5 199 VAL B O 1
ATOM 3228 N N . ALA B 1 200 ? -9.914 -8.961 -5.664 1 91.94 20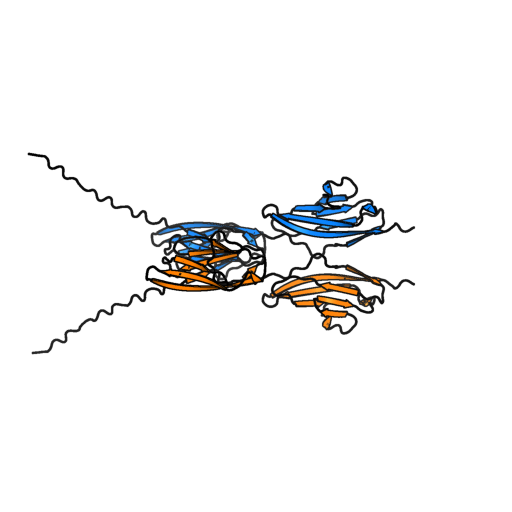0 ALA B N 1
ATOM 3229 C CA . ALA B 1 200 ? -8.797 -9.562 -6.391 1 91.94 200 ALA B CA 1
ATOM 3230 C C . ALA B 1 200 ? -9.203 -10.906 -7 1 91.94 200 ALA B C 1
ATOM 3232 O O . ALA B 1 200 ? -10.117 -11.57 -6.504 1 91.94 200 ALA B O 1
ATOM 3233 N N . PHE B 1 201 ? -8.469 -11.242 -8.086 1 91.12 201 PHE B N 1
ATOM 3234 C CA . PHE B 1 201 ? -8.805 -12.469 -8.797 1 91.12 201 PHE B CA 1
ATOM 3235 C C . PHE B 1 201 ? -7.562 -13.32 -9.031 1 91.12 201 PHE B C 1
ATOM 3237 O O . PHE B 1 201 ? -6.465 -12.789 -9.219 1 91.12 201 PHE B O 1
ATOM 3244 N N . ALA B 1 202 ? -7.797 -14.633 -9 1 91.31 202 ALA B N 1
ATOM 3245 C CA . ALA B 1 202 ? -6.781 -15.594 -9.43 1 91.31 202 ALA B CA 1
ATOM 3246 C C . ALA B 1 202 ? -7.395 -16.703 -10.281 1 91.31 202 ALA B C 1
ATOM 3248 O O . ALA B 1 202 ? -8.492 -17.188 -9.984 1 91.31 202 ALA B O 1
ATOM 3249 N N . ASN B 1 203 ? -6.652 -17.047 -11.359 1 90.12 203 ASN B N 1
ATOM 3250 C CA . ASN B 1 203 ? -7.129 -18.094 -12.266 1 90.12 203 ASN B CA 1
ATOM 3251 C C . ASN B 1 203 ? -6.449 -19.422 -11.992 1 90.12 203 ASN B C 1
ATOM 3253 O O . ASN B 1 203 ? -5.223 -19.5 -11.883 1 90.12 203 ASN B O 1
ATOM 3257 N N . PHE B 1 204 ? -7.309 -20.453 -11.883 1 91.75 204 PHE B N 1
ATOM 3258 C CA . PHE B 1 204 ? -6.852 -21.828 -11.727 1 91.75 204 PHE B CA 1
ATOM 3259 C C . PHE B 1 204 ? -7.266 -22.672 -12.922 1 91.75 204 PHE B C 1
ATOM 3261 O O . PHE B 1 204 ? -8.43 -22.656 -13.328 1 91.75 204 PHE B O 1
ATOM 3268 N N . THR B 1 205 ? -6.316 -23.422 -13.484 1 92.31 205 THR B N 1
ATOM 3269 C CA . THR B 1 205 ? -6.609 -24.234 -14.664 1 92.31 205 THR B CA 1
ATOM 3270 C C . THR B 1 205 ? -6.605 -25.719 -14.32 1 92.31 205 THR B C 1
ATOM 3272 O O . THR B 1 205 ? -5.656 -26.219 -13.711 1 92.31 205 THR B O 1
ATOM 3275 N N . LEU B 1 206 ? -7.68 -26.375 -14.695 1 94.12 206 LEU B N 1
ATOM 3276 C CA . LEU B 1 206 ? -7.77 -27.828 -14.562 1 94.12 206 LEU B CA 1
ATOM 3277 C C . LEU B 1 206 ? -7.762 -28.5 -15.93 1 94.12 206 LEU B C 1
ATOM 3279 O O . LEU B 1 206 ? -8.609 -28.203 -16.781 1 94.12 206 LEU B O 1
ATOM 3283 N N . ASN B 1 207 ? -6.758 -29.297 -16.094 1 93.81 207 ASN B N 1
ATOM 3284 C CA . ASN B 1 207 ? -6.707 -30.172 -17.266 1 93.81 207 ASN B CA 1
ATOM 3285 C C . ASN B 1 207 ? -7.094 -31.594 -16.891 1 93.81 207 ASN B C 1
ATOM 3287 O O . ASN B 1 207 ?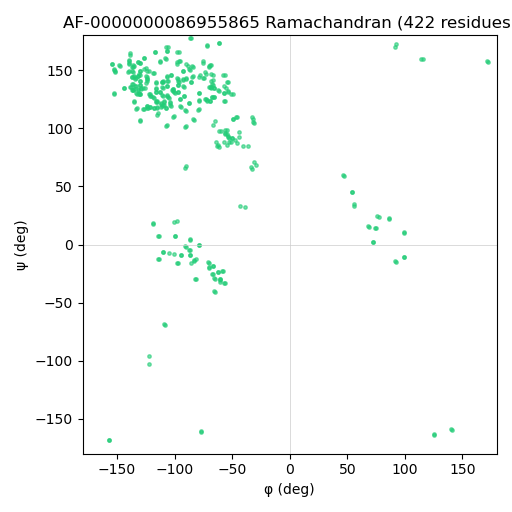 -6.602 -32.156 -15.906 1 93.81 207 ASN B O 1
ATOM 3291 N N . VAL B 1 208 ? -7.965 -32.188 -17.672 1 94.12 208 VAL B N 1
ATOM 3292 C CA . VAL B 1 208 ? -8.406 -33.531 -17.422 1 94.12 208 VAL B CA 1
ATOM 3293 C C . VAL B 1 208 ? -8.023 -34.438 -18.609 1 94.12 208 VAL B C 1
ATOM 3295 O O . VAL B 1 208 ? -8.281 -34.094 -19.766 1 94.12 208 VAL B O 1
ATOM 3298 N N . GLN B 1 209 ? -7.359 -35.5 -18.281 1 92.56 209 GLN B N 1
ATOM 3299 C CA . GLN B 1 209 ? -6.977 -36.469 -19.297 1 92.56 209 GLN B CA 1
ATOM 3300 C C . GLN B 1 209 ? -7.797 -37.75 -19.156 1 92.56 209 GLN B C 1
ATOM 3302 O O . GLN B 1 209 ? -8.359 -38.031 -18.094 1 92.56 209 GLN B O 1
ATOM 3307 N N . PHE B 1 210 ? -7.852 -38.531 -20.219 1 87.69 210 PHE B N 1
ATOM 3308 C CA . PHE B 1 210 ? -8.539 -39.812 -20.172 1 87.69 210 PHE B CA 1
ATOM 3309 C C . PHE B 1 210 ? -7.793 -40.812 -19.281 1 87.69 210 PHE B C 1
ATOM 3311 O O . PHE B 1 210 ? -6.562 -40.781 -19.219 1 87.69 210 PHE B O 1
ATOM 3318 N N . ALA B 1 211 ? -8.641 -41.594 -18.516 1 78.5 211 ALA B N 1
ATOM 3319 C CA . ALA B 1 211 ? -8.039 -42.625 -17.672 1 78.5 211 ALA B CA 1
ATOM 3320 C C . ALA B 1 211 ? -7.188 -43.594 -18.5 1 78.5 211 ALA B C 1
ATOM 3322 O O . ALA B 1 211 ? -7.535 -43.906 -19.641 1 78.5 211 ALA B O 1
ATOM 3323 N N . PRO B 1 212 ? -5.93 -43.812 -18.016 1 66.88 212 PRO B N 1
ATOM 3324 C CA . PRO B 1 212 ? -5.141 -44.781 -18.766 1 66.88 212 PRO B CA 1
ATOM 3325 C C . PRO B 1 212 ? -5.902 -46.094 -19.031 1 66.88 212 PRO B C 1
ATOM 3327 O O . PRO B 1 212 ? -6.711 -46.5 -18.188 1 66.88 212 PRO B O 1
ATOM 3330 N N . LYS B 1 213 ? -5.945 -46.562 -20.281 1 57.62 213 LYS B N 1
ATOM 3331 C CA . LYS B 1 213 ? -6.465 -47.906 -20.594 1 57.62 213 LYS B CA 1
ATOM 3332 C C . LYS B 1 213 ? -5.605 -48.969 -19.953 1 57.62 213 LYS B C 1
ATOM 3334 O O . LYS B 1 213 ? -4.383 -48.844 -19.859 1 57.62 213 LYS B O 1
#

Sequence (426 aa):
MGAGHFLIFLLAAGTVQGAKESLEIIPINGNVELNTQAYFLCKVRGGGEATLTWTDPDGNEIEEDSEPYRVKVIDELSKGLEMTLTRPDQGGIFKCDGEFESGKTATHQIEIHVIQRPTFVKTMDLVKEVHEGQKVEFSCLVKGIPPPTIRWIFGNQDVKNIKERQILVENGRLLIEDTQFSDAGVYVCEATIEERNEVAFANFTLNVQFAPKMGAGHFLIFLLAAGTVQGAKESLEIIPINGNVELNTQAYFLCKVRGGGEATLTWTDPDGNEIEEDSEPYRVKVIDELSKGLEMTLTRPDQGGIFKCDGEFESGKTATHQIEIHVIQRPTFVKTMDLVKEVHEGQKVEFSCLVKGIPPPTIRWIFGNQDVKNIKERQILVENGRLLIEDTQFSDAGVYVCEATIEERNEVAFANFTLNVQFAPK